Protein AF-A0A8S0WAU6-F1 (afdb_monomer)

Nearest PDB structures (foldseek):
  2qkk-assembly3_J  TM=6.344E-01  e=2.166E-03  Homo sapiens
  2qkk-assembly4_M  TM=5.600E-01  e=2.041E-03  Homo sapiens
  3k9k-assembly3_B  TM=4.137E-01  e=3.776E-02  Homo sapiens
  3f2k-assembly1_A  TM=3.452E-01  e=9.224E-02  Homo sapiens

Secondary structure (DSSP, 8-state):
-----TTGGGGGG-TTS-TTEEEEEHHHHHHHHTT-----PPPP-PPPPPPPPPPPPPPP-----TT-TTHHHHHHHHHHHHHH-GGG-BPPP-PPPPP-------------------PPPPPP--PPPPPPP-------------PPPPP--------PPPS---------EEETTEEE---SSPPPHHHHHHHHHHHHHHSPTT---------EEEEEEEEEEESB-TTSPBPPHHHHHHHHHTSTTHHHHTTBSSPPEEEES-TT-SEEEEEEEEEE-TT-HHHHHHTTSEEEETTEEEEEEEPP----S-B-TTT--BSS-GGG---SS---TTT--SS-GGGHHHH-TTTS-BTTSSSPBPPPPTTSPPSSPPB-TTT-SBS-TT-TTSHHHHTTT-HHHHHHHHHHHHHHHHHHHHHHHHH-TTEEEEEEEEE--SSTTB-EEEEEEEEETTEEEEEEEEEEES--HHHHHHHHHHHHHHHHTTSTT--EEEEEES-HHHHHHHT--SS-TTHHHHHHHHHHHHHHHHT-TT-EEEEEE--GGG-

Structure (mmCIF, N/CA/C/O backbone):
data_AF-A0A8S0WAU6-F1
#
_entry.id   AF-A0A8S0WAU6-F1
#
loop_
_atom_site.group_PDB
_atom_site.id
_atom_site.type_symbol
_atom_site.label_atom_id
_atom_site.label_alt_id
_atom_site.label_comp_id
_atom_site.label_asym_id
_atom_site.label_entity_id
_atom_site.label_seq_id
_atom_site.pdbx_PDB_ins_code
_atom_site.Cartn_x
_atom_site.Cartn_y
_atom_site.Cartn_z
_atom_site.occupancy
_atom_site.B_iso_or_equiv
_atom_site.auth_seq_id
_atom_site.auth_comp_id
_atom_site.auth_asym_id
_atom_site.auth_atom_id
_atom_site.pdbx_PDB_model_num
ATOM 1 N N . MET A 1 1 ? 17.474 -36.440 -16.134 1.00 30.08 1 MET A N 1
ATOM 2 C CA . MET A 1 1 ? 17.808 -35.141 -16.757 1.00 30.08 1 MET A CA 1
ATOM 3 C C . MET A 1 1 ? 16.520 -34.340 -16.728 1.00 30.08 1 MET A C 1
ATOM 5 O O . MET A 1 1 ? 15.555 -34.764 -17.342 1.00 30.08 1 MET A O 1
ATOM 9 N N . ASN A 1 2 ? 16.443 -33.372 -15.812 1.00 24.81 2 ASN A N 1
ATOM 10 C CA . ASN A 1 2 ? 15.184 -32.830 -15.294 1.00 24.81 2 ASN A CA 1
ATOM 11 C C . ASN A 1 2 ? 14.577 -31.763 -16.212 1.00 24.81 2 ASN A C 1
ATOM 13 O O . ASN A 1 2 ? 15.237 -30.783 -16.539 1.00 24.81 2 ASN A O 1
ATOM 17 N N . ASN A 1 3 ? 13.293 -31.949 -16.520 1.00 26.73 3 ASN A N 1
ATOM 18 C CA . ASN A 1 3 ? 12.385 -30.976 -17.121 1.00 26.73 3 ASN A CA 1
ATOM 19 C C . ASN A 1 3 ? 12.049 -29.865 -16.107 1.00 26.73 3 ASN A C 1
ATOM 21 O O . ASN A 1 3 ? 11.093 -29.996 -15.343 1.00 26.73 3 ASN A O 1
ATOM 25 N N . GLY A 1 4 ? 12.845 -28.795 -16.073 1.00 25.05 4 GLY A N 1
ATOM 26 C CA . GLY A 1 4 ? 12.525 -27.563 -15.344 1.00 25.05 4 GLY A CA 1
ATOM 27 C C . GLY A 1 4 ? 11.685 -26.630 -16.216 1.00 25.05 4 GLY A C 1
ATOM 28 O O . GLY A 1 4 ? 12.157 -26.151 -17.240 1.00 25.05 4 GLY A O 1
ATOM 29 N N . THR A 1 5 ? 10.427 -26.429 -15.835 1.00 27.48 5 THR A N 1
ATOM 30 C CA . THR A 1 5 ? 9.428 -25.599 -16.513 1.00 27.48 5 THR A CA 1
ATOM 31 C C . THR A 1 5 ? 9.647 -24.098 -16.288 1.00 27.48 5 THR A C 1
ATOM 33 O O . THR A 1 5 ? 10.181 -23.667 -15.270 1.00 27.48 5 THR A O 1
ATOM 36 N N . MET A 1 6 ? 9.147 -23.329 -17.256 1.00 26.22 6 MET A N 1
ATOM 37 C CA . MET A 1 6 ? 8.989 -21.874 -17.460 1.00 26.22 6 MET A CA 1
ATOM 38 C C . MET A 1 6 ? 8.619 -20.974 -16.245 1.00 26.22 6 MET A C 1
ATOM 40 O O . MET A 1 6 ? 8.398 -19.780 -16.415 1.00 26.22 6 MET A O 1
ATOM 44 N N . GLU A 1 7 ? 8.554 -21.497 -15.019 1.00 26.12 7 GLU A N 1
ATOM 45 C CA . GLU A 1 7 ? 8.136 -20.787 -13.795 1.00 26.12 7 GLU A CA 1
ATOM 46 C C . GLU A 1 7 ? 9.296 -20.168 -12.989 1.00 26.12 7 GLU A C 1
ATOM 48 O O . GLU A 1 7 ? 9.057 -19.412 -12.047 1.00 26.12 7 GLU A O 1
ATOM 53 N N . GLN A 1 8 ? 10.557 -20.427 -13.353 1.00 25.48 8 GLN A N 1
ATOM 54 C CA . GLN A 1 8 ? 11.720 -19.920 -12.601 1.00 25.48 8 GLN A CA 1
ATOM 55 C C . GLN A 1 8 ? 12.083 -18.449 -12.894 1.00 25.48 8 GLN A C 1
ATOM 57 O O . GLN A 1 8 ? 12.757 -17.811 -12.091 1.00 25.48 8 GLN A O 1
ATOM 62 N N . TRP A 1 9 ? 11.548 -17.862 -13.966 1.00 30.84 9 TRP A N 1
ATOM 63 C CA . TRP A 1 9 ? 11.881 -16.509 -14.438 1.00 30.84 9 TRP A CA 1
ATOM 64 C C . TRP A 1 9 ? 11.239 -15.364 -13.640 1.00 30.84 9 TRP A C 1
ATOM 66 O O . TRP A 1 9 ? 11.634 -14.210 -13.767 1.00 30.84 9 TRP A O 1
ATOM 76 N N . VAL A 1 10 ? 10.265 -15.672 -12.780 1.00 30.14 10 VAL A N 1
ATOM 77 C CA . VAL A 1 10 ? 9.597 -14.685 -11.911 1.00 30.14 10 VAL A CA 1
ATOM 78 C C . VAL A 1 10 ? 10.252 -14.613 -10.520 1.00 30.14 10 VAL A C 1
ATOM 80 O O . VAL A 1 10 ? 9.954 -13.701 -9.753 1.00 30.14 10 VAL A O 1
ATOM 83 N N . GLN A 1 11 ? 11.152 -15.543 -10.166 1.00 25.78 11 GLN A N 1
ATOM 84 C CA . GLN A 1 11 ? 11.629 -15.688 -8.782 1.00 25.78 11 GLN A CA 1
ATOM 85 C C . GLN A 1 11 ? 12.871 -14.861 -8.408 1.00 25.78 11 GLN A C 1
ATOM 87 O O . GLN A 1 11 ? 13.046 -14.588 -7.223 1.00 25.78 11 GLN A O 1
ATOM 92 N N . GLU A 1 12 ? 13.676 -14.372 -9.355 1.00 26.41 12 GLU A N 1
ATOM 93 C CA . GLU A 1 12 ? 14.779 -13.437 -9.037 1.00 26.41 12 GLU A CA 1
ATOM 94 C C . GLU A 1 12 ? 14.360 -11.956 -9.030 1.00 26.41 12 GLU A C 1
ATOM 96 O O . GLU A 1 12 ? 15.174 -11.073 -8.781 1.00 26.41 12 GLU A O 1
ATOM 101 N N . TRP A 1 13 ? 13.068 -11.672 -9.222 1.00 34.12 13 TRP A N 1
ATOM 102 C CA . TRP A 1 13 ? 12.517 -10.312 -9.237 1.00 34.12 13 TRP A CA 1
ATOM 103 C C . TRP A 1 13 ? 12.041 -9.825 -7.852 1.00 34.12 13 TRP A C 1
ATOM 105 O O . TRP A 1 13 ? 11.674 -8.662 -7.720 1.00 34.12 13 TRP A O 1
ATOM 115 N N . ASP A 1 14 ? 12.019 -10.682 -6.818 1.00 30.19 14 ASP A N 1
ATOM 116 C CA . ASP A 1 14 ? 11.255 -10.414 -5.577 1.00 30.19 14 ASP A CA 1
ATOM 117 C C . ASP A 1 14 ? 12.028 -10.661 -4.258 1.00 30.19 14 ASP A C 1
ATOM 119 O O . ASP A 1 14 ? 11.440 -10.828 -3.189 1.00 30.19 14 ASP A O 1
ATOM 123 N N . VAL A 1 15 ? 13.367 -10.657 -4.277 1.00 26.41 15 VAL A N 1
ATOM 124 C CA . VAL A 1 15 ? 14.167 -10.996 -3.074 1.00 26.41 15 VAL A CA 1
ATOM 125 C C . VAL A 1 15 ? 14.254 -9.851 -2.039 1.00 26.41 15 VAL A C 1
ATOM 127 O O . VAL A 1 15 ? 14.699 -10.071 -0.912 1.00 26.41 15 VAL A O 1
ATOM 130 N N . THR A 1 16 ? 13.765 -8.638 -2.329 1.00 28.02 16 THR A N 1
ATOM 131 C CA . THR A 1 16 ? 13.830 -7.497 -1.381 1.00 28.02 16 THR A CA 1
ATOM 132 C C . THR A 1 16 ? 12.478 -6.972 -0.888 1.00 28.02 16 THR A C 1
ATOM 134 O O . THR A 1 16 ? 12.449 -6.034 -0.088 1.00 28.02 16 THR A O 1
ATOM 137 N N . GLY A 1 17 ? 11.343 -7.536 -1.319 1.00 30.31 17 GLY A N 1
ATOM 138 C CA . GLY A 1 17 ? 10.028 -6.936 -1.041 1.00 30.31 17 GLY A CA 1
ATOM 139 C C . GLY A 1 17 ? 9.820 -5.576 -1.734 1.00 30.31 17 GLY A C 1
ATOM 140 O O . GLY A 1 17 ? 8.925 -4.810 -1.354 1.00 30.31 17 GLY A O 1
ATOM 141 N N . GLN A 1 18 ? 10.646 -5.280 -2.746 1.00 36.16 18 GLN A N 1
ATOM 142 C CA . GLN A 1 18 ? 10.553 -4.131 -3.644 1.00 36.16 18 GLN A CA 1
ATOM 143 C C . GLN A 1 18 ? 10.089 -4.612 -5.025 1.00 36.16 18 GLN A C 1
ATOM 145 O O . GLN A 1 18 ? 10.876 -4.658 -5.962 1.00 36.16 18 GLN A O 1
ATOM 150 N N . GLY A 1 19 ? 8.801 -4.918 -5.191 1.00 36.88 19 GLY A N 1
ATOM 151 C CA . GLY A 1 19 ? 8.191 -5.159 -6.514 1.00 36.88 19 GLY A CA 1
ATOM 152 C C . GLY A 1 19 ? 8.118 -3.906 -7.408 1.00 36.88 19 GLY A C 1
ATOM 153 O O . GLY A 1 19 ? 7.155 -3.734 -8.148 1.00 36.88 19 GLY A O 1
ATOM 154 N N . ASP A 1 20 ? 9.092 -3.005 -7.281 1.00 46.16 20 ASP A N 1
ATOM 155 C CA . ASP A 1 20 ? 9.083 -1.614 -7.735 1.00 46.16 20 ASP A CA 1
ATOM 156 C C . ASP A 1 20 ? 10.252 -1.271 -8.678 1.00 46.16 20 ASP A C 1
ATOM 158 O O . ASP A 1 20 ? 10.265 -0.172 -9.242 1.00 46.16 20 ASP A O 1
ATOM 162 N N . LEU A 1 21 ? 11.215 -2.190 -8.821 1.00 42.94 21 LEU A N 1
ATOM 163 C CA . LEU A 1 21 ? 12.338 -2.130 -9.751 1.00 42.94 21 LEU A CA 1
ATOM 164 C C . LEU A 1 21 ? 12.405 -3.446 -10.530 1.00 42.94 21 LEU A C 1
ATOM 166 O O . LEU A 1 21 ? 12.398 -4.514 -9.925 1.00 42.94 21 LEU A O 1
ATOM 170 N N . ALA A 1 22 ? 12.497 -3.369 -11.855 1.00 51.88 22 ALA A N 1
ATOM 171 C CA . ALA A 1 22 ? 12.794 -4.524 -12.703 1.00 51.88 22 ALA A CA 1
ATOM 172 C C . ALA A 1 22 ? 14.032 -4.216 -13.545 1.00 51.88 22 ALA A C 1
ATOM 174 O O . ALA A 1 22 ? 14.022 -3.217 -14.259 1.00 51.88 22 ALA A O 1
ATOM 175 N N . GLU A 1 23 ? 15.078 -5.040 -13.447 1.00 50.97 23 GLU A N 1
ATOM 176 C CA . GLU A 1 23 ? 16.349 -4.885 -14.166 1.00 50.97 23 GLU A CA 1
ATOM 177 C C . GLU A 1 23 ? 16.548 -6.034 -15.166 1.00 50.97 23 GLU A C 1
ATOM 179 O O . GLU A 1 23 ? 16.262 -7.184 -14.841 1.00 50.97 23 GLU A O 1
ATOM 184 N N . ILE A 1 24 ? 16.994 -5.722 -16.387 1.00 63.47 24 ILE A N 1
ATOM 185 C CA . ILE A 1 24 ? 17.160 -6.688 -17.489 1.00 63.47 24 ILE A CA 1
ATOM 186 C C . ILE A 1 24 ? 18.522 -6.465 -18.164 1.00 63.47 24 ILE A C 1
ATOM 188 O O . ILE A 1 24 ? 18.897 -5.314 -18.418 1.00 63.47 24 ILE A O 1
ATOM 192 N N . SER A 1 25 ? 19.233 -7.559 -18.468 1.00 61.03 25 SER A N 1
ATOM 193 C CA . SER A 1 25 ? 20.561 -7.594 -19.116 1.00 61.03 25 SER A CA 1
ATOM 194 C C . SER A 1 25 ? 20.625 -8.599 -20.281 1.00 61.03 25 SER A C 1
ATOM 196 O O . SER A 1 25 ? 19.733 -9.438 -20.437 1.00 61.03 25 SER A O 1
ATOM 198 N N . LEU A 1 26 ? 21.704 -8.566 -21.078 1.00 37.47 26 LEU A N 1
ATOM 199 C CA . LEU A 1 26 ? 21.913 -9.450 -22.239 1.00 37.47 26 LEU A CA 1
ATOM 200 C C . LEU A 1 26 ? 21.773 -10.949 -21.904 1.00 37.47 26 LEU A C 1
ATOM 202 O O . LEU A 1 26 ? 21.129 -11.692 -22.645 1.00 37.47 26 LEU A O 1
ATOM 206 N N . ALA A 1 27 ? 22.321 -11.384 -20.764 1.00 40.38 27 ALA A N 1
ATOM 207 C CA . ALA A 1 27 ? 22.264 -12.780 -20.322 1.00 40.38 27 ALA A CA 1
ATOM 208 C C . ALA A 1 27 ? 20.816 -13.280 -20.146 1.00 40.38 27 ALA A C 1
ATOM 210 O O . ALA A 1 27 ? 20.506 -14.414 -20.495 1.00 40.38 27 ALA A O 1
ATOM 211 N N . SER A 1 28 ? 19.911 -12.408 -19.689 1.00 45.59 28 SER A N 1
ATOM 212 C CA . SER A 1 28 ? 18.496 -12.743 -19.481 1.00 45.59 28 SER A CA 1
ATOM 213 C C . SER A 1 28 ? 17.669 -12.810 -20.774 1.00 45.59 28 SER A C 1
ATOM 215 O O . SER A 1 28 ? 16.636 -13.473 -20.802 1.00 45.59 28 SER A O 1
ATOM 217 N N . MET A 1 29 ? 18.111 -12.159 -21.858 1.00 41.91 29 MET A N 1
ATOM 218 C CA . MET A 1 29 ? 17.408 -12.186 -23.149 1.00 41.91 29 MET A CA 1
ATOM 219 C C . MET A 1 29 ? 17.767 -13.410 -24.002 1.00 41.91 29 MET A C 1
ATOM 221 O O . MET A 1 29 ? 16.884 -13.980 -24.643 1.00 41.91 29 MET A O 1
ATOM 225 N N . LEU A 1 30 ? 19.030 -13.847 -23.982 1.00 37.09 30 LEU A N 1
ATOM 226 C CA . LEU A 1 30 ? 19.507 -14.978 -24.794 1.00 37.09 30 LEU A CA 1
ATOM 227 C C . LEU A 1 30 ? 18.865 -16.320 -24.395 1.00 37.09 30 LEU A C 1
ATOM 229 O O . LEU A 1 30 ? 18.593 -17.165 -25.246 1.00 37.09 30 LEU A O 1
ATOM 233 N N . GLU A 1 31 ? 18.546 -16.507 -23.116 1.00 40.59 31 GLU A N 1
ATOM 234 C CA . GLU A 1 31 ? 17.859 -17.710 -22.632 1.00 40.59 31 GLU A CA 1
ATOM 235 C C . GLU A 1 31 ? 16.371 -17.765 -23.062 1.00 40.59 31 GLU A C 1
ATOM 237 O O . GLU A 1 31 ? 15.821 -18.855 -23.240 1.00 40.59 31 GLU A O 1
ATOM 242 N N . ALA A 1 32 ? 15.725 -16.617 -23.314 1.00 40.59 32 ALA A N 1
ATOM 243 C CA . ALA A 1 32 ? 14.338 -16.539 -23.794 1.00 40.59 32 ALA A CA 1
ATOM 244 C C . ALA A 1 32 ? 14.206 -16.854 -25.300 1.00 40.59 32 ALA A C 1
ATOM 246 O O . ALA A 1 32 ? 13.216 -17.448 -25.744 1.00 40.59 32 ALA A O 1
ATOM 247 N N . GLU A 1 33 ? 15.224 -16.504 -26.090 1.00 37.25 33 GLU A N 1
ATOM 248 C CA . GLU A 1 33 ? 15.271 -16.748 -27.539 1.00 37.25 33 GLU A CA 1
ATOM 249 C C . GLU A 1 33 ? 15.391 -18.251 -27.862 1.00 37.25 33 GLU A C 1
ATOM 251 O O . GLU A 1 33 ? 14.815 -18.748 -28.833 1.00 37.25 33 GLU A O 1
ATOM 256 N N . MET A 1 34 ? 16.047 -19.018 -26.985 1.00 32.62 34 MET A N 1
ATOM 257 C CA . MET A 1 34 ? 16.190 -20.472 -27.124 1.00 32.62 34 MET A CA 1
ATOM 258 C C . MET A 1 34 ? 14.888 -21.254 -26.856 1.00 32.62 34 MET A C 1
ATOM 260 O O . MET A 1 34 ? 14.801 -22.421 -27.238 1.00 32.62 34 MET A O 1
ATOM 264 N N . SER A 1 35 ? 13.865 -20.630 -26.254 1.00 33.97 35 SER A N 1
ATOM 265 C CA . SER A 1 35 ? 12.604 -21.290 -25.870 1.00 33.97 35 SER A CA 1
ATOM 266 C C . SER A 1 35 ? 11.439 -21.097 -26.859 1.00 33.97 35 SER A C 1
ATOM 268 O O . SER A 1 35 ? 10.387 -21.700 -26.651 1.00 33.97 35 SER A O 1
ATOM 270 N N . SER A 1 36 ? 11.573 -20.270 -27.906 1.00 35.69 36 SER A N 1
ATOM 271 C CA . SER A 1 36 ? 10.428 -19.816 -28.730 1.00 35.69 36 SER A CA 1
ATOM 272 C C . SER A 1 36 ? 10.515 -20.115 -30.237 1.00 35.69 36 SER A C 1
ATOM 274 O O . SER A 1 36 ? 9.759 -19.546 -31.023 1.00 35.69 36 SER A O 1
ATOM 276 N N . ARG A 1 37 ? 11.377 -21.045 -30.675 1.00 28.86 37 ARG A N 1
ATOM 277 C CA . ARG A 1 37 ? 11.443 -21.451 -32.093 1.00 28.86 37 ARG A CA 1
ATOM 278 C C . ARG A 1 37 ? 10.247 -22.315 -32.522 1.00 28.86 37 ARG A C 1
ATOM 280 O O . ARG A 1 37 ? 10.351 -23.535 -32.560 1.00 28.86 37 ARG A O 1
ATOM 287 N N . GLU A 1 38 ? 9.172 -21.667 -32.958 1.00 30.47 38 GLU A N 1
ATOM 288 C CA . GLU A 1 38 ? 8.331 -22.143 -34.065 1.00 30.47 38 GLU A CA 1
ATOM 289 C C . GLU A 1 38 ? 8.094 -20.971 -35.034 1.00 30.47 38 GLU A C 1
ATOM 291 O O . GLU A 1 38 ? 7.532 -19.942 -34.664 1.00 30.47 38 GLU A O 1
ATOM 296 N N . GLU A 1 39 ? 8.585 -21.097 -36.270 1.00 27.36 39 GLU A N 1
ATOM 297 C CA . GLU A 1 39 ? 8.442 -20.088 -37.330 1.00 27.36 39 GLU A CA 1
ATOM 298 C C . GLU A 1 39 ? 7.026 -20.101 -37.934 1.00 27.36 39 GLU A C 1
ATOM 300 O O . GLU A 1 39 ? 6.568 -21.159 -38.372 1.00 27.36 39 GLU A O 1
ATOM 305 N N . PRO A 1 40 ? 6.363 -18.939 -38.103 1.00 29.42 40 PRO A N 1
ATOM 306 C CA . PRO A 1 40 ? 5.258 -18.807 -39.038 1.00 29.42 40 PRO A CA 1
ATOM 307 C C . PRO A 1 40 ? 5.630 -17.969 -40.271 1.00 29.42 40 PRO A C 1
ATOM 309 O O . PRO A 1 40 ? 6.270 -16.918 -40.206 1.00 29.42 40 PRO A O 1
ATOM 312 N N . THR A 1 41 ? 5.152 -18.450 -41.414 1.00 26.70 41 THR A N 1
ATOM 313 C CA . THR A 1 41 ? 5.311 -17.916 -42.768 1.00 26.70 41 THR A CA 1
ATOM 314 C C . THR A 1 41 ? 4.815 -16.467 -42.901 1.00 26.70 41 THR A C 1
ATOM 316 O O . THR A 1 41 ? 3.669 -16.153 -42.583 1.00 26.70 41 THR A O 1
ATOM 319 N N . ILE A 1 42 ? 5.672 -15.581 -43.421 1.00 28.23 42 ILE A N 1
ATOM 320 C CA . ILE A 1 42 ? 5.414 -14.143 -43.606 1.00 28.23 42 ILE A CA 1
ATOM 321 C C . ILE A 1 42 ? 4.728 -13.882 -44.960 1.00 28.23 42 ILE A C 1
ATOM 323 O O . ILE A 1 42 ? 5.238 -14.283 -46.005 1.00 28.23 42 ILE A O 1
ATOM 327 N N . HIS A 1 43 ? 3.628 -13.119 -44.963 1.00 26.28 43 HIS A N 1
ATOM 328 C CA . HIS A 1 43 ? 3.112 -12.434 -46.158 1.00 26.28 43 HIS A CA 1
ATOM 329 C C . HIS A 1 43 ? 3.464 -10.931 -46.117 1.00 26.28 43 HIS A C 1
ATOM 331 O O . HIS A 1 43 ? 3.430 -10.331 -45.040 1.00 26.28 43 HIS A O 1
ATOM 337 N N . PRO A 1 44 ? 3.793 -10.290 -47.257 1.00 27.47 44 PRO A N 1
ATOM 338 C CA . PRO A 1 44 ? 4.284 -8.912 -47.272 1.00 27.47 44 PRO A CA 1
ATOM 339 C C . PRO A 1 44 ? 3.161 -7.876 -47.079 1.00 27.47 44 PRO A C 1
ATOM 341 O O . PRO A 1 44 ? 2.123 -7.931 -47.735 1.00 27.47 44 PRO A O 1
ATOM 344 N N . VAL A 1 45 ? 3.407 -6.888 -46.212 1.00 28.20 45 VAL A N 1
ATOM 345 C CA . VAL A 1 45 ? 2.552 -5.707 -45.965 1.00 28.20 45 VAL A CA 1
ATOM 346 C C . VAL A 1 45 ? 3.189 -4.466 -46.628 1.00 28.20 45 VAL A C 1
ATOM 348 O O . VAL A 1 45 ? 4.418 -4.394 -46.693 1.00 28.20 45 VAL A O 1
ATOM 351 N N . PRO A 1 46 ? 2.417 -3.481 -47.141 1.00 26.22 46 PRO A N 1
ATOM 352 C CA . PRO A 1 46 ? 2.954 -2.405 -47.976 1.00 26.22 46 PRO A CA 1
ATOM 353 C C . PRO A 1 46 ? 3.775 -1.374 -47.188 1.00 26.22 46 PRO A C 1
ATOM 355 O O . PRO A 1 46 ? 3.382 -0.922 -46.114 1.00 26.22 46 PRO A O 1
ATOM 358 N N . VAL A 1 47 ? 4.884 -0.941 -47.787 1.00 25.58 47 VAL A N 1
ATOM 359 C CA . VAL A 1 47 ? 5.791 0.098 -47.279 1.00 25.58 47 VAL A CA 1
ATOM 360 C C . VAL A 1 47 ? 5.178 1.491 -47.473 1.00 25.58 47 VAL A C 1
ATOM 362 O O . VAL A 1 47 ? 4.937 1.909 -48.604 1.00 25.58 47 VAL A O 1
ATOM 365 N N . PHE A 1 48 ? 4.988 2.250 -46.390 1.00 25.69 48 PHE A N 1
ATOM 366 C CA . PHE A 1 48 ? 4.697 3.690 -46.447 1.00 25.69 48 PHE A CA 1
ATOM 367 C C . PHE A 1 48 ? 5.980 4.502 -46.209 1.00 25.69 48 PHE A C 1
ATOM 369 O O . PHE A 1 48 ? 6.653 4.323 -45.196 1.00 25.69 48 PHE A O 1
ATOM 376 N N . ARG A 1 49 ? 6.320 5.411 -47.137 1.00 25.61 49 ARG A N 1
ATOM 377 C CA . ARG A 1 49 ? 7.430 6.370 -46.969 1.00 25.61 49 ARG A CA 1
ATOM 378 C C . ARG A 1 49 ? 7.013 7.555 -46.082 1.00 25.61 49 ARG A C 1
ATOM 380 O O . ARG A 1 49 ? 5.905 8.063 -46.265 1.00 25.61 49 ARG A O 1
ATOM 387 N N . PRO A 1 50 ? 7.892 8.052 -45.193 1.00 25.94 50 PRO A N 1
ATOM 388 C CA . PRO A 1 50 ? 7.658 9.286 -44.445 1.00 25.94 50 PRO A CA 1
ATOM 389 C C . PRO A 1 50 ? 7.902 10.543 -45.313 1.00 25.94 50 PRO A C 1
ATOM 391 O O . PRO A 1 50 ? 8.688 10.483 -46.264 1.00 25.94 50 PRO A O 1
ATOM 394 N N . PRO A 1 51 ? 7.253 11.686 -45.007 1.00 27.73 51 PRO A N 1
ATOM 395 C CA . PRO A 1 51 ? 7.543 12.976 -45.637 1.00 27.73 51 PRO A CA 1
ATOM 396 C C . PRO A 1 51 ? 8.820 13.625 -45.052 1.00 27.73 51 PRO A C 1
ATOM 398 O O . PRO A 1 51 ? 9.228 13.269 -43.945 1.00 27.73 51 PRO A O 1
ATOM 401 N N . PRO A 1 52 ? 9.461 14.567 -45.773 1.00 26.86 52 PRO A N 1
ATOM 402 C CA . PRO A 1 52 ? 10.742 15.157 -45.373 1.00 26.86 52 PRO A CA 1
ATOM 403 C C . PRO A 1 52 ? 10.623 16.133 -44.181 1.00 26.86 52 PRO A C 1
ATOM 405 O O . PRO A 1 52 ? 9.552 16.708 -43.967 1.00 26.86 52 PRO A O 1
ATOM 408 N N . PRO A 1 53 ? 11.714 16.343 -43.414 1.00 29.14 53 PRO A N 1
ATOM 409 C CA . PRO A 1 53 ? 11.716 17.183 -42.215 1.00 29.14 53 PRO A CA 1
ATOM 410 C C . PRO A 1 53 ? 11.650 18.683 -42.548 1.00 29.14 53 PRO A C 1
ATOM 412 O O . PRO A 1 53 ? 12.293 19.153 -43.485 1.00 29.14 53 PRO A O 1
ATOM 415 N N . ALA A 1 54 ? 10.890 19.438 -41.749 1.00 28.59 54 ALA A N 1
ATOM 416 C CA . ALA A 1 54 ? 10.879 20.901 -41.769 1.00 28.59 54 ALA A CA 1
ATOM 417 C C . ALA A 1 54 ? 11.966 21.464 -40.832 1.00 28.59 54 ALA A C 1
ATOM 419 O O . ALA A 1 54 ? 12.239 20.893 -39.779 1.00 28.59 54 ALA A O 1
ATOM 420 N N . ALA A 1 55 ? 12.585 22.572 -41.246 1.00 26.17 55 ALA A N 1
ATOM 421 C CA . ALA A 1 55 ? 13.772 23.181 -40.645 1.00 26.17 55 ALA A CA 1
ATOM 422 C C . ALA A 1 55 ? 13.592 23.652 -39.185 1.00 26.17 55 ALA A C 1
ATOM 424 O O . ALA A 1 55 ? 12.546 24.178 -38.808 1.00 26.17 55 ALA A O 1
ATOM 425 N N . HIS A 1 56 ? 14.659 23.501 -38.393 1.00 29.30 56 HIS A N 1
ATOM 426 C CA . HIS A 1 56 ? 14.785 23.971 -37.012 1.00 29.30 56 HIS A CA 1
ATOM 427 C C . HIS A 1 56 ? 15.169 25.461 -36.951 1.00 29.30 56 HIS A C 1
ATOM 429 O O . HIS A 1 56 ? 16.059 25.897 -37.677 1.00 29.30 56 HIS A O 1
ATOM 435 N N . GLY A 1 57 ? 14.537 26.220 -36.050 1.00 25.28 57 GLY A N 1
ATOM 436 C CA . GLY A 1 57 ? 15.030 27.516 -35.559 1.00 25.28 57 GLY A CA 1
ATOM 437 C C . GLY A 1 57 ? 15.655 27.365 -34.159 1.00 25.28 57 GLY A C 1
ATOM 438 O O . GLY A 1 57 ? 15.304 26.409 -33.463 1.00 25.28 57 GLY A O 1
ATOM 439 N N . PRO A 1 58 ? 16.585 28.249 -33.748 1.00 25.55 58 PRO A N 1
ATOM 440 C CA . PRO A 1 58 ? 17.371 28.085 -32.524 1.00 25.55 58 PRO A CA 1
ATOM 441 C C . PRO A 1 58 ? 16.540 28.355 -31.258 1.00 25.55 58 PRO A C 1
ATOM 443 O O . PRO A 1 58 ? 15.662 29.216 -31.260 1.00 25.55 58 PRO A O 1
ATOM 446 N N . LEU A 1 59 ? 16.820 27.602 -30.189 1.00 27.97 59 LEU A N 1
ATOM 447 C CA . LEU A 1 59 ? 16.222 27.761 -28.859 1.00 27.97 59 LEU A CA 1
ATOM 448 C C . LEU A 1 59 ? 17.172 28.549 -27.945 1.00 27.97 59 LEU A C 1
ATOM 450 O O . LEU A 1 59 ? 18.370 28.282 -27.932 1.00 27.97 59 LEU A O 1
ATOM 454 N N . ASP A 1 60 ? 16.598 29.496 -27.202 1.00 24.25 60 ASP A N 1
ATOM 455 C CA . ASP A 1 60 ? 17.241 30.385 -26.227 1.00 24.25 60 ASP A CA 1
ATOM 456 C C . ASP A 1 60 ? 17.784 29.622 -25.004 1.00 24.25 60 ASP A C 1
ATOM 458 O O . ASP A 1 60 ? 17.086 28.792 -24.411 1.00 24.25 60 ASP A O 1
ATOM 462 N N . GLU A 1 61 ? 19.015 29.940 -24.596 1.00 29.28 61 GLU A N 1
ATOM 463 C CA . GLU A 1 61 ? 19.660 29.429 -23.385 1.00 29.28 61 GLU A CA 1
ATOM 464 C C . GLU A 1 61 ? 19.302 30.306 -22.174 1.00 29.28 61 GLU A C 1
ATOM 466 O O . GLU A 1 61 ? 19.844 31.393 -21.981 1.00 29.28 61 GLU A O 1
ATOM 471 N N . GLY A 1 62 ? 18.388 29.825 -21.328 1.00 25.33 62 GLY A N 1
ATOM 472 C CA . GLY A 1 62 ? 18.110 30.396 -20.008 1.00 25.33 62 GLY A CA 1
ATOM 473 C C . GLY A 1 62 ? 18.708 29.532 -18.896 1.00 25.33 62 GLY A C 1
ATOM 474 O O . GLY A 1 62 ? 18.368 28.357 -18.772 1.00 25.33 62 GLY A O 1
ATOM 475 N N . VAL A 1 63 ? 19.590 30.116 -18.084 1.00 25.88 63 VAL A N 1
ATOM 476 C CA . VAL A 1 63 ? 20.206 29.503 -16.893 1.00 25.88 63 VAL A CA 1
ATOM 477 C C . VAL A 1 63 ? 19.133 29.232 -15.827 1.00 25.88 63 VAL A C 1
ATOM 479 O O . VAL A 1 63 ? 18.407 30.148 -15.446 1.00 25.88 63 VAL A O 1
ATOM 482 N N . ILE A 1 64 ? 19.031 27.989 -15.339 1.00 27.31 64 ILE A N 1
ATOM 483 C CA . ILE A 1 64 ? 18.075 27.576 -14.293 1.00 27.31 64 ILE A CA 1
ATOM 484 C C . ILE A 1 64 ? 18.809 27.345 -12.964 1.00 27.31 64 ILE A C 1
ATOM 486 O O . ILE A 1 64 ? 19.845 26.684 -12.915 1.00 27.31 64 ILE A O 1
ATOM 490 N N . ASP A 1 65 ? 18.227 27.909 -11.905 1.00 24.20 65 ASP A N 1
ATOM 491 C CA . ASP A 1 65 ? 18.669 27.920 -10.509 1.00 24.20 65 ASP A CA 1
ATOM 492 C C . ASP A 1 65 ? 18.749 26.513 -9.868 1.00 24.20 65 ASP A C 1
ATOM 494 O O . ASP A 1 65 ? 17.946 25.616 -10.136 1.00 24.20 65 ASP A O 1
ATOM 498 N N . VAL A 1 66 ? 19.742 26.323 -8.999 1.00 30.77 66 VAL A N 1
ATOM 499 C CA . VAL A 1 66 ? 20.350 25.036 -8.605 1.00 30.77 66 VAL A CA 1
ATOM 500 C C . VAL A 1 66 ? 19.622 24.363 -7.419 1.00 30.77 66 VAL A C 1
ATOM 502 O O . VAL A 1 66 ? 20.003 23.280 -6.979 1.00 30.77 66 VAL A O 1
ATOM 505 N N . GLY A 1 67 ? 18.540 24.967 -6.913 1.00 27.02 67 GLY A N 1
ATOM 506 C CA . GLY A 1 67 ? 17.771 24.481 -5.755 1.00 27.02 67 GLY A CA 1
ATOM 507 C C . GLY A 1 67 ? 16.466 23.720 -6.055 1.00 27.02 67 GLY A C 1
ATOM 508 O O . GLY A 1 67 ? 15.912 23.119 -5.140 1.00 27.02 67 GLY A O 1
ATOM 509 N N . ALA A 1 68 ? 15.975 23.706 -7.303 1.00 30.22 68 ALA A N 1
ATOM 510 C CA . ALA A 1 68 ? 14.640 23.189 -7.683 1.00 30.22 68 ALA A CA 1
ATOM 511 C C . ALA A 1 68 ? 14.660 21.833 -8.438 1.00 30.22 68 ALA A C 1
ATOM 513 O O . ALA A 1 68 ? 13.729 21.458 -9.149 1.00 30.22 68 ALA A O 1
ATOM 514 N N . LEU A 1 69 ? 15.761 21.086 -8.346 1.00 37.88 69 LEU A N 1
ATOM 515 C CA . LEU A 1 69 ? 16.100 20.001 -9.278 1.00 37.88 69 LEU A CA 1
ATOM 516 C C . LEU A 1 69 ? 15.269 18.689 -9.218 1.00 37.88 69 LEU A C 1
ATOM 518 O O . LEU A 1 69 ? 15.181 18.039 -10.272 1.00 37.88 69 LEU A O 1
ATOM 522 N N . PRO A 1 70 ? 14.687 18.249 -8.080 1.00 43.53 70 PRO A N 1
ATOM 523 C CA . PRO A 1 70 ? 13.748 17.114 -8.033 1.00 43.53 70 PRO A CA 1
ATOM 524 C C . PRO A 1 70 ? 12.389 17.465 -8.646 1.00 43.53 70 PRO A C 1
ATOM 526 O O . PRO A 1 70 ? 11.787 16.650 -9.350 1.00 43.53 70 PRO A O 1
ATOM 529 N N . ASP A 1 71 ? 11.964 18.719 -8.469 1.00 46.81 71 ASP A N 1
ATOM 530 C CA . ASP A 1 71 ? 10.707 19.216 -9.013 1.00 46.81 71 ASP A CA 1
ATOM 531 C C . ASP A 1 71 ? 10.728 19.199 -10.537 1.00 46.81 71 ASP A C 1
ATOM 533 O O . ASP A 1 71 ? 9.690 19.018 -11.124 1.00 46.81 71 ASP A O 1
ATOM 537 N N . ILE A 1 72 ? 11.874 19.242 -11.222 1.00 44.84 72 ILE A N 1
ATOM 538 C CA . ILE A 1 72 ? 11.897 19.223 -12.696 1.00 44.84 72 ILE A CA 1
ATOM 539 C C . ILE A 1 72 ? 11.444 17.881 -13.295 1.00 44.84 72 ILE A C 1
ATOM 541 O O . ILE A 1 72 ? 10.842 17.899 -14.362 1.00 44.84 72 ILE A O 1
ATOM 545 N N . LEU A 1 73 ? 11.722 16.720 -12.676 1.00 47.31 73 LEU A N 1
ATOM 546 C CA . LEU A 1 73 ? 11.236 15.434 -13.216 1.00 47.31 73 LEU A CA 1
ATOM 547 C C . LEU A 1 73 ? 9.781 15.181 -12.809 1.00 47.31 73 LEU A C 1
ATOM 549 O O . LEU A 1 73 ? 9.020 14.670 -13.621 1.00 47.31 73 LEU A O 1
ATOM 553 N N . MET A 1 74 ? 9.393 15.583 -11.596 1.00 51.62 74 MET A N 1
ATOM 554 C CA . MET A 1 74 ? 8.005 15.504 -11.129 1.00 51.62 74 MET A CA 1
ATOM 555 C C . MET A 1 74 ? 7.110 16.503 -11.874 1.00 51.62 74 MET A C 1
ATOM 557 O O . MET A 1 74 ? 6.112 16.098 -12.440 1.00 51.62 74 MET A O 1
ATOM 561 N N . GLN A 1 75 ? 7.557 17.745 -12.056 1.00 53.75 75 GLN A N 1
ATOM 562 C CA . GLN A 1 75 ? 6.967 18.743 -12.949 1.00 53.75 75 GLN A CA 1
ATOM 563 C C . GLN A 1 75 ? 7.022 18.286 -14.403 1.00 53.75 75 GLN A C 1
ATOM 565 O O . GLN A 1 75 ? 6.091 18.551 -15.140 1.00 53.75 75 GLN A O 1
ATOM 570 N N . ALA A 1 76 ? 8.065 17.579 -14.856 1.00 50.72 76 ALA A N 1
ATOM 571 C CA . ALA A 1 76 ? 8.051 16.984 -16.191 1.00 50.72 76 ALA A CA 1
ATOM 572 C C . ALA A 1 76 ? 7.017 15.859 -16.296 1.00 50.72 76 ALA A C 1
ATOM 574 O O . ALA A 1 76 ? 6.451 15.705 -17.368 1.00 50.72 76 ALA A O 1
ATOM 575 N N . LEU A 1 77 ? 6.750 15.103 -15.228 1.00 52.38 77 LEU A N 1
ATOM 576 C CA . LEU A 1 77 ? 5.686 14.096 -15.148 1.00 52.38 77 LEU A CA 1
ATOM 577 C C . LEU A 1 77 ? 4.287 14.740 -15.052 1.00 52.38 77 LEU A C 1
ATOM 579 O O . LEU A 1 77 ? 3.355 14.245 -15.683 1.00 52.38 77 LEU A O 1
ATOM 583 N N . ASP A 1 78 ? 4.152 15.876 -14.370 1.00 53.91 78 ASP A N 1
ATOM 584 C CA . ASP A 1 78 ? 2.929 16.691 -14.318 1.00 53.91 78 ASP A CA 1
ATOM 585 C C . ASP A 1 78 ? 2.655 17.375 -15.654 1.00 53.91 78 ASP A C 1
ATOM 587 O O . ASP A 1 78 ? 1.543 17.329 -16.187 1.00 53.91 78 ASP A O 1
ATOM 591 N N . ASP A 1 79 ? 3.698 17.950 -16.249 1.00 50.44 79 ASP A N 1
ATOM 592 C CA . ASP A 1 79 ? 3.703 18.465 -17.606 1.00 50.44 79 ASP A CA 1
ATOM 593 C C . ASP A 1 79 ? 3.366 17.327 -18.567 1.00 50.44 79 ASP A C 1
ATOM 595 O O . ASP A 1 79 ? 2.561 17.537 -19.464 1.00 50.44 79 ASP A O 1
ATOM 599 N N . LEU A 1 80 ? 3.916 16.118 -18.395 1.00 51.22 80 LEU A N 1
ATOM 600 C CA . LEU A 1 80 ? 3.575 14.935 -19.193 1.00 51.22 80 LEU A CA 1
ATOM 601 C C . LEU A 1 80 ? 2.094 14.579 -19.061 1.00 51.22 80 LEU A C 1
ATOM 603 O O . LEU A 1 80 ? 1.475 14.371 -20.097 1.00 51.22 80 LEU A O 1
ATOM 607 N N . GLY A 1 81 ? 1.495 14.622 -17.869 1.00 51.50 81 GLY A N 1
ATOM 608 C CA . GLY A 1 81 ? 0.046 14.440 -17.695 1.00 51.50 81 GLY A CA 1
ATOM 609 C C . GLY A 1 81 ? -0.778 15.539 -18.386 1.00 51.50 81 GLY A C 1
ATOM 610 O O . GLY A 1 81 ? -1.765 15.274 -19.087 1.00 51.50 81 GLY A O 1
ATOM 611 N N . CYS A 1 82 ? -0.328 16.792 -18.290 1.00 52.72 82 CYS A N 1
ATOM 612 C CA . CYS A 1 82 ? -0.929 17.934 -18.987 1.00 52.72 82 CYS A CA 1
ATOM 613 C C . CYS A 1 82 ? -0.747 17.854 -20.515 1.00 52.72 82 CYS A C 1
ATOM 615 O O . CYS A 1 82 ? -1.592 18.316 -21.281 1.00 52.72 82 CYS A O 1
ATOM 617 N N . LEU A 1 83 ? 0.334 17.239 -20.991 1.00 46.00 83 LEU A N 1
ATOM 618 C CA . LEU A 1 83 ? 0.642 17.051 -22.408 1.00 46.00 83 LEU A CA 1
ATOM 619 C C . LEU A 1 83 ? 0.012 15.792 -22.967 1.00 46.00 83 LEU A C 1
ATOM 621 O O . LEU A 1 83 ? -0.344 15.766 -24.133 1.00 46.00 83 LEU A O 1
ATOM 625 N N . ALA A 1 84 ? -0.163 14.741 -22.190 1.00 45.28 84 ALA A N 1
ATOM 626 C CA . ALA A 1 84 ? -0.939 13.598 -22.614 1.00 45.28 84 ALA A CA 1
ATOM 627 C C . ALA A 1 84 ? -2.426 13.987 -22.675 1.00 45.28 84 ALA A C 1
ATOM 629 O O . ALA A 1 84 ? -3.179 13.355 -23.406 1.00 45.28 84 ALA A O 1
ATOM 630 N N . SER A 1 85 ? -2.854 15.068 -22.009 1.00 50.78 85 SER A N 1
ATOM 631 C CA . SER A 1 85 ? -4.250 15.507 -21.997 1.00 50.78 85 SER A CA 1
ATOM 632 C C . SER A 1 85 ? -4.837 15.742 -23.413 1.00 50.78 85 SER A C 1
ATOM 634 O O . SER A 1 85 ? -4.275 16.484 -24.231 1.00 50.78 85 SER A O 1
ATOM 636 N N . PRO A 1 86 ? -5.997 15.128 -23.722 1.00 49.06 86 PRO A N 1
ATOM 637 C CA . PRO A 1 86 ? -6.578 15.081 -25.068 1.00 49.06 86 PRO A CA 1
ATOM 638 C C . PRO A 1 86 ? -7.361 16.336 -25.491 1.00 49.06 86 PRO A C 1
ATOM 640 O O . PRO A 1 86 ? -7.838 16.393 -26.625 1.00 49.06 86 PRO A O 1
ATOM 643 N N . SER A 1 87 ? -7.467 17.366 -24.642 1.00 49.16 87 SER A N 1
ATOM 644 C CA . SER A 1 87 ? -8.189 18.618 -24.942 1.00 49.16 87 SER A CA 1
ATOM 645 C C . SER A 1 87 ? -7.630 19.401 -26.142 1.00 49.16 87 SER A C 1
ATOM 647 O O . SER A 1 87 ? -8.305 20.297 -26.647 1.00 49.16 87 SER A O 1
ATOM 649 N N . CYS A 1 88 ? -6.446 19.038 -26.651 1.00 38.16 88 CYS A N 1
ATOM 650 C CA . CYS A 1 88 ? -5.748 19.774 -27.707 1.00 38.16 88 CYS A CA 1
ATOM 651 C C . CYS A 1 88 ? -5.689 19.074 -29.081 1.00 38.16 88 CYS A C 1
ATOM 653 O O . CYS A 1 88 ? -5.098 19.646 -29.996 1.00 38.16 88 CYS A O 1
ATOM 655 N N . ILE A 1 89 ? -6.247 17.864 -29.272 1.00 46.81 89 ILE A N 1
ATOM 656 C CA . ILE A 1 89 ? -6.055 17.105 -30.534 1.00 46.81 89 ILE A CA 1
ATOM 657 C C . ILE A 1 89 ? -7.390 16.626 -31.141 1.00 46.81 89 ILE A C 1
ATOM 659 O O . ILE A 1 89 ? -7.797 15.480 -30.936 1.00 46.81 89 ILE A O 1
ATOM 663 N N . PRO A 1 90 ? -8.098 17.481 -31.902 1.00 35.88 90 PRO A N 1
ATOM 664 C CA . PRO A 1 90 ? -9.298 17.081 -32.632 1.00 35.88 90 PRO A CA 1
ATOM 665 C C . PRO A 1 90 ? -8.978 16.148 -33.813 1.00 35.88 90 PRO A C 1
ATOM 667 O O . PRO A 1 90 ? -7.935 16.250 -34.458 1.00 35.88 90 PRO A O 1
ATOM 670 N N . THR A 1 91 ? -9.918 15.261 -34.146 1.00 42.28 91 THR A N 1
ATOM 671 C CA . THR A 1 91 ? -9.866 14.458 -35.378 1.00 42.28 91 THR A CA 1
ATOM 672 C C . THR A 1 91 ? -9.866 15.365 -36.617 1.00 42.28 91 THR A C 1
ATOM 674 O O . THR A 1 91 ? -10.626 16.331 -36.702 1.00 42.28 91 THR A O 1
ATOM 677 N N . SER A 1 92 ? -9.001 15.077 -37.596 1.00 40.62 92 SER A N 1
ATOM 678 C CA . SER A 1 92 ? -8.892 15.864 -38.831 1.00 40.62 92 SER A CA 1
ATOM 679 C C . SER A 1 92 ? -10.238 15.936 -39.569 1.00 40.62 92 SER A C 1
ATOM 681 O O . SER A 1 92 ? -10.785 14.906 -39.971 1.00 40.62 92 SER A O 1
ATOM 683 N N . LYS A 1 93 ? -10.762 17.150 -39.793 1.00 39.31 93 LYS A N 1
ATOM 684 C CA . LYS A 1 93 ? -11.929 17.395 -40.658 1.00 39.31 93 LYS A CA 1
ATOM 685 C C . LYS A 1 93 ? -11.622 16.976 -42.106 1.00 39.31 93 LYS A C 1
ATOM 687 O O . LYS A 1 93 ? -10.533 17.235 -42.613 1.00 39.31 93 LYS A O 1
ATOM 692 N N . LYS A 1 94 ? -12.612 16.361 -42.770 1.00 32.31 94 LYS A N 1
ATOM 693 C CA . LYS A 1 94 ? -12.618 16.005 -44.205 1.00 32.31 94 LYS A CA 1
ATOM 694 C C . LYS A 1 94 ? -12.037 17.140 -45.066 1.00 32.31 94 LYS A C 1
ATOM 696 O O . LYS A 1 94 ? -12.539 18.262 -45.018 1.00 32.31 94 LYS A O 1
ATOM 701 N N . ARG A 1 95 ? -11.033 16.827 -45.896 1.00 31.19 95 ARG A N 1
ATOM 702 C CA . ARG A 1 95 ? -10.559 17.701 -46.984 1.00 31.19 95 ARG A CA 1
ATOM 703 C C . ARG A 1 95 ? -11.736 18.030 -47.917 1.00 31.19 95 ARG A C 1
ATOM 705 O O . ARG A 1 95 ? -12.373 17.115 -48.433 1.00 31.19 95 ARG A O 1
ATOM 712 N N . LYS A 1 96 ? -12.017 19.321 -48.134 1.00 31.09 96 LYS A N 1
ATOM 713 C CA . LYS A 1 96 ? -12.883 19.794 -49.228 1.00 31.09 96 LYS A CA 1
ATOM 714 C C . LYS A 1 96 ? -12.150 19.545 -50.550 1.00 31.09 96 LYS A C 1
ATOM 716 O O . LYS A 1 96 ? -11.059 20.072 -50.745 1.00 31.09 96 LYS A O 1
ATOM 721 N N . GLY A 1 97 ? -12.728 18.703 -51.404 1.00 30.97 97 GLY A N 1
ATOM 722 C CA . GLY A 1 97 ? -12.292 18.515 -52.785 1.00 30.97 97 GLY A CA 1
ATOM 723 C C . GLY A 1 97 ? -12.693 19.712 -53.644 1.00 30.97 97 GLY A C 1
ATOM 724 O O . GLY A 1 97 ? -13.744 20.306 -53.424 1.00 30.97 97 GLY A O 1
ATOM 725 N N . VAL A 1 98 ? -11.810 20.061 -54.575 1.00 33.66 98 VAL A N 1
ATOM 726 C CA . VAL A 1 98 ? -11.947 21.125 -55.574 1.00 33.66 98 VAL A CA 1
ATOM 727 C C . VAL A 1 98 ? -12.991 20.727 -56.623 1.00 33.66 98 VAL A C 1
ATOM 729 O O . VAL A 1 98 ? -12.968 19.600 -57.118 1.00 33.66 98 VAL A O 1
ATOM 732 N N . ASP A 1 99 ? -13.884 21.660 -56.953 1.00 31.98 99 ASP A N 1
ATOM 733 C CA . ASP A 1 99 ? -14.951 21.519 -57.945 1.00 31.98 99 ASP A CA 1
ATOM 734 C C . ASP A 1 99 ? -14.418 21.271 -59.369 1.00 31.98 99 ASP A C 1
ATOM 736 O O . ASP A 1 99 ? -13.600 22.033 -59.890 1.00 31.98 99 ASP A O 1
ATOM 740 N N . ARG A 1 100 ? -14.968 20.256 -60.046 1.00 29.91 100 ARG A N 1
ATOM 741 C CA . ARG A 1 100 ? -15.134 20.241 -61.509 1.00 29.91 100 ARG A CA 1
ATOM 742 C C . ARG A 1 100 ? -16.509 19.660 -61.870 1.00 29.91 100 ARG A C 1
ATOM 744 O O . ARG A 1 100 ? -16.920 18.683 -61.244 1.00 29.91 100 ARG A O 1
ATOM 751 N N . PRO A 1 101 ? -17.221 20.233 -62.860 1.00 32.66 101 PRO A N 1
ATOM 752 C CA . PRO A 1 101 ? -18.607 19.882 -63.153 1.00 32.66 101 PRO A CA 1
ATOM 753 C C . PRO A 1 101 ? -18.722 18.687 -64.113 1.00 32.66 101 PRO A C 1
ATOM 755 O O . PRO A 1 101 ? -17.911 18.528 -65.024 1.00 32.66 101 PRO A O 1
ATOM 758 N N . VAL A 1 102 ? -19.777 17.886 -63.939 1.00 32.28 102 VAL A N 1
ATOM 759 C CA . VAL A 1 102 ? -20.208 16.807 -64.850 1.00 32.28 102 VAL A CA 1
ATOM 760 C C . VAL A 1 102 ? -21.697 17.035 -65.191 1.00 32.28 102 VAL A C 1
ATOM 762 O O . VAL A 1 102 ? -22.448 17.424 -64.293 1.00 32.28 102 VAL A O 1
ATOM 765 N N . PRO A 1 103 ? -22.138 16.856 -66.457 1.00 32.81 103 PRO A N 1
ATOM 766 C CA . PRO A 1 103 ? -23.489 17.209 -66.917 1.00 32.81 103 PRO A CA 1
ATOM 767 C C . PRO A 1 103 ? -24.561 16.167 -66.523 1.00 32.81 103 PRO A C 1
ATOM 769 O O . PRO A 1 103 ? -24.214 15.051 -66.128 1.00 32.81 103 PRO A O 1
ATOM 772 N N . PRO A 1 104 ? -25.867 16.505 -66.612 1.00 39.06 104 PRO A N 1
ATOM 773 C CA . PRO A 1 104 ? -26.926 15.730 -65.974 1.00 39.06 104 PRO A CA 1
ATOM 774 C C . PRO A 1 104 ? -27.510 14.643 -66.886 1.00 39.06 104 PRO A C 1
ATOM 776 O O . PRO A 1 104 ? -27.641 14.823 -68.095 1.00 39.06 104 PRO A O 1
ATOM 779 N N . LEU A 1 105 ? -27.957 13.545 -66.273 1.00 28.47 105 LEU A N 1
ATOM 780 C CA . LEU A 1 105 ? -28.799 12.509 -66.883 1.00 28.47 105 LEU A CA 1
ATOM 781 C C . LEU A 1 105 ? -29.910 12.073 -65.892 1.00 28.47 105 LEU A C 1
ATOM 783 O O . LEU A 1 105 ? -29.847 12.415 -64.711 1.00 28.47 105 LEU A O 1
ATOM 787 N N . PRO A 1 106 ? -30.991 11.426 -66.373 1.00 32.22 106 PRO A N 1
ATOM 788 C CA . PRO A 1 106 ? -32.351 11.927 -66.192 1.00 32.22 106 PRO A CA 1
ATOM 789 C C . PRO A 1 106 ? -33.165 11.208 -65.109 1.00 32.22 106 PRO A C 1
ATOM 791 O O . PRO A 1 106 ? -32.915 10.067 -64.731 1.00 32.22 106 PRO A O 1
ATOM 794 N N . GLN A 1 107 ? -34.228 11.889 -64.678 1.00 39.12 107 GLN A N 1
ATOM 795 C CA . GLN A 1 107 ? -35.278 11.369 -63.808 1.00 39.12 107 GLN A CA 1
ATOM 796 C C . GLN A 1 107 ? -36.029 10.188 -64.442 1.00 39.12 107 GLN A C 1
ATOM 798 O O . GLN A 1 107 ? -36.495 10.289 -65.578 1.00 39.12 107 GLN A O 1
ATOM 803 N N . LYS A 1 108 ? -36.316 9.145 -63.650 1.00 28.72 108 LYS A N 1
ATOM 804 C CA . LYS A 1 108 ? -37.566 8.381 -63.777 1.00 28.72 108 LYS A CA 1
ATOM 805 C C . LYS A 1 108 ? -38.010 7.765 -62.448 1.00 28.72 108 LYS A C 1
ATOM 807 O O . LYS A 1 108 ? -37.218 7.368 -61.605 1.00 28.72 108 LYS A O 1
ATOM 812 N N . LYS A 1 109 ? -39.332 7.795 -62.303 1.00 29.92 109 LYS A N 1
ATOM 813 C CA . LYS A 1 109 ? -40.188 7.510 -61.151 1.00 29.92 109 LYS A CA 1
ATOM 814 C C . LYS A 1 109 ? -40.340 6.006 -60.912 1.00 29.92 109 LYS A C 1
ATOM 816 O O . LYS A 1 109 ? -40.520 5.293 -61.889 1.00 29.92 109 LYS A O 1
ATOM 821 N N . SER A 1 110 ? -40.531 5.602 -59.653 1.00 29.33 110 SER A N 1
ATOM 822 C CA . SER A 1 110 ? -41.666 4.741 -59.263 1.00 29.33 110 SER A CA 1
ATOM 823 C C . SER A 1 110 ? -41.780 4.572 -57.743 1.00 29.33 110 SER A C 1
ATOM 825 O O . SER A 1 110 ? -40.817 4.253 -57.056 1.00 29.33 110 SER A O 1
ATOM 827 N N . LYS A 1 111 ? -43.007 4.801 -57.261 1.00 30.56 111 LYS A N 1
ATOM 828 C CA . LYS A 1 111 ? -43.540 4.541 -55.919 1.00 30.56 111 LYS A CA 1
ATOM 829 C C . LYS A 1 111 ? -43.629 3.035 -55.651 1.00 30.56 111 LYS A C 1
ATOM 831 O O . LYS A 1 111 ? -44.131 2.342 -56.526 1.00 30.56 111 LYS A O 1
ATOM 836 N N . VAL A 1 112 ? -43.353 2.598 -54.419 1.00 27.23 112 VAL A N 1
ATOM 837 C CA . VAL A 1 112 ? -44.141 1.567 -53.712 1.00 27.23 112 VAL A CA 1
ATOM 838 C C . VAL A 1 112 ? -44.142 1.919 -52.219 1.00 27.23 112 VAL A C 1
ATOM 840 O O . VAL A 1 112 ? -43.096 2.210 -51.645 1.00 27.23 112 VAL A O 1
ATOM 843 N N . ALA A 1 113 ? -45.334 1.956 -51.625 1.00 27.00 113 ALA A N 1
ATOM 844 C CA . ALA A 1 113 ? -45.585 2.134 -50.197 1.00 27.00 113 ALA A CA 1
ATOM 845 C C . ALA A 1 113 ? -45.970 0.792 -49.545 1.00 27.00 113 ALA A C 1
ATOM 847 O O . ALA A 1 113 ? -46.293 -0.141 -50.271 1.00 27.00 113 ALA A O 1
ATOM 848 N N . TYR A 1 114 ? -45.971 0.785 -48.204 1.00 25.28 114 TYR A N 1
ATOM 849 C CA . TYR A 1 114 ? -46.462 -0.180 -47.189 1.00 25.28 114 TYR A CA 1
ATOM 850 C C . TYR A 1 114 ? -45.304 -0.622 -46.277 1.00 25.28 114 TYR A C 1
ATOM 852 O O . TYR A 1 114 ? -44.233 -0.939 -46.770 1.00 25.28 114 TYR A O 1
ATOM 860 N N . SER A 1 115 ? -45.390 -0.735 -44.951 1.00 27.11 115 SER A N 1
ATOM 861 C CA . SER A 1 115 ? -46.207 -0.150 -43.878 1.00 27.11 115 SER A CA 1
ATOM 862 C C . SER A 1 115 ? -45.470 -0.505 -42.571 1.00 27.11 115 SER A C 1
ATOM 864 O O . SER A 1 115 ? -44.876 -1.578 -42.479 1.00 27.11 115 SER A O 1
ATOM 866 N N . ARG A 1 116 ? -45.470 0.381 -41.564 1.00 31.16 116 ARG A N 1
ATOM 867 C CA . ARG A 1 116 ? -44.920 0.095 -40.217 1.00 31.16 116 ARG A CA 1
ATOM 868 C C . ARG A 1 116 ? -45.737 -0.981 -39.484 1.00 31.16 116 ARG A C 1
ATOM 870 O O . ARG A 1 116 ? -46.959 -0.989 -39.598 1.00 31.16 116 ARG A O 1
ATOM 877 N N . PRO A 1 117 ? -45.078 -1.728 -38.588 1.00 30.25 117 PRO A N 1
ATOM 878 C CA . PRO A 1 117 ? -45.524 -1.849 -37.192 1.00 30.25 117 PRO A CA 1
ATOM 879 C C . PRO A 1 117 ? -44.364 -1.433 -36.263 1.00 30.25 117 PRO A C 1
ATOM 881 O O . PRO A 1 117 ? -43.237 -1.874 -36.432 1.00 30.25 117 PRO A O 1
ATOM 884 N N . GLY A 1 118 ? -44.496 -0.450 -35.373 1.00 29.58 118 GLY A N 1
ATOM 885 C CA . GLY A 1 118 ? -45.227 -0.573 -34.111 1.00 29.58 118 GLY A CA 1
ATOM 886 C C . GLY A 1 118 ? -44.207 -0.531 -32.961 1.00 29.58 118 GLY A C 1
ATOM 887 O O . GLY A 1 118 ? -43.710 -1.568 -32.542 1.00 29.58 118 GLY A O 1
ATOM 888 N N . LEU A 1 119 ? -43.842 0.676 -32.507 1.00 35.34 119 LEU A N 1
ATOM 889 C CA . LEU A 1 119 ? -43.060 0.877 -31.278 1.00 35.34 119 LEU A CA 1
ATOM 890 C C . LEU A 1 119 ? -43.935 0.569 -30.049 1.00 35.34 119 LEU A C 1
ATOM 892 O O . LEU A 1 119 ? -45.076 1.038 -30.020 1.00 35.34 119 LEU A O 1
ATOM 896 N N . PRO A 1 120 ? -43.412 -0.093 -29.003 1.00 36.31 120 PRO A N 1
ATOM 897 C CA . PRO A 1 120 ? -44.020 -0.043 -27.681 1.00 36.31 120 PRO A CA 1
ATOM 898 C C . PRO A 1 120 ? -43.660 1.270 -26.940 1.00 36.31 120 PRO A C 1
ATOM 900 O O . PRO A 1 120 ? -42.613 1.867 -27.208 1.00 36.31 120 PRO A O 1
ATOM 903 N N . PRO A 1 121 ? -44.538 1.747 -26.035 1.00 36.69 121 PRO A N 1
ATOM 904 C CA . PRO A 1 121 ? -44.494 3.090 -25.448 1.00 36.69 121 PRO A CA 1
ATOM 905 C C . PRO A 1 121 ? -43.504 3.235 -24.271 1.00 36.69 121 PRO A C 1
ATOM 907 O O . PRO A 1 121 ? -43.067 2.236 -23.697 1.00 36.69 121 PRO A O 1
ATOM 910 N N . PRO A 1 122 ? -43.174 4.480 -23.865 1.00 30.70 122 PRO A N 1
ATOM 911 C CA . PRO A 1 122 ? -42.272 4.753 -22.750 1.00 30.70 122 PRO A CA 1
ATOM 912 C C . PRO A 1 122 ? -43.000 4.629 -21.403 1.00 30.70 122 PRO A C 1
ATOM 914 O O . PRO A 1 122 ? -44.037 5.254 -21.184 1.00 30.70 122 PRO A O 1
ATOM 917 N N . ILE A 1 123 ? -42.434 3.862 -20.469 1.00 30.98 123 ILE A N 1
ATOM 918 C CA . ILE A 1 123 ? -42.907 3.807 -19.080 1.00 30.98 123 ILE A CA 1
ATOM 919 C C . ILE A 1 123 ? -42.270 4.959 -18.297 1.00 30.98 123 ILE A C 1
ATOM 921 O O . ILE A 1 123 ? -41.048 5.069 -18.203 1.00 30.98 123 ILE A O 1
ATOM 925 N N . ASN A 1 124 ? -43.115 5.812 -17.719 1.00 29.27 124 ASN A N 1
ATOM 926 C CA . ASN A 1 124 ? -42.732 6.902 -16.829 1.00 29.27 124 ASN A CA 1
ATOM 927 C C . ASN A 1 124 ? -42.844 6.483 -15.350 1.00 29.27 124 ASN A C 1
ATOM 929 O O . ASN A 1 124 ? -43.860 5.938 -14.937 1.00 29.27 124 ASN A O 1
ATOM 933 N N . ARG A 1 125 ? -41.818 6.873 -14.577 1.00 30.64 125 ARG A N 1
ATOM 934 C CA . ARG A 1 125 ? -41.750 7.133 -13.119 1.00 30.64 125 ARG A CA 1
ATOM 935 C C . ARG A 1 125 ? -42.204 6.052 -12.118 1.00 30.64 125 ARG A C 1
ATOM 937 O O . ARG A 1 125 ? -43.388 5.864 -11.878 1.00 30.64 125 ARG A O 1
ATOM 944 N N . ALA A 1 126 ? -41.238 5.582 -11.321 1.00 26.52 126 ALA A N 1
ATOM 945 C CA . ALA A 1 126 ? -41.448 5.283 -9.903 1.00 26.52 126 ALA A CA 1
ATOM 946 C C . ALA A 1 126 ? -40.260 5.785 -9.060 1.00 26.52 126 ALA A C 1
ATOM 948 O O . ALA A 1 126 ? -39.089 5.580 -9.376 1.00 26.52 126 ALA A O 1
ATOM 949 N N . THR A 1 127 ? -40.605 6.503 -8.001 1.00 30.89 127 THR A N 1
ATOM 950 C CA . THR A 1 127 ? -39.764 7.035 -6.928 1.00 30.89 127 THR A CA 1
ATOM 951 C C . THR A 1 127 ? -38.937 5.945 -6.237 1.00 30.89 127 THR A C 1
ATOM 953 O O . THR A 1 127 ? -39.453 4.875 -5.929 1.00 30.89 127 THR A O 1
ATOM 956 N N . LYS A 1 128 ? -37.660 6.235 -5.949 1.00 30.39 128 LYS A N 1
ATOM 957 C CA . LYS A 1 128 ? -36.751 5.344 -5.206 1.00 30.39 128 LYS A CA 1
ATOM 958 C C . LYS A 1 128 ? -37.312 5.023 -3.805 1.00 30.39 128 LYS A C 1
ATOM 960 O O . LYS A 1 128 ? -37.594 5.968 -3.065 1.00 30.39 128 LYS A O 1
ATOM 965 N N . PRO A 1 129 ? -37.423 3.746 -3.394 1.00 29.64 129 PRO A N 1
ATOM 966 C CA . PRO A 1 129 ? -37.721 3.399 -2.010 1.00 29.64 129 PRO A CA 1
ATOM 967 C C . PRO A 1 129 ? -36.477 3.571 -1.120 1.00 29.64 129 PRO A C 1
ATOM 969 O O . PRO A 1 129 ? -35.344 3.332 -1.541 1.00 29.64 129 PRO A O 1
ATOM 972 N N . LYS A 1 130 ? -36.705 4.008 0.125 1.00 30.47 130 LYS A N 1
ATOM 973 C CA . LYS A 1 130 ? -35.711 4.068 1.209 1.00 30.47 130 LYS A CA 1
ATOM 974 C C . LYS A 1 130 ? -35.236 2.647 1.570 1.00 30.47 130 LYS A C 1
ATOM 976 O O . LYS A 1 130 ? -36.079 1.753 1.620 1.00 30.47 130 LYS A O 1
ATOM 981 N N . PRO A 1 131 ? -33.950 2.418 1.888 1.00 29.08 131 PRO A N 1
ATOM 982 C CA . PRO A 1 131 ? -33.502 1.113 2.360 1.00 29.08 131 PRO A CA 1
ATOM 983 C C . PRO A 1 131 ? -33.872 0.915 3.839 1.00 29.08 131 PRO A C 1
ATOM 985 O O . PRO A 1 131 ? -33.409 1.653 4.709 1.00 29.08 131 PRO A O 1
ATOM 988 N N . HIS A 1 132 ? -34.699 -0.095 4.116 1.00 28.84 132 HIS A N 1
ATOM 989 C CA . HIS A 1 132 ? -34.810 -0.732 5.432 1.00 28.84 132 HIS A CA 1
ATOM 990 C C . HIS A 1 132 ? -33.807 -1.902 5.534 1.00 28.84 132 HIS A C 1
ATOM 992 O O . HIS A 1 132 ? -33.367 -2.417 4.506 1.00 28.84 132 HIS A O 1
ATOM 998 N N . PRO A 1 133 ? -33.395 -2.285 6.757 1.00 27.14 133 PRO A N 1
ATOM 999 C CA . PRO A 1 133 ? -32.184 -3.059 7.007 1.00 27.14 133 PRO A CA 1
ATOM 1000 C C . PRO A 1 133 ? -32.375 -4.550 6.716 1.00 27.14 133 PRO A C 1
ATOM 1002 O O . PRO A 1 133 ? -33.247 -5.198 7.291 1.00 27.14 133 PRO A O 1
ATOM 1005 N N . THR A 1 134 ? -31.519 -5.101 5.858 1.00 29.50 134 THR A N 1
ATOM 1006 C CA . THR A 1 134 ? -31.465 -6.537 5.573 1.00 29.50 134 THR A CA 1
ATOM 1007 C C . THR A 1 134 ? -30.703 -7.260 6.680 1.00 29.50 134 THR A C 1
ATOM 1009 O O . THR A 1 134 ? -29.504 -7.055 6.881 1.00 29.50 134 THR A O 1
ATOM 1012 N N . THR A 1 135 ? -31.420 -8.117 7.397 1.00 27.53 135 THR A N 1
ATOM 1013 C CA . THR A 1 135 ? -30.909 -9.187 8.252 1.00 27.53 135 THR A CA 1
ATOM 1014 C C . THR A 1 135 ? -30.062 -10.159 7.425 1.00 27.53 135 THR A C 1
ATOM 1016 O O . THR A 1 135 ? -30.531 -10.728 6.444 1.00 27.53 135 THR A O 1
ATOM 1019 N N . TRP A 1 136 ? -28.799 -10.346 7.812 1.00 24.91 136 TRP A N 1
ATOM 1020 C CA . TRP A 1 136 ? -27.904 -11.338 7.215 1.00 24.91 136 TRP A CA 1
ATOM 1021 C C . TRP A 1 136 ? -28.107 -12.693 7.895 1.00 24.91 136 TRP A C 1
ATOM 1023 O O . TRP A 1 136 ? -27.780 -12.850 9.070 1.00 24.91 136 TRP A O 1
ATOM 1033 N N . ALA A 1 137 ? -28.612 -13.669 7.142 1.00 27.41 137 ALA A N 1
ATOM 1034 C CA . ALA A 1 137 ? -28.580 -15.082 7.495 1.00 27.41 137 ALA A CA 1
ATOM 1035 C C . ALA A 1 137 ? -27.645 -15.824 6.524 1.00 27.41 137 ALA A C 1
ATOM 1037 O O . ALA A 1 137 ? -27.863 -15.811 5.318 1.00 27.41 137 ALA A O 1
ATOM 1038 N N . GLY A 1 138 ? -26.596 -16.419 7.097 1.00 26.28 138 GLY A N 1
ATOM 1039 C CA . GLY A 1 138 ? -25.983 -17.705 6.739 1.00 26.28 138 GLY A CA 1
ATOM 1040 C C . GLY A 1 138 ? -25.685 -18.046 5.276 1.00 26.28 138 GLY A C 1
ATOM 1041 O O . GLY A 1 138 ? -26.560 -18.457 4.525 1.00 26.28 138 GLY A O 1
ATOM 1042 N N . ILE A 1 139 ? -24.390 -18.047 4.953 1.00 25.55 139 ILE A N 1
ATOM 1043 C CA . ILE A 1 139 ? -23.780 -18.831 3.872 1.00 25.55 139 ILE A CA 1
ATOM 1044 C C . ILE A 1 139 ? -23.899 -20.327 4.216 1.00 25.55 139 ILE A C 1
ATOM 1046 O O . ILE A 1 139 ? -23.500 -20.730 5.308 1.00 25.55 139 ILE A O 1
ATOM 1050 N N . ALA A 1 140 ? -24.381 -21.147 3.279 1.00 26.91 140 ALA A N 1
ATOM 1051 C CA . ALA A 1 140 ? -24.249 -22.603 3.315 1.00 26.91 140 ALA A CA 1
ATOM 1052 C C . ALA A 1 140 ? -23.314 -23.057 2.183 1.00 26.91 140 ALA A C 1
ATOM 1054 O O . ALA A 1 140 ? -23.564 -22.782 1.009 1.00 26.91 140 ALA A O 1
ATOM 1055 N N . CYS A 1 141 ? -22.224 -23.731 2.558 1.00 27.42 141 CYS A N 1
ATOM 1056 C CA . CYS A 1 141 ? -21.317 -24.418 1.644 1.00 27.42 141 CYS A CA 1
ATOM 1057 C C . CYS A 1 141 ? -21.994 -25.637 1.002 1.00 27.42 141 CYS A C 1
ATOM 1059 O O . CYS A 1 141 ? -22.731 -26.374 1.654 1.00 27.42 141 CYS A O 1
ATOM 1061 N N . GLN A 1 142 ? -21.668 -25.857 -0.272 1.00 26.44 142 GLN A N 1
ATOM 1062 C CA . GLN A 1 142 ? -21.933 -27.078 -1.028 1.00 26.44 142 GLN A CA 1
ATOM 1063 C C . GLN A 1 142 ? -21.351 -28.308 -0.319 1.00 26.44 142 GLN A C 1
ATOM 1065 O O . GLN A 1 142 ? -20.152 -28.365 -0.054 1.00 26.44 142 GLN A O 1
ATOM 1070 N N . ALA A 1 143 ? -22.187 -29.323 -0.107 1.00 29.45 143 ALA A N 1
ATOM 1071 C CA . ALA A 1 143 ? -21.758 -30.703 0.075 1.00 29.45 143 ALA A CA 1
ATOM 1072 C C . ALA A 1 143 ? -22.426 -31.553 -1.014 1.00 29.45 143 ALA A C 1
ATOM 1074 O O . ALA A 1 143 ? -23.623 -31.425 -1.276 1.00 29.45 143 ALA A O 1
ATOM 1075 N N . ALA A 1 144 ? -21.608 -32.352 -1.691 1.00 27.86 144 ALA A N 1
ATOM 1076 C CA . ALA A 1 144 ? -21.975 -33.181 -2.825 1.00 27.86 144 ALA A CA 1
ATOM 1077 C C . ALA A 1 144 ? -23.034 -34.238 -2.466 1.00 27.86 144 ALA A C 1
ATOM 1079 O O . ALA A 1 144 ? -23.030 -34.820 -1.384 1.00 27.86 144 ALA A O 1
ATOM 1080 N N . LEU A 1 145 ? -23.924 -34.486 -3.426 1.00 28.88 145 LEU A N 1
ATOM 1081 C CA . LEU A 1 145 ? -24.955 -35.516 -3.405 1.00 28.88 145 LEU A CA 1
ATOM 1082 C C . LEU A 1 145 ? -24.316 -36.915 -3.449 1.00 28.88 145 LEU A C 1
ATOM 1084 O O . LEU A 1 145 ? -23.643 -37.250 -4.421 1.00 28.88 145 LEU A O 1
ATOM 1088 N N . MET A 1 146 ? -24.600 -37.758 -2.455 1.00 28.52 146 MET A N 1
ATOM 1089 C CA . MET A 1 146 ? -24.616 -39.217 -2.627 1.00 28.52 146 MET A CA 1
ATOM 1090 C C . MET A 1 146 ? -26.024 -39.739 -2.289 1.00 28.52 146 MET A C 1
ATOM 1092 O O . MET A 1 146 ? -26.634 -39.237 -1.342 1.00 28.52 146 MET A O 1
ATOM 1096 N N . PRO A 1 147 ? -26.576 -40.697 -3.057 1.00 35.22 147 PRO A N 1
ATOM 1097 C CA . PRO A 1 147 ? -27.934 -41.202 -2.848 1.00 35.22 147 PRO A CA 1
ATOM 1098 C C . PRO A 1 147 ? -28.018 -42.209 -1.679 1.00 35.22 147 PRO A C 1
ATOM 1100 O O . PRO A 1 147 ? -27.028 -42.880 -1.380 1.00 35.22 147 PRO A O 1
ATOM 1103 N N . PRO A 1 148 ? -29.188 -42.348 -1.021 1.00 35.69 148 PRO A N 1
ATOM 1104 C CA . PRO A 1 148 ? -29.382 -43.269 0.103 1.00 35.69 148 PRO A CA 1
ATOM 1105 C C . PRO A 1 148 ? -29.585 -44.732 -0.353 1.00 35.69 148 PRO A C 1
ATOM 1107 O O . PRO A 1 148 ? -30.052 -44.958 -1.473 1.00 35.69 148 PRO A O 1
ATOM 1110 N N . PRO A 1 149 ? -29.303 -45.738 0.502 1.00 34.97 149 PRO A N 1
ATOM 1111 C CA . PRO A 1 149 ? -29.658 -47.133 0.236 1.00 34.97 149 PRO A CA 1
ATOM 1112 C C . PRO A 1 149 ? -31.150 -47.421 0.544 1.00 34.97 149 PRO A C 1
ATOM 1114 O O . PRO A 1 149 ? -31.779 -46.665 1.291 1.00 34.97 149 PRO A O 1
ATOM 1117 N N . PRO A 1 150 ? -31.739 -48.497 -0.022 1.00 35.62 150 PRO A N 1
ATOM 1118 C CA . PRO A 1 150 ? -33.178 -48.776 0.045 1.00 35.62 150 PRO A CA 1
ATOM 1119 C C . PRO A 1 150 ? -33.621 -49.441 1.368 1.00 35.62 150 PRO A C 1
ATOM 1121 O O . PRO A 1 150 ? -32.785 -49.981 2.096 1.00 35.62 150 PRO A O 1
ATOM 1124 N N . PRO A 1 151 ? -34.935 -49.438 1.688 1.00 35.00 151 PRO A N 1
ATOM 1125 C CA . PRO A 1 151 ? -35.454 -49.912 2.967 1.00 35.00 151 PRO A CA 1
ATOM 1126 C C . PRO A 1 151 ? -35.707 -51.428 2.968 1.00 35.00 151 PRO A C 1
ATOM 1128 O O . PRO A 1 151 ? -36.288 -51.975 2.032 1.00 35.00 151 PRO A O 1
ATOM 1131 N N . GLY A 1 152 ? -35.327 -52.093 4.062 1.00 29.08 152 GLY A N 1
ATOM 1132 C CA . GLY A 1 152 ? -35.611 -53.503 4.334 1.00 29.08 152 GLY A CA 1
ATOM 1133 C C . GLY A 1 152 ? -36.154 -53.692 5.752 1.00 29.08 152 GLY A C 1
ATOM 1134 O O . GLY A 1 152 ? -35.559 -53.237 6.722 1.00 29.08 152 GLY A O 1
ATOM 1135 N N . LEU A 1 153 ? -37.320 -54.331 5.828 1.00 28.27 153 LEU A N 1
ATOM 1136 C CA . LEU A 1 153 ? -38.178 -54.594 6.988 1.00 28.27 153 LEU A CA 1
ATOM 1137 C C . LEU A 1 153 ? -37.525 -55.442 8.102 1.00 28.27 153 LEU A C 1
ATOM 1139 O O . LEU A 1 153 ? -36.816 -56.401 7.817 1.00 28.27 153 LEU A O 1
ATOM 1143 N N . GLY A 1 154 ? -37.886 -55.176 9.367 1.00 26.23 154 GLY A N 1
ATOM 1144 C CA . GLY A 1 154 ? -37.606 -56.061 10.509 1.00 26.23 154 GLY A CA 1
ATOM 1145 C C . GLY A 1 154 ? -38.214 -55.567 11.831 1.00 26.23 154 GLY A C 1
ATOM 1146 O O . GLY A 1 154 ? -37.977 -54.439 12.237 1.00 26.23 154 GLY A O 1
ATOM 1147 N N . LEU A 1 155 ? -39.034 -56.403 12.471 1.00 27.22 155 LEU A N 1
ATOM 1148 C CA . LEU A 1 155 ? -40.015 -56.109 13.526 1.00 27.22 155 LEU A CA 1
ATOM 1149 C C . LEU A 1 155 ? -39.501 -55.627 14.910 1.00 27.22 155 LEU A C 1
ATOM 1151 O O . LEU A 1 155 ? -38.514 -56.111 15.449 1.00 27.22 155 LEU A O 1
ATOM 1155 N N . GLN A 1 156 ? -40.342 -54.767 15.507 1.00 28.41 156 GLN A N 1
ATOM 1156 C CA . GLN A 1 156 ? -40.694 -54.520 16.923 1.00 28.41 156 GLN A CA 1
ATOM 1157 C C . GLN A 1 156 ? -40.026 -55.321 18.064 1.00 28.41 156 GLN A C 1
ATOM 1159 O O . GLN A 1 156 ? -40.121 -56.543 18.110 1.00 28.41 156 GLN A O 1
ATOM 1164 N N . ARG A 1 157 ? -39.698 -54.593 19.149 1.00 27.31 157 ARG A N 1
ATOM 1165 C CA . ARG A 1 157 ? -40.297 -54.789 20.494 1.00 27.31 157 ARG A CA 1
ATOM 1166 C C . ARG A 1 157 ? -40.380 -53.454 21.254 1.00 27.31 157 ARG A C 1
ATOM 1168 O O . ARG A 1 157 ? -39.418 -52.698 21.299 1.00 27.31 157 ARG A O 1
ATOM 1175 N N . ARG A 1 158 ? -41.563 -53.162 21.811 1.00 28.28 158 ARG A N 1
ATOM 1176 C CA . ARG A 1 158 ? -41.878 -51.967 22.617 1.00 28.28 158 ARG A CA 1
ATOM 1177 C C . ARG A 1 158 ? -41.315 -52.104 24.037 1.00 28.28 158 ARG A C 1
ATOM 1179 O O . ARG A 1 158 ? -41.518 -53.135 24.670 1.00 28.28 158 ARG A O 1
ATOM 1186 N N . GLY A 1 159 ? -40.718 -51.028 24.540 1.00 29.02 159 GLY A N 1
ATOM 1187 C CA . GLY A 1 159 ? -40.475 -50.735 25.957 1.00 29.02 159 GLY A CA 1
ATOM 1188 C C . GLY A 1 159 ? -40.759 -49.243 26.216 1.00 29.02 159 GLY A C 1
ATOM 1189 O O . GLY A 1 159 ? -40.778 -48.476 25.250 1.00 29.02 159 GLY A O 1
ATOM 1190 N N . PRO A 1 160 ? -41.066 -48.832 27.459 1.00 31.31 160 PRO A N 1
ATOM 1191 C CA . PRO A 1 160 ? -41.671 -47.534 27.762 1.00 31.31 160 PRO A CA 1
ATOM 1192 C C . PRO A 1 160 ? -40.723 -46.359 27.479 1.00 31.31 160 PRO A C 1
ATOM 1194 O O . PRO A 1 160 ? -39.519 -46.432 27.709 1.00 31.31 160 PRO A O 1
ATOM 1197 N N . SER A 1 161 ? -41.298 -45.274 26.964 1.00 27.14 161 SER A N 1
ATOM 1198 C CA . SER A 1 161 ? -40.625 -44.046 26.533 1.00 27.14 161 SER A CA 1
ATOM 1199 C C . SER A 1 161 ? -39.878 -43.324 27.668 1.00 27.14 161 SER A C 1
ATOM 1201 O O . SER A 1 161 ? -40.501 -43.054 28.699 1.00 27.14 161 SER A O 1
ATOM 1203 N N . PRO A 1 162 ? -38.608 -42.916 27.478 1.00 31.28 162 PRO A N 1
ATOM 1204 C CA . PRO A 1 162 ? -37.974 -41.900 28.315 1.00 31.28 162 PRO A CA 1
ATOM 1205 C C . PRO A 1 162 ? -38.529 -40.493 27.987 1.00 31.28 162 PRO A C 1
ATOM 1207 O O . PRO A 1 162 ? -39.089 -40.294 26.904 1.00 31.28 162 PRO A O 1
ATOM 1210 N N . PRO A 1 163 ? -38.402 -39.509 28.903 1.00 32.28 163 PRO A N 1
ATOM 1211 C CA . PRO A 1 163 ? -38.805 -38.120 28.655 1.00 32.28 163 PRO A CA 1
ATOM 1212 C C . PRO A 1 163 ? -38.014 -37.528 27.475 1.00 32.28 163 PRO A C 1
ATOM 1214 O O . PRO A 1 163 ? -36.946 -38.051 27.150 1.00 32.28 163 PRO A O 1
ATOM 1217 N N . PRO A 1 164 ? -38.510 -36.460 26.814 1.00 29.77 164 PRO A N 1
ATOM 1218 C CA . PRO A 1 164 ? -37.944 -35.983 25.560 1.00 29.77 164 PRO A CA 1
ATOM 1219 C C . PRO A 1 164 ? -36.500 -35.525 25.774 1.00 29.77 164 PRO A C 1
ATOM 1221 O O . PRO A 1 164 ? -36.224 -34.450 26.302 1.00 29.77 164 PRO A O 1
ATOM 1224 N N . SER A 1 165 ? -35.566 -36.368 25.348 1.00 30.50 165 SER A N 1
ATOM 1225 C CA . SER A 1 165 ? -34.178 -36.006 25.136 1.00 30.50 165 SER A CA 1
ATOM 1226 C C . SER A 1 165 ? -34.147 -34.985 24.004 1.00 30.50 165 SER A C 1
ATOM 1228 O O . SER A 1 165 ? -34.380 -35.335 22.845 1.00 30.50 165 SER A O 1
ATOM 1230 N N . PHE A 1 166 ? -33.894 -33.721 24.339 1.00 31.14 166 PHE A N 1
ATOM 1231 C CA . PHE A 1 166 ? -33.569 -32.698 23.352 1.00 31.14 166 PHE A CA 1
ATOM 1232 C C . PHE A 1 166 ? -32.357 -33.173 22.535 1.00 31.14 166 PHE A C 1
ATOM 1234 O O . PHE A 1 166 ? -31.306 -33.435 23.126 1.00 31.14 166 PHE A O 1
ATOM 1241 N N . PRO A 1 167 ? -32.451 -33.286 21.199 1.00 30.09 167 PRO A N 1
ATOM 1242 C CA . PRO A 1 167 ? -31.280 -33.525 20.377 1.00 30.09 167 PRO A CA 1
ATOM 1243 C C . PRO A 1 167 ? -30.507 -32.205 20.286 1.00 30.09 167 PRO A C 1
ATOM 1245 O O . PRO A 1 167 ? -30.748 -31.385 19.402 1.00 30.09 167 PRO A O 1
ATOM 1248 N N . MET A 1 168 ? -29.601 -31.962 21.236 1.00 35.81 168 MET A N 1
ATOM 1249 C CA . MET A 1 168 ? -28.605 -30.905 21.088 1.00 35.81 168 MET A CA 1
ATOM 1250 C C . MET A 1 168 ? -27.612 -31.331 20.003 1.00 35.81 168 MET A C 1
ATOM 1252 O O . MET A 1 168 ? -26.733 -32.162 20.222 1.00 35.81 168 MET A O 1
ATOM 1256 N N . GLY A 1 169 ? -27.774 -30.774 18.804 1.00 30.52 169 GLY A N 1
ATOM 1257 C CA . GLY A 1 169 ? -26.759 -30.827 17.757 1.00 30.52 169 GLY A CA 1
ATOM 1258 C C . GLY A 1 169 ? -25.554 -29.990 18.181 1.00 30.52 169 GLY A C 1
ATOM 1259 O O . GLY A 1 169 ? -25.505 -28.792 17.921 1.00 30.52 169 GLY A O 1
ATOM 1260 N N . HIS A 1 170 ? -24.604 -30.606 18.878 1.00 36.00 170 HIS A N 1
ATOM 1261 C CA . HIS A 1 170 ? -23.400 -29.945 19.371 1.00 36.00 170 HIS A CA 1
ATOM 1262 C C . HIS A 1 170 ? -22.384 -29.724 18.241 1.00 36.00 170 HIS A C 1
ATOM 1264 O O . HIS A 1 170 ? -21.542 -30.575 17.967 1.00 36.00 170 HIS A O 1
ATOM 1270 N N . LEU A 1 171 ? -22.438 -28.557 17.599 1.00 36.56 171 LEU A N 1
ATOM 1271 C CA . LEU A 1 171 ? -21.306 -27.991 16.863 1.00 36.56 171 LEU A CA 1
ATOM 1272 C C . LEU A 1 171 ? -20.588 -27.009 17.794 1.00 36.56 171 LEU A C 1
ATOM 1274 O O . LEU A 1 171 ? -21.035 -25.880 17.979 1.00 36.56 171 LEU A O 1
ATOM 1278 N N . HIS A 1 172 ? -19.492 -27.454 18.407 1.00 42.19 172 HIS A N 1
ATOM 1279 C CA . HIS A 1 172 ? -18.596 -26.581 19.163 1.00 42.19 172 HIS A CA 1
ATOM 1280 C C . HIS A 1 172 ? -17.544 -26.007 18.213 1.00 42.19 172 HIS A C 1
ATOM 1282 O O . HIS A 1 172 ? -16.784 -26.759 17.607 1.00 42.19 172 HIS A O 1
ATOM 1288 N N . HIS A 1 173 ? -17.490 -24.680 18.085 1.00 41.78 173 HIS A N 1
ATOM 1289 C CA . HIS A 1 173 ? -16.426 -23.986 17.358 1.00 41.78 173 HIS A CA 1
ATOM 1290 C C . HIS A 1 173 ? -15.629 -23.121 18.346 1.00 41.78 173 HIS A C 1
ATOM 1292 O O . HIS A 1 173 ? -16.251 -22.448 19.176 1.00 41.78 173 HIS A O 1
ATOM 1298 N N . PRO A 1 174 ? -14.285 -23.105 18.287 1.00 41.25 174 PRO A N 1
ATOM 1299 C CA . PRO A 1 174 ? -13.497 -22.150 19.058 1.00 41.25 174 PRO A CA 1
ATOM 1300 C C . PRO A 1 174 ? -13.841 -20.725 18.609 1.00 41.25 174 PRO A C 1
ATOM 1302 O O . PRO A 1 174 ? -13.796 -20.419 17.411 1.00 41.25 174 PRO A O 1
ATOM 1305 N N . ALA A 1 175 ? -14.217 -19.871 19.559 1.00 43.50 175 ALA A N 1
ATOM 1306 C CA . ALA A 1 175 ? -14.502 -18.457 19.331 1.00 43.50 175 ALA A CA 1
ATOM 1307 C C . ALA A 1 175 ? -14.217 -17.656 20.610 1.00 43.50 175 ALA A C 1
ATOM 1309 O O . ALA A 1 175 ? -14.626 -18.070 21.689 1.00 43.50 175 ALA A O 1
ATOM 1310 N N . TYR A 1 176 ? -13.550 -16.501 20.482 1.00 50.38 176 TYR A N 1
ATOM 1311 C CA . TYR A 1 176 ? -13.285 -15.564 21.589 1.00 50.38 176 TYR A CA 1
ATOM 1312 C C . TYR A 1 176 ? -12.626 -16.210 22.825 1.00 50.38 176 TYR A C 1
ATOM 1314 O O . TYR A 1 176 ? -13.091 -16.006 23.941 1.00 50.38 176 TYR A O 1
ATOM 1322 N N . ASP A 1 177 ? -11.585 -17.026 22.623 1.00 55.22 177 ASP A N 1
ATOM 1323 C CA . ASP A 1 177 ? -10.904 -17.793 23.684 1.00 55.22 177 ASP A CA 1
ATOM 1324 C C . ASP A 1 177 ? -11.829 -18.733 24.494 1.00 55.22 177 ASP A C 1
ATOM 1326 O O . ASP A 1 177 ? -11.477 -19.179 25.585 1.00 55.22 177 ASP A O 1
ATOM 1330 N N . GLY A 1 178 ? -13.004 -19.078 23.946 1.00 69.69 178 GLY A N 1
ATOM 1331 C CA . GLY A 1 178 ? -14.010 -19.929 24.582 1.00 69.69 178 GLY A CA 1
ATOM 1332 C C . GLY A 1 178 ? -14.735 -20.882 23.624 1.00 69.69 178 GLY A C 1
ATOM 1333 O O . GLY A 1 178 ? -14.354 -21.075 22.464 1.00 69.69 178 GLY A O 1
ATOM 1334 N N . LEU A 1 179 ? -15.796 -21.511 24.144 1.00 72.69 179 LEU A N 1
ATOM 1335 C CA . LEU A 1 179 ? -16.652 -22.447 23.414 1.00 72.69 179 LEU A CA 1
ATOM 1336 C C . LEU A 1 179 ? -17.934 -21.750 22.958 1.00 72.69 179 LEU A C 1
ATOM 1338 O O . LEU A 1 179 ? -18.710 -21.264 23.780 1.00 72.69 179 LEU A O 1
ATOM 1342 N N . LEU A 1 180 ? -18.195 -21.756 21.651 1.00 75.38 180 LEU A N 1
ATOM 1343 C CA . LEU A 1 180 ? -19.491 -21.354 21.113 1.00 75.38 180 LEU A CA 1
ATOM 1344 C C . LEU A 1 180 ? -20.465 -22.536 21.179 1.00 75.38 180 LEU A C 1
ATOM 1346 O O . LEU A 1 180 ? -20.181 -23.606 20.639 1.00 75.38 180 LEU A O 1
ATOM 1350 N N . LEU A 1 181 ? -21.619 -22.330 21.817 1.00 77.19 181 LEU A N 1
ATOM 1351 C CA . LEU A 1 181 ? -22.756 -23.248 21.767 1.00 77.19 181 LEU A CA 1
ATOM 1352 C C . LEU A 1 181 ? -23.832 -22.643 20.862 1.00 77.19 181 LEU A C 1
ATOM 1354 O O . LEU A 1 181 ? -24.331 -21.550 21.127 1.00 77.19 181 LEU A O 1
ATOM 1358 N N . VAL A 1 182 ? -24.175 -23.349 19.788 1.00 75.88 182 VAL A N 1
ATOM 1359 C CA . VAL A 1 182 ? -25.202 -22.910 18.839 1.00 75.88 182 VAL A CA 1
ATOM 1360 C C . VAL A 1 182 ? -26.538 -23.532 19.226 1.00 75.88 182 VAL A C 1
ATOM 1362 O O . VAL A 1 182 ? -26.672 -24.752 19.269 1.00 75.88 182 VAL A O 1
ATOM 1365 N N . THR A 1 183 ? -27.532 -22.689 19.491 1.00 76.88 183 THR A N 1
ATOM 1366 C CA . THR A 1 183 ? -28.907 -23.095 19.800 1.00 76.88 183 THR A CA 1
ATOM 1367 C C . THR A 1 183 ? -29.858 -22.625 18.691 1.00 76.88 183 THR A C 1
ATOM 1369 O O . THR A 1 183 ? -29.613 -21.586 18.075 1.00 76.88 183 THR A O 1
ATOM 1372 N N . PRO A 1 184 ? -30.955 -23.356 18.409 1.00 74.50 184 PRO A N 1
ATOM 1373 C CA . PRO A 1 184 ? -31.923 -22.969 17.374 1.00 74.50 184 PRO A CA 1
ATOM 1374 C C . PRO A 1 184 ? -32.707 -21.695 17.731 1.00 74.50 184 PRO A C 1
ATOM 1376 O O . PRO A 1 184 ? -33.243 -21.025 16.853 1.00 74.50 184 PRO A O 1
ATOM 1379 N N . THR A 1 185 ? -32.765 -21.348 19.017 1.00 79.00 185 THR A N 1
ATOM 1380 C CA . THR A 1 185 ? -33.403 -20.141 19.549 1.00 79.00 185 THR A CA 1
ATOM 1381 C C . THR A 1 185 ? -32.424 -19.364 20.422 1.00 79.00 185 THR A C 1
ATOM 1383 O O . THR A 1 185 ? -31.471 -19.932 20.955 1.00 79.00 185 THR A O 1
ATOM 1386 N N . VAL A 1 186 ? -32.653 -18.059 20.595 1.00 76.81 186 VAL A N 1
ATOM 1387 C CA . VAL A 1 186 ? -31.870 -17.238 21.534 1.00 76.81 186 VAL A CA 1
ATOM 1388 C C . VAL A 1 186 ? -32.123 -17.740 22.958 1.00 76.81 186 VAL A C 1
ATOM 1390 O O . VAL A 1 186 ? -33.276 -17.804 23.377 1.00 76.81 186 VAL A O 1
ATOM 1393 N N . ALA A 1 187 ? -31.058 -18.095 23.683 1.00 81.31 187 ALA A N 1
ATOM 1394 C CA . ALA A 1 187 ? -31.149 -18.576 25.060 1.00 81.31 187 ALA A CA 1
ATOM 1395 C C . ALA A 1 187 ? -31.720 -17.490 25.993 1.00 81.31 187 ALA A C 1
ATOM 1397 O O . ALA A 1 187 ? -31.271 -16.340 25.984 1.00 81.31 187 ALA A O 1
ATOM 1398 N N . SER A 1 188 ? -32.719 -17.854 26.791 1.00 83.25 188 SER A N 1
ATOM 1399 C CA . SER A 1 188 ? -33.282 -17.024 27.857 1.00 83.25 188 SER A CA 1
ATOM 1400 C C . SER A 1 188 ? -32.349 -16.980 29.081 1.00 83.25 188 SER A C 1
ATOM 1402 O O . SER A 1 188 ? -31.452 -17.817 29.195 1.00 83.25 188 SER A O 1
ATOM 1404 N N . PRO A 1 189 ? -32.545 -16.051 30.038 1.00 83.75 189 PRO A N 1
ATOM 1405 C CA . PRO A 1 189 ? -31.777 -16.047 31.287 1.00 83.75 189 PRO A CA 1
ATOM 1406 C C . PRO A 1 189 ? -31.820 -17.393 32.026 1.00 83.75 189 PRO A C 1
ATOM 1408 O O . PRO A 1 189 ? -30.792 -17.866 32.496 1.00 83.75 189 PRO A O 1
ATOM 1411 N N . SER A 1 190 ? -32.977 -18.061 32.036 1.00 86.38 190 SER A N 1
ATOM 1412 C CA . SER A 1 190 ? -33.129 -19.390 32.637 1.00 86.38 190 SER A CA 1
ATOM 1413 C C . SER A 1 190 ? -32.325 -20.470 31.905 1.00 86.38 190 SER A C 1
ATOM 1415 O O . SER A 1 190 ? -31.771 -21.357 32.549 1.00 86.38 190 SER A O 1
ATOM 1417 N N . ASP A 1 191 ? -32.203 -20.384 30.577 1.00 86.94 191 ASP A N 1
ATOM 1418 C CA . ASP A 1 191 ? -31.367 -21.308 29.798 1.00 86.94 191 ASP A CA 1
ATOM 1419 C C . ASP A 1 191 ? -29.879 -21.112 30.115 1.00 86.94 191 ASP A C 1
ATOM 1421 O O . ASP A 1 191 ? -29.135 -22.086 30.263 1.00 86.94 191 ASP A O 1
ATOM 1425 N N . LEU A 1 192 ? -29.444 -19.855 30.271 1.00 88.88 192 LEU A N 1
ATOM 1426 C CA . LEU A 1 192 ? -28.079 -19.535 30.693 1.00 88.88 192 LEU A CA 1
ATOM 1427 C C . LEU A 1 192 ? -27.796 -20.056 32.107 1.00 88.88 192 LEU A C 1
ATOM 1429 O O . LEU A 1 192 ? -26.720 -20.604 32.328 1.00 88.88 192 LEU A O 1
ATOM 1433 N N . ASP A 1 193 ? -28.753 -19.967 33.036 1.00 89.31 193 ASP A N 1
ATOM 1434 C CA . ASP A 1 193 ? -28.613 -20.516 34.393 1.00 89.31 193 ASP A CA 1
ATOM 1435 C C . ASP A 1 193 ? -28.486 -22.045 34.388 1.00 89.31 193 ASP A C 1
ATOM 1437 O O . ASP A 1 193 ? -27.666 -22.614 35.117 1.00 89.31 193 ASP A O 1
ATOM 1441 N N . ILE A 1 194 ? -29.265 -22.734 33.547 1.00 90.38 194 ILE A N 1
ATOM 1442 C CA . ILE A 1 194 ? -29.161 -24.189 33.365 1.00 90.38 194 ILE A CA 1
ATOM 1443 C C . ILE A 1 194 ? -27.766 -24.552 32.848 1.00 90.38 194 ILE A C 1
ATOM 1445 O O . ILE A 1 194 ? -27.102 -25.416 33.430 1.00 90.38 194 ILE A O 1
ATOM 1449 N N . LEU A 1 195 ? -27.295 -23.866 31.803 1.00 88.56 195 LEU A N 1
ATOM 1450 C CA . LEU A 1 195 ? -25.962 -24.072 31.233 1.00 88.56 195 LEU A CA 1
ATOM 1451 C C . LEU A 1 195 ? -24.858 -23.764 32.245 1.00 88.56 195 LEU A C 1
ATOM 1453 O O . LEU A 1 195 ? -23.924 -24.550 32.400 1.00 88.56 195 LEU A O 1
ATOM 1457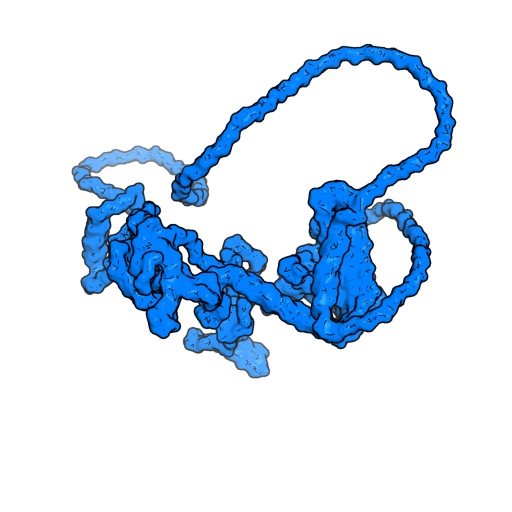 N N . HIS A 1 196 ? -24.987 -22.664 32.984 1.00 89.88 196 HIS A N 1
ATOM 1458 C CA . HIS A 1 196 ? -24.052 -22.292 34.033 1.00 89.88 196 HIS A CA 1
ATOM 1459 C C . HIS A 1 196 ? -23.971 -23.386 35.101 1.00 89.88 196 HIS A C 1
ATOM 1461 O O . HIS A 1 196 ? -22.875 -23.774 35.515 1.00 89.88 196 HIS A O 1
ATOM 1467 N N . ASN A 1 197 ? -25.109 -23.898 35.564 1.00 89.69 197 ASN A N 1
ATOM 1468 C CA . ASN A 1 197 ? -25.144 -24.945 36.580 1.00 89.69 197 ASN A CA 1
ATOM 1469 C C . ASN A 1 197 ? -24.598 -26.278 36.065 1.00 89.69 197 ASN A C 1
ATOM 1471 O O . ASN A 1 197 ? -23.949 -26.998 36.824 1.00 89.69 197 ASN A O 1
ATOM 1475 N N . PHE A 1 198 ? -24.826 -26.597 34.792 1.00 89.19 198 PHE A N 1
ATOM 1476 C CA . PHE A 1 198 ? -24.254 -27.773 34.146 1.00 89.19 198 PHE A CA 1
ATOM 1477 C C . PHE A 1 198 ? -22.724 -27.672 34.064 1.00 89.19 198 PHE A C 1
ATOM 1479 O O . PHE A 1 198 ? -22.026 -28.534 34.592 1.00 89.19 198 PHE A O 1
ATOM 1486 N N . ILE A 1 199 ? -22.199 -26.575 33.510 1.00 87.38 199 ILE A N 1
ATOM 1487 C CA . ILE A 1 199 ? -20.754 -26.353 33.348 1.00 87.38 199 ILE A CA 1
ATOM 1488 C C . ILE A 1 199 ? -20.048 -26.301 34.707 1.00 87.38 199 ILE A C 1
ATOM 1490 O O . ILE A 1 199 ? -18.986 -26.902 34.867 1.00 87.38 199 ILE A O 1
ATOM 1494 N N . ARG A 1 200 ? -20.664 -25.674 35.722 1.00 88.94 200 ARG A N 1
ATOM 1495 C CA . ARG A 1 200 ? -20.116 -25.623 37.090 1.00 88.94 200 ARG A CA 1
ATOM 1496 C C . ARG A 1 200 ? -19.859 -27.014 37.663 1.00 88.94 200 ARG A C 1
ATOM 1498 O O . ARG A 1 200 ? -18.890 -27.191 38.388 1.00 88.94 200 ARG A O 1
ATOM 1505 N N . LYS A 1 201 ? -20.732 -27.982 37.366 1.00 88.38 201 LYS A N 1
ATOM 1506 C CA . LYS A 1 201 ? -20.596 -29.369 37.836 1.00 88.38 201 LYS A CA 1
ATOM 1507 C C . LYS A 1 201 ? -19.520 -30.144 37.075 1.00 88.38 201 LYS A C 1
ATOM 1509 O O . LYS A 1 201 ? -18.999 -31.117 37.606 1.00 88.38 201 LYS A O 1
ATOM 1514 N N . SER A 1 202 ? -19.225 -29.744 35.841 1.00 85.75 202 SER A N 1
ATOM 1515 C CA . SER A 1 202 ? -18.268 -30.424 34.964 1.00 85.75 202 SER A CA 1
ATOM 1516 C C . SER A 1 202 ? -16.838 -29.894 35.081 1.00 85.75 202 SER A C 1
ATOM 1518 O O . SER A 1 202 ? -15.911 -30.586 34.667 1.00 85.75 202 SER A O 1
ATOM 1520 N N . LEU A 1 203 ? -16.642 -28.686 35.617 1.00 86.12 203 LEU A N 1
ATOM 1521 C CA . LEU A 1 203 ? -15.321 -28.081 35.794 1.00 86.12 203 LEU A CA 1
ATOM 1522 C C . LEU A 1 203 ? -14.764 -28.320 37.208 1.00 86.12 203 LEU A C 1
ATOM 1524 O O . LEU A 1 203 ? -15.538 -28.396 38.165 1.00 86.12 203 LEU A O 1
ATOM 1528 N N . PRO A 1 204 ? -13.427 -28.393 37.374 1.00 88.31 204 PRO A N 1
ATOM 1529 C CA . PRO A 1 204 ? -12.801 -28.462 38.690 1.00 88.31 204 PRO A CA 1
ATOM 1530 C C . PRO A 1 204 ? -13.255 -27.316 39.602 1.00 88.31 204 PRO A C 1
ATOM 1532 O O . PRO A 1 204 ? -13.377 -26.166 39.164 1.00 88.31 204 PRO A O 1
ATOM 1535 N N . THR A 1 205 ? -13.466 -27.622 40.882 1.00 84.62 205 THR A N 1
ATOM 1536 C CA . THR A 1 205 ? -13.866 -26.646 41.903 1.00 84.62 205 THR A CA 1
ATOM 1537 C C . THR A 1 205 ? -12.900 -25.459 41.925 1.00 84.62 205 THR A C 1
ATOM 1539 O O . THR A 1 205 ? -11.695 -25.639 42.070 1.00 84.62 205 THR A O 1
ATOM 1542 N N . GLY A 1 206 ? -13.433 -24.242 41.785 1.00 79.94 206 GLY A N 1
ATOM 1543 C CA . GLY A 1 206 ? -12.649 -23.000 41.747 1.00 79.94 206 GLY A CA 1
ATOM 1544 C C . GLY A 1 206 ? -12.324 -22.478 40.342 1.00 79.94 206 GLY A C 1
ATOM 1545 O O . GLY A 1 206 ? -11.808 -21.370 40.225 1.00 79.94 206 GLY A O 1
ATOM 1546 N N . THR A 1 207 ? -12.663 -23.213 39.277 1.00 83.44 207 THR A N 1
ATOM 1547 C CA . THR A 1 207 ? -12.523 -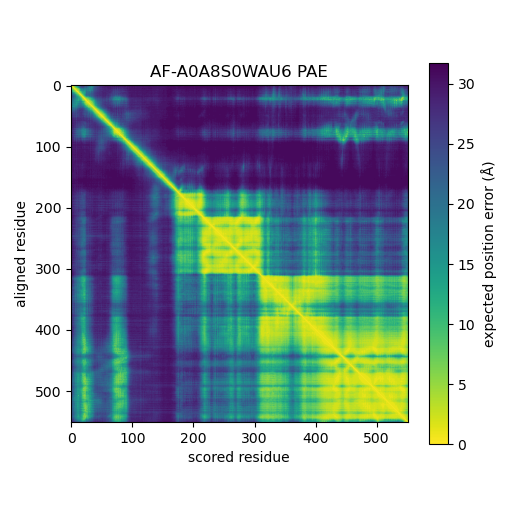22.712 37.899 1.00 83.44 207 THR A CA 1
ATOM 1548 C C . THR A 1 207 ? -13.500 -21.557 37.655 1.00 83.44 207 THR A C 1
ATOM 1550 O O . THR A 1 207 ? -14.711 -21.719 37.815 1.00 83.44 207 THR A O 1
ATOM 1553 N N . LEU A 1 208 ? -12.981 -20.392 37.256 1.00 82.25 208 LEU A N 1
ATOM 1554 C CA . LEU A 1 208 ? -13.788 -19.234 36.867 1.00 82.25 208 LEU A CA 1
ATOM 1555 C C . LEU A 1 208 ? -14.233 -19.384 35.409 1.00 82.25 208 LEU A C 1
ATOM 1557 O O . LEU A 1 208 ? -13.408 -19.633 34.533 1.00 82.25 208 LEU A O 1
ATOM 1561 N N . PHE A 1 209 ? -15.526 -19.221 35.148 1.00 83.88 209 PHE A N 1
ATOM 1562 C CA . PHE A 1 209 ? -16.091 -19.220 33.801 1.00 83.88 209 PHE A CA 1
ATOM 1563 C C . PHE A 1 209 ? -17.330 -18.320 33.750 1.00 83.88 209 PHE A C 1
ATOM 1565 O O . PHE A 1 209 ? -17.950 -18.048 34.778 1.00 83.88 209 PHE A O 1
ATOM 1572 N N . GLU A 1 210 ? -17.694 -17.883 32.548 1.00 83.50 210 GLU A N 1
ATOM 1573 C CA . GLU A 1 210 ? -18.896 -17.094 32.282 1.00 83.50 210 GLU A CA 1
ATOM 1574 C C . GLU A 1 210 ? -19.738 -17.802 31.216 1.00 83.50 210 GLU A C 1
ATOM 1576 O O . GLU A 1 210 ? -19.204 -18.369 30.261 1.00 83.50 210 GLU A O 1
ATOM 1581 N N . VAL A 1 211 ? -21.062 -17.777 31.381 1.00 85.81 211 VAL A N 1
ATOM 1582 C CA . VAL A 1 211 ? -22.017 -18.229 30.366 1.00 85.81 211 VAL A CA 1
ATOM 1583 C C . VAL A 1 211 ? -22.876 -17.036 29.991 1.00 85.81 211 VAL A C 1
ATOM 1585 O O . VAL A 1 211 ? -23.667 -16.551 30.796 1.00 85.81 211 VAL A O 1
ATOM 1588 N N . ALA A 1 212 ? -22.712 -16.560 28.764 1.00 80.06 212 ALA A N 1
ATOM 1589 C CA . ALA A 1 212 ? -23.419 -15.394 28.269 1.00 80.06 212 ALA A CA 1
ATOM 1590 C C . ALA A 1 212 ? -23.828 -15.589 26.808 1.00 80.06 212 ALA A C 1
ATOM 1592 O O . ALA A 1 212 ? -23.223 -16.357 26.059 1.00 80.06 212 ALA A O 1
ATOM 1593 N N . LEU A 1 213 ? -24.862 -14.857 26.392 1.00 78.81 213 LEU A N 1
ATOM 1594 C CA . LEU A 1 213 ? -25.184 -14.723 24.976 1.00 78.81 213 LEU A CA 1
ATOM 1595 C C . LEU A 1 213 ? -24.040 -14.010 24.236 1.00 78.81 213 LEU A C 1
ATOM 1597 O O . LEU A 1 213 ? -23.399 -13.134 24.825 1.00 78.81 213 LEU A O 1
ATOM 1601 N N . PRO A 1 214 ? -23.837 -14.287 22.931 1.00 67.50 214 PRO A N 1
ATOM 1602 C CA . PRO A 1 214 ? -22.913 -13.521 22.106 1.00 67.50 214 PRO A CA 1
ATOM 1603 C C . PRO A 1 214 ? -23.267 -12.033 22.177 1.00 67.50 214 PRO A C 1
ATOM 1605 O O . PRO A 1 214 ? -24.327 -11.607 21.700 1.00 67.50 214 PRO A O 1
ATOM 1608 N N . SER A 1 215 ? -22.398 -11.243 22.802 1.00 72.25 215 SER A N 1
ATOM 1609 C CA . SER A 1 215 ? -22.567 -9.798 22.890 1.00 72.25 215 SER A CA 1
ATOM 1610 C C . SER A 1 215 ? -22.078 -9.146 21.599 1.00 72.25 215 SER A C 1
ATOM 1612 O O . SER A 1 215 ? -21.106 -9.580 20.978 1.00 72.25 215 SER A O 1
ATOM 1614 N N . SER A 1 216 ? -22.791 -8.113 21.156 1.00 81.44 216 SER A N 1
ATOM 1615 C CA . SER A 1 216 ? -22.281 -7.243 20.101 1.00 81.44 216 SER A CA 1
ATOM 1616 C C . SER A 1 216 ? -21.403 -6.162 20.738 1.00 81.44 216 SER A C 1
ATOM 1618 O O . SER A 1 216 ? -21.425 -5.956 21.952 1.00 81.44 216 SER A O 1
ATOM 1620 N N . THR A 1 217 ? -20.611 -5.459 19.935 1.00 87.00 217 THR A N 1
ATOM 1621 C CA . THR A 1 217 ? -19.909 -4.258 20.398 1.00 87.00 217 THR A CA 1
ATOM 1622 C C . THR A 1 217 ? -20.572 -3.039 19.780 1.00 87.00 217 THR A C 1
ATOM 1624 O O . THR A 1 217 ? -20.581 -2.897 18.554 1.00 87.00 217 THR A O 1
ATOM 1627 N N . SER A 1 218 ? -21.083 -2.143 20.621 1.00 90.12 218 SER A N 1
ATOM 1628 C CA . SER A 1 218 ? -21.556 -0.831 20.181 1.00 90.12 218 SER A CA 1
ATOM 1629 C C . SER A 1 218 ? -20.423 0.185 20.254 1.00 90.12 218 SER A C 1
ATOM 1631 O O . SER A 1 218 ? -19.693 0.266 21.246 1.00 90.12 218 SER A O 1
ATOM 1633 N N . PHE A 1 219 ? -20.286 0.978 19.193 1.00 90.94 219 PHE A N 1
ATOM 1634 C CA . PHE A 1 219 ? -19.271 2.021 19.073 1.00 90.94 219 PHE A CA 1
ATOM 1635 C C . PHE A 1 219 ? -19.919 3.378 19.336 1.00 90.94 219 PHE A C 1
ATOM 1637 O O . PHE A 1 219 ? -20.849 3.787 18.636 1.00 90.94 219 PHE A O 1
ATOM 1644 N N . ILE A 1 220 ? -19.429 4.075 20.354 1.00 93.12 220 ILE A N 1
ATOM 1645 C CA . ILE A 1 220 ? -19.950 5.363 20.808 1.00 93.12 220 ILE A CA 1
ATOM 1646 C C . ILE A 1 220 ? -18.829 6.393 20.702 1.00 93.12 220 ILE A C 1
ATOM 1648 O O . ILE A 1 220 ? -17.674 6.096 21.003 1.00 93.12 220 ILE A O 1
ATOM 1652 N N . LYS A 1 221 ? -19.163 7.613 20.288 1.00 93.56 221 LYS A N 1
ATOM 1653 C CA . LYS A 1 221 ? -18.275 8.770 20.411 1.00 93.56 221 LYS A CA 1
ATOM 1654 C C . LYS A 1 221 ? -18.939 9.852 21.244 1.00 93.56 221 LYS A C 1
ATOM 1656 O O . LYS A 1 221 ? -20.140 10.085 21.116 1.00 93.56 221 LYS A O 1
ATOM 1661 N N . ILE A 1 222 ? -18.154 10.499 22.084 1.00 94.69 222 ILE A N 1
ATOM 1662 C CA . ILE A 1 222 ? -18.560 11.632 22.900 1.00 94.69 222 ILE A CA 1
ATOM 1663 C C . ILE A 1 222 ? -17.834 12.845 22.340 1.00 94.69 222 ILE A C 1
ATOM 1665 O O . ILE A 1 222 ? -16.606 12.848 22.262 1.00 94.69 222 ILE A O 1
ATOM 1669 N N . LEU A 1 223 ? -18.607 13.813 21.864 1.00 93.06 223 LEU A N 1
ATOM 1670 C CA . LEU A 1 223 ? -18.094 15.034 21.254 1.00 93.06 223 LEU A CA 1
ATOM 1671 C C . LEU A 1 223 ? -17.874 16.105 22.321 1.00 93.06 223 LEU A C 1
ATOM 1673 O O . LEU A 1 223 ? -18.551 16.089 23.350 1.00 93.06 223 LEU A O 1
ATOM 1677 N N . ASP A 1 224 ? -16.963 17.030 22.023 1.00 92.50 224 ASP A N 1
ATOM 1678 C CA . ASP A 1 224 ? -16.686 18.230 22.819 1.00 92.50 224 ASP A CA 1
ATOM 1679 C C . ASP A 1 224 ? -16.223 17.938 24.253 1.00 92.50 224 ASP A C 1
ATOM 1681 O O . ASP A 1 224 ? -16.500 18.692 25.180 1.00 92.50 224 ASP A O 1
ATOM 1685 N N . VAL A 1 225 ? -15.486 16.839 24.442 1.00 93.62 225 VAL A N 1
ATOM 1686 C CA . VAL A 1 225 ? -14.892 16.504 25.740 1.00 93.62 225 VAL A CA 1
ATOM 1687 C C . VAL A 1 225 ? -13.714 17.450 26.004 1.00 93.62 225 VAL A C 1
ATOM 1689 O O . VAL A 1 225 ? -12.856 17.575 25.123 1.00 93.62 225 VAL A O 1
ATOM 1692 N N . PRO A 1 226 ? -13.611 18.090 27.185 1.00 92.12 226 PRO A N 1
ATOM 1693 C CA . PRO A 1 226 ? -12.451 18.904 27.536 1.00 92.12 226 PRO A CA 1
ATOM 1694 C C . PRO A 1 226 ? -11.151 18.115 27.391 1.00 92.12 226 PRO A C 1
ATOM 1696 O O . PRO A 1 226 ? -11.028 17.005 27.911 1.00 92.12 226 PRO A O 1
ATOM 1699 N N . TYR A 1 227 ? -10.177 18.678 26.680 1.00 91.19 227 TYR A N 1
ATOM 1700 C CA . TYR A 1 227 ? -8.871 18.037 26.516 1.00 91.19 227 TYR A CA 1
ATOM 1701 C C . TYR A 1 227 ? -7.892 18.407 27.640 1.00 91.19 227 TYR A C 1
ATOM 1703 O O . TYR A 1 227 ? -7.020 17.612 28.001 1.00 91.19 227 TYR A O 1
ATOM 1711 N N . PHE A 1 228 ? -8.078 19.585 28.235 1.00 90.00 228 PHE A N 1
ATOM 1712 C CA . PHE A 1 228 ? -7.304 20.089 29.366 1.00 90.00 228 PHE A CA 1
ATOM 1713 C C . PHE A 1 228 ? -8.192 20.239 30.604 1.00 90.00 228 PHE A C 1
ATOM 1715 O O . PHE A 1 228 ? -9.381 20.540 30.498 1.00 90.00 228 PHE A O 1
ATOM 1722 N N . ASP A 1 229 ? -7.614 20.014 31.778 1.00 86.06 229 ASP A N 1
ATOM 1723 C CA . ASP A 1 229 ? -8.239 20.287 33.063 1.00 86.06 229 ASP A CA 1
ATOM 1724 C C . ASP A 1 229 ? -8.260 21.808 33.347 1.00 86.06 229 ASP A C 1
ATOM 1726 O O . ASP A 1 229 ? -7.631 22.592 32.628 1.00 86.06 229 ASP A O 1
ATOM 1730 N N . PRO A 1 230 ? -8.947 22.268 34.411 1.00 82.75 230 PRO A N 1
ATOM 1731 C CA . PRO A 1 230 ? -8.978 23.689 34.767 1.00 82.75 230 PRO A CA 1
ATOM 1732 C C . PRO A 1 230 ? -7.605 24.307 35.089 1.00 82.75 230 PRO A C 1
ATOM 1734 O O . PRO A 1 230 ? -7.503 25.525 35.200 1.00 82.75 230 PRO A O 1
ATOM 1737 N N . LYS A 1 231 ? -6.559 23.491 35.270 1.00 85.50 231 LYS A N 1
ATOM 1738 C CA . LYS A 1 231 ? -5.178 23.921 35.527 1.00 85.50 231 LYS A CA 1
ATOM 1739 C C . LYS A 1 231 ? -4.327 23.934 34.248 1.00 85.50 231 LYS A C 1
ATOM 1741 O O . LYS A 1 231 ? -3.140 24.240 34.325 1.00 85.50 231 LYS A O 1
ATOM 1746 N N . GLY A 1 232 ? -4.909 23.611 33.090 1.00 84.06 232 GLY A N 1
ATOM 1747 C CA . GLY A 1 232 ? -4.222 23.546 31.799 1.00 84.06 232 GLY A CA 1
ATOM 1748 C C . GLY A 1 232 ? -3.458 22.241 31.550 1.00 84.06 232 GLY A C 1
ATOM 1749 O O . GLY A 1 232 ? -2.739 22.137 30.558 1.00 84.06 232 GLY A O 1
ATOM 1750 N N . LEU A 1 233 ? -3.596 21.233 32.415 1.00 87.25 233 LEU A N 1
ATOM 1751 C CA . LEU A 1 233 ? -2.965 19.927 32.236 1.00 87.25 233 LEU A CA 1
ATOM 1752 C C . LEU A 1 233 ? -3.851 19.019 31.387 1.00 87.25 233 LEU A C 1
ATOM 1754 O O . LEU A 1 233 ? -5.069 19.005 31.530 1.00 87.25 233 LEU A O 1
ATOM 1758 N N . LYS A 1 234 ? -3.245 18.214 30.513 1.00 89.69 234 LYS A N 1
ATOM 1759 C CA . LYS A 1 234 ? -3.986 17.257 29.685 1.00 89.69 234 LYS A CA 1
ATOM 1760 C C . LYS A 1 234 ? -4.750 16.263 30.565 1.00 89.69 234 LYS A C 1
ATOM 1762 O O . LYS A 1 234 ? -4.155 15.608 31.424 1.00 89.69 234 LYS A O 1
ATOM 1767 N N . ILE A 1 235 ? -6.049 16.107 30.314 1.00 88.88 235 ILE A N 1
ATOM 1768 C CA . ILE A 1 235 ? -6.870 15.135 31.041 1.00 88.88 235 ILE A CA 1
ATOM 1769 C C . ILE A 1 235 ? -6.431 13.719 30.656 1.00 88.88 235 ILE A C 1
ATOM 1771 O O . ILE A 1 235 ? -6.287 13.383 29.478 1.00 88.88 235 ILE A O 1
ATOM 1775 N N . THR A 1 236 ? -6.207 12.874 31.663 1.00 88.06 236 THR A N 1
ATOM 1776 C CA . THR A 1 236 ? -5.794 11.486 31.449 1.00 88.06 236 THR A CA 1
ATOM 1777 C C . THR A 1 236 ? -6.969 10.604 31.037 1.00 88.06 236 THR A C 1
ATOM 1779 O O . THR A 1 236 ? -8.129 10.839 31.389 1.00 88.06 236 THR A O 1
ATOM 1782 N N . GLN A 1 237 ? -6.652 9.533 30.313 1.00 87.62 237 GLN A N 1
ATOM 1783 C CA . GLN A 1 237 ? -7.623 8.525 29.898 1.00 87.62 237 GLN A CA 1
ATOM 1784 C C . GLN A 1 237 ? -8.313 7.876 31.107 1.00 87.62 237 GLN A C 1
ATOM 1786 O O . GLN A 1 237 ? -9.522 7.653 31.091 1.00 87.62 237 GLN A O 1
ATOM 1791 N N . GLU A 1 238 ? -7.558 7.641 32.178 1.00 89.12 238 GLU A N 1
ATOM 1792 C CA . GLU A 1 238 ? -8.035 7.085 33.442 1.00 89.12 238 GLU A CA 1
ATOM 1793 C C . GLU A 1 238 ? -9.028 8.020 34.148 1.00 89.12 238 GLU A C 1
ATOM 1795 O O . GLU A 1 238 ? -10.036 7.558 34.687 1.00 89.12 238 GLU A O 1
ATOM 1800 N N . ALA A 1 239 ? -8.777 9.334 34.129 1.00 89.44 239 ALA A N 1
ATOM 1801 C CA . ALA A 1 239 ? -9.681 10.315 34.724 1.00 89.44 239 ALA A CA 1
ATOM 1802 C C . ALA A 1 239 ? -11.025 10.366 33.981 1.00 89.44 239 ALA A C 1
ATOM 1804 O O . ALA A 1 239 ? -12.079 10.379 34.621 1.00 89.44 239 ALA A O 1
ATOM 1805 N N . LEU A 1 240 ? -10.998 10.330 32.643 1.00 90.31 240 LEU A N 1
ATOM 1806 C CA . LEU A 1 240 ? -12.215 10.277 31.828 1.00 90.31 240 LEU A CA 1
ATOM 1807 C C . LEU A 1 240 ? -12.962 8.953 31.992 1.00 90.31 240 LEU A C 1
ATOM 1809 O O . LEU A 1 240 ? -14.184 8.964 32.121 1.00 90.31 240 LEU A O 1
ATOM 1813 N N . GLU A 1 241 ? -12.260 7.818 32.047 1.00 92.00 241 GLU A N 1
ATOM 1814 C CA . GLU A 1 241 ? -12.895 6.524 32.312 1.00 92.00 241 GLU A CA 1
ATOM 1815 C C . GLU A 1 241 ? -13.613 6.525 33.666 1.00 92.00 241 GLU A C 1
ATOM 1817 O O . GLU A 1 241 ? -14.770 6.103 33.761 1.00 92.00 241 GLU A O 1
ATOM 1822 N N . LYS A 1 242 ? -12.962 7.050 34.710 1.00 92.19 242 LYS A N 1
ATOM 1823 C CA . LYS A 1 242 ? -13.586 7.201 36.026 1.00 92.19 242 LYS A CA 1
ATOM 1824 C C . LYS A 1 242 ? -14.833 8.085 35.944 1.00 92.19 242 LYS A C 1
ATOM 1826 O O . LYS A 1 242 ? -15.874 7.687 36.458 1.00 92.19 242 LYS A O 1
ATOM 1831 N N . ALA A 1 243 ? -14.749 9.226 35.257 1.00 91.69 243 ALA A N 1
ATOM 1832 C CA . ALA A 1 243 ? -15.879 10.137 35.073 1.00 91.69 243 ALA A CA 1
ATOM 1833 C C . ALA A 1 243 ? -17.057 9.476 34.334 1.00 91.69 243 ALA A C 1
ATOM 1835 O O . ALA A 1 243 ? -18.206 9.667 34.731 1.00 91.69 243 ALA A O 1
ATOM 1836 N N . LEU A 1 244 ? -16.793 8.649 33.315 1.00 94.06 244 LEU A N 1
ATOM 1837 C CA . LEU A 1 244 ? -17.825 7.866 32.624 1.00 94.06 244 LEU A CA 1
ATOM 1838 C C . LEU A 1 244 ? -18.531 6.893 33.572 1.00 94.06 244 LEU A C 1
ATOM 1840 O O . LEU A 1 244 ? -19.762 6.822 33.579 1.00 94.06 244 LEU A O 1
ATOM 1844 N N . ARG A 1 245 ? -17.760 6.169 34.391 1.00 93.00 245 ARG A N 1
ATOM 1845 C CA . ARG A 1 245 ? -18.282 5.180 35.348 1.00 93.00 245 ARG A CA 1
ATOM 1846 C C . ARG A 1 245 ? -19.058 5.805 36.507 1.00 93.00 245 ARG A C 1
ATOM 1848 O O . ARG A 1 245 ? -19.856 5.112 37.123 1.00 93.00 245 ARG A O 1
ATOM 1855 N N . THR A 1 246 ? -18.858 7.091 36.789 1.00 92.50 246 THR A N 1
ATOM 1856 C CA . THR A 1 246 ? -19.621 7.848 37.798 1.00 92.50 246 THR A CA 1
ATOM 1857 C C . THR A 1 246 ? -20.679 8.772 37.190 1.00 92.50 246 THR A C 1
ATOM 1859 O O . THR A 1 246 ? -21.284 9.564 37.906 1.00 92.50 246 THR A O 1
ATOM 1862 N N . SER A 1 247 ? -20.876 8.728 35.870 1.00 92.62 247 SER A N 1
ATOM 1863 C CA . SER A 1 247 ? -21.826 9.598 35.173 1.00 92.62 247 SER A CA 1
ATOM 1864 C C . SER A 1 247 ? -23.275 9.132 35.338 1.00 92.62 247 SER A C 1
ATOM 1866 O O . SER A 1 247 ? -23.549 8.020 35.785 1.00 92.62 247 SER A O 1
ATOM 1868 N N . VAL A 1 248 ? -24.219 9.949 34.865 1.00 92.06 248 VAL A N 1
ATOM 1869 C CA . VAL A 1 248 ? -25.644 9.577 34.768 1.00 92.06 248 VAL A CA 1
ATOM 1870 C C . VAL A 1 248 ? -25.891 8.323 33.913 1.00 92.06 24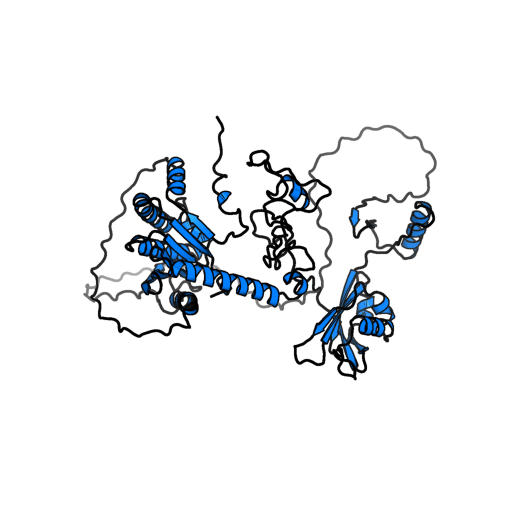8 VAL A C 1
ATOM 1872 O O . VAL A 1 248 ? -26.911 7.664 34.072 1.00 92.06 248 VAL A O 1
ATOM 1875 N N . HIS A 1 249 ? -24.938 7.957 33.048 1.00 93.38 249 HIS A N 1
ATOM 1876 C CA . HIS A 1 249 ? -24.976 6.763 32.197 1.00 93.38 249 HIS A CA 1
ATOM 1877 C C . HIS A 1 249 ? -24.033 5.660 32.704 1.00 93.38 249 HIS A C 1
ATOM 1879 O O . HIS A 1 249 ? -23.584 4.821 31.919 1.00 93.38 249 HIS A O 1
ATOM 1885 N N . ALA A 1 250 ? -23.703 5.649 34.002 1.00 91.81 250 ALA A N 1
ATOM 1886 C CA . ALA A 1 250 ? -22.814 4.661 34.617 1.00 91.81 250 ALA A CA 1
ATOM 1887 C C . ALA A 1 250 ? -23.216 3.212 34.293 1.00 91.81 250 ALA A C 1
ATOM 1889 O O . ALA A 1 250 ? -22.349 2.381 34.038 1.00 91.81 250 ALA A O 1
ATOM 1890 N N . GLU A 1 251 ? -24.518 2.914 34.212 1.00 89.38 251 GLU A N 1
ATOM 1891 C CA . GLU A 1 251 ? -25.020 1.583 33.841 1.00 89.38 251 GLU A CA 1
ATOM 1892 C C . GLU A 1 251 ? -24.629 1.147 32.419 1.00 89.38 251 GLU A C 1
ATOM 1894 O O . GLU A 1 251 ? -24.476 -0.045 32.160 1.00 89.38 251 GLU A O 1
ATOM 1899 N N . VAL A 1 252 ? -24.437 2.093 31.496 1.00 90.38 252 VAL A N 1
ATOM 1900 C CA . VAL A 1 252 ? -23.979 1.822 30.127 1.00 90.38 252 VAL A CA 1
ATOM 1901 C C . VAL A 1 252 ? -22.458 1.688 30.109 1.00 90.38 252 VAL A C 1
ATOM 1903 O O . VAL A 1 252 ? -21.921 0.731 29.551 1.00 90.38 252 VAL A O 1
ATOM 1906 N N . PHE A 1 253 ? -21.753 2.616 30.763 1.00 92.19 253 PHE A N 1
ATOM 1907 C CA . PHE A 1 253 ? -20.287 2.655 30.775 1.00 92.19 253 PHE A CA 1
ATOM 1908 C C . PHE A 1 253 ? -19.635 1.653 31.742 1.00 92.19 253 PHE A C 1
ATOM 1910 O O . PHE A 1 253 ? -18.428 1.423 31.664 1.00 92.19 253 PHE A O 1
ATOM 1917 N N . ALA A 1 254 ? -20.411 0.972 32.587 1.00 88.81 254 ALA A N 1
ATOM 1918 C CA . ALA A 1 254 ? -19.955 -0.212 33.311 1.00 88.81 254 ALA A CA 1
ATOM 1919 C C . ALA A 1 254 ? -19.446 -1.305 32.350 1.00 88.81 254 ALA A C 1
ATOM 1921 O O . ALA A 1 254 ? -18.477 -1.993 32.671 1.00 88.81 254 ALA A O 1
ATOM 1922 N N . TYR A 1 255 ? -20.032 -1.386 31.148 1.00 89.19 255 TYR A N 1
ATOM 1923 C CA . TYR A 1 255 ? -19.738 -2.378 30.109 1.00 89.19 255 TYR A CA 1
ATOM 1924 C C . TYR A 1 255 ? -18.697 -1.918 29.078 1.00 89.19 255 TYR A C 1
ATOM 1926 O O . TYR A 1 255 ? -18.692 -2.413 27.950 1.00 89.19 255 TYR A O 1
ATOM 1934 N N . LEU A 1 256 ? -17.822 -0.965 29.415 1.00 87.81 256 LEU A N 1
ATOM 1935 C CA . LEU A 1 256 ? -16.700 -0.598 28.543 1.00 87.81 256 LEU A CA 1
ATOM 1936 C C . LEU A 1 256 ? -15.868 -1.843 28.191 1.00 87.81 256 LEU A C 1
ATOM 1938 O O . LEU A 1 256 ? -15.340 -2.512 29.075 1.00 87.81 256 LEU A O 1
ATOM 1942 N N . SER A 1 257 ? -15.741 -2.143 26.896 1.00 81.56 257 SER A N 1
ATOM 1943 C CA . SER A 1 257 ? -14.986 -3.308 26.411 1.00 81.56 257 SER A CA 1
ATOM 1944 C C . SER A 1 257 ? -13.480 -3.043 26.356 1.00 81.56 257 SER A C 1
ATOM 1946 O O . SER A 1 257 ? -12.672 -3.963 26.352 1.00 81.56 257 SER A O 1
ATOM 1948 N N . THR A 1 258 ? -13.102 -1.770 26.252 1.00 78.81 258 THR A N 1
ATOM 1949 C CA . THR A 1 258 ? -11.723 -1.280 26.191 1.00 78.81 258 THR A CA 1
ATOM 1950 C C . THR A 1 258 ? -11.663 0.102 26.829 1.00 78.81 258 THR A C 1
ATOM 1952 O O . THR A 1 258 ? -12.671 0.814 26.820 1.00 78.81 258 THR A O 1
ATOM 1955 N N . LYS A 1 259 ? -10.478 0.532 27.279 1.00 82.31 259 LYS A N 1
ATOM 1956 C CA . LYS A 1 259 ? -10.280 1.909 27.753 1.00 82.31 259 LYS A CA 1
ATOM 1957 C C . LYS A 1 259 ? -10.726 2.946 26.691 1.00 82.31 259 LYS A C 1
ATOM 1959 O O . LYS A 1 259 ? -10.472 2.722 25.499 1.00 82.31 259 LYS A O 1
ATOM 1964 N N . PRO A 1 260 ? -11.352 4.077 27.080 1.00 87.75 260 PRO A N 1
ATOM 1965 C CA . PRO A 1 260 ? -11.834 5.101 26.143 1.00 87.75 260 PRO A CA 1
ATOM 1966 C C . PRO A 1 260 ? -10.697 5.735 25.340 1.00 87.75 260 PRO A C 1
ATOM 1968 O O . PRO A 1 260 ? -9.704 6.139 25.922 1.00 87.75 260 PRO A O 1
ATOM 1971 N N . ARG A 1 261 ? -10.795 5.853 24.018 1.00 87.06 261 ARG A N 1
ATOM 1972 C CA . ARG A 1 261 ? -9.748 6.489 23.194 1.00 87.06 261 ARG A CA 1
ATOM 1973 C C . ARG A 1 261 ? -10.024 7.981 23.055 1.00 87.06 261 ARG A C 1
ATOM 1975 O O . ARG A 1 261 ? -11.165 8.348 22.811 1.00 87.06 261 ARG A O 1
ATOM 1982 N N . ILE A 1 262 ? -8.996 8.814 23.156 1.00 88.50 262 ILE A N 1
ATOM 1983 C CA . ILE A 1 262 ? -9.108 10.271 23.021 1.00 88.50 262 ILE A CA 1
ATOM 1984 C C . ILE A 1 262 ? -8.513 10.680 21.676 1.00 88.50 262 ILE A C 1
ATOM 1986 O O . ILE A 1 262 ? -7.376 10.315 21.381 1.00 88.50 262 ILE A O 1
ATOM 1990 N N . ASP A 1 263 ? -9.279 11.424 20.889 1.00 83.56 263 ASP A N 1
ATOM 1991 C CA . ASP A 1 263 ? -8.887 11.962 19.589 1.00 83.56 263 ASP A CA 1
ATOM 1992 C C . ASP A 1 263 ? -8.951 13.492 19.643 1.00 83.56 263 ASP A C 1
ATOM 1994 O O . ASP A 1 263 ? -10.014 14.074 19.869 1.00 83.56 263 ASP A O 1
ATOM 1998 N N . HIS A 1 264 ? -7.797 14.149 19.548 1.00 86.00 264 HIS A N 1
ATOM 1999 C CA . HIS A 1 264 ? -7.690 15.602 19.682 1.00 86.00 264 HIS A CA 1
ATOM 2000 C C . HIS A 1 264 ? -8.151 16.252 18.377 1.00 86.00 264 HIS A C 1
ATOM 2002 O O . HIS A 1 264 ? -7.589 15.972 17.324 1.00 86.00 264 HIS A O 1
ATOM 2008 N N . ASN A 1 265 ? -9.186 17.096 18.433 1.00 78.12 265 ASN A N 1
ATOM 2009 C CA . ASN A 1 265 ? -9.871 17.564 17.221 1.00 78.12 265 ASN A CA 1
ATOM 2010 C C . ASN A 1 265 ? -8.953 18.380 16.286 1.00 78.12 265 ASN A C 1
ATOM 2012 O O . ASN A 1 265 ? -9.142 18.368 15.072 1.00 78.12 265 ASN A O 1
ATOM 2016 N N . SER A 1 266 ? -7.984 19.106 16.846 1.00 79.69 266 SER A N 1
ATOM 2017 C CA . SER A 1 266 ? -6.891 19.774 16.131 1.00 79.69 266 SER A CA 1
ATOM 2018 C C . SER A 1 266 ? -5.813 20.192 17.129 1.00 79.69 266 SER A C 1
ATOM 2020 O O . SER A 1 266 ? -6.107 20.313 18.314 1.00 79.69 266 SER A O 1
ATOM 2022 N N . GLU A 1 267 ? -4.597 20.491 16.665 1.00 78.00 267 GLU A N 1
ATOM 2023 C CA . GLU A 1 267 ? -3.470 20.902 17.523 1.00 78.00 267 GLU A CA 1
ATOM 2024 C C . GLU A 1 267 ? -3.801 22.090 18.448 1.00 78.00 267 GLU A C 1
ATOM 2026 O O . GLU A 1 267 ? -3.354 22.137 19.593 1.00 78.00 267 GLU A O 1
ATOM 2031 N N . HIS A 1 268 ? -4.648 23.013 17.987 1.00 82.50 268 HIS A N 1
ATOM 2032 C CA . HIS A 1 268 ? -5.067 24.198 18.741 1.00 82.50 268 HIS A CA 1
ATOM 2033 C C . HIS A 1 268 ? -6.421 24.043 19.450 1.00 82.50 268 HIS A C 1
ATOM 2035 O O . HIS A 1 268 ? -6.896 24.989 20.078 1.00 82.50 268 HIS A O 1
ATOM 2041 N N . SER A 1 269 ? -7.079 22.886 19.342 1.00 86.38 269 SER A N 1
ATOM 2042 C CA . SER A 1 269 ? -8.383 22.681 19.972 1.00 86.38 269 SER A CA 1
ATOM 2043 C C . SER A 1 269 ? -8.247 22.495 21.483 1.00 86.38 269 SER A C 1
ATOM 2045 O O . SER A 1 269 ? -7.359 21.797 21.966 1.00 86.38 269 SER A O 1
ATOM 2047 N N . THR A 1 270 ? -9.168 23.067 22.252 1.00 89.12 270 THR A N 1
ATOM 2048 C CA . THR A 1 270 ? -9.313 22.776 23.687 1.00 89.12 270 THR A CA 1
ATOM 2049 C C . THR A 1 270 ? -10.253 21.596 23.952 1.00 89.12 270 THR A C 1
ATOM 2051 O O . THR A 1 270 ? -10.389 21.167 25.100 1.00 89.12 270 THR A O 1
ATOM 2054 N N . SER A 1 271 ? -10.874 21.045 22.902 1.00 90.94 271 SER A N 1
ATOM 2055 C CA . SER A 1 271 ? -11.784 19.906 22.971 1.00 90.94 271 SER A CA 1
ATOM 2056 C C . SER A 1 271 ? -11.267 18.698 22.188 1.00 90.94 271 SER A C 1
ATOM 2058 O O . SER A 1 271 ? -10.396 18.780 21.318 1.00 90.94 271 SER A O 1
ATOM 2060 N N . CYS A 1 272 ? -11.807 17.534 22.518 1.00 90.31 272 CYS A N 1
ATOM 2061 C CA . CYS A 1 272 ? -11.482 16.272 21.880 1.00 90.31 272 CYS A CA 1
ATOM 2062 C C . CYS A 1 272 ? -12.741 15.427 21.673 1.00 90.31 272 CYS A C 1
ATOM 2064 O O . CYS A 1 272 ? -13.779 15.628 22.313 1.00 90.31 272 CYS A O 1
ATOM 2066 N N . THR A 1 273 ? -12.642 14.466 20.763 1.00 92.00 273 THR A N 1
ATOM 2067 C CA . THR A 1 273 ? -13.637 13.414 20.593 1.00 92.00 273 THR A CA 1
ATOM 2068 C C . THR A 1 273 ? -13.172 12.173 21.344 1.00 92.00 273 THR A C 1
ATOM 2070 O O . THR A 1 273 ? -12.097 11.636 21.082 1.00 92.00 273 THR A O 1
ATOM 2073 N N . MET A 1 274 ? -13.989 11.675 22.268 1.00 92.12 274 MET A N 1
ATOM 2074 C CA . MET A 1 274 ? -13.689 10.445 22.998 1.00 92.12 274 MET A CA 1
ATOM 2075 C C . MET A 1 274 ? -14.472 9.265 22.421 1.00 92.12 274 MET A C 1
ATOM 2077 O O . MET A 1 274 ? -15.700 9.267 22.416 1.00 92.12 274 MET A O 1
ATOM 2081 N N . TYR A 1 275 ? -13.782 8.219 21.977 1.00 90.88 275 TYR A N 1
ATOM 2082 C CA . TYR A 1 275 ? -14.380 6.991 21.460 1.00 90.88 275 TYR A CA 1
ATOM 2083 C C . TYR A 1 275 ? -14.433 5.901 22.529 1.00 90.88 275 TYR A C 1
ATOM 2085 O O . TYR A 1 275 ? -13.410 5.496 23.081 1.00 90.88 275 TYR A O 1
ATOM 2093 N N . CYS A 1 276 ? -15.624 5.365 22.759 1.00 89.75 276 CYS A N 1
ATOM 2094 C CA . CYS A 1 276 ? -15.889 4.295 23.708 1.00 89.75 276 CYS A CA 1
ATOM 2095 C C . CYS A 1 276 ? -16.450 3.082 22.966 1.00 89.75 276 CYS A C 1
ATOM 2097 O O . CYS A 1 276 ? -17.357 3.206 22.141 1.00 89.75 276 CYS A O 1
ATOM 2099 N N . ASN A 1 277 ? -15.936 1.903 23.290 1.00 90.12 277 ASN A N 1
ATOM 2100 C CA . ASN A 1 277 ? -16.519 0.644 22.852 1.00 90.12 277 ASN A CA 1
ATOM 2101 C C . ASN A 1 277 ? -17.213 0.029 24.068 1.00 90.12 277 ASN A C 1
ATOM 2103 O O . ASN A 1 277 ? -16.591 -0.066 25.128 1.00 90.12 277 ASN A O 1
ATOM 2107 N N . ILE A 1 278 ? -18.476 -0.369 23.931 1.00 90.25 278 ILE A N 1
ATOM 2108 C CA . ILE A 1 278 ? -19.207 -1.057 25.000 1.00 90.25 278 ILE A CA 1
ATOM 2109 C C . ILE A 1 278 ? -19.671 -2.431 24.533 1.00 90.25 278 ILE A C 1
ATOM 2111 O O . ILE A 1 278 ? -20.088 -2.599 23.383 1.00 90.25 278 ILE A O 1
ATOM 2115 N N . TRP A 1 279 ? -19.625 -3.402 25.439 1.00 87.06 279 TRP A N 1
ATOM 2116 C CA . TRP A 1 279 ? -20.316 -4.670 25.257 1.00 87.06 279 TRP A CA 1
ATOM 2117 C C . TRP A 1 279 ? -21.821 -4.425 25.305 1.00 87.06 279 TRP A C 1
ATOM 2119 O O . TRP A 1 279 ? -22.355 -3.903 26.285 1.00 87.06 279 TRP A O 1
ATOM 2129 N N . ASP A 1 280 ? -22.525 -4.812 24.251 1.00 87.06 280 ASP A N 1
ATOM 2130 C CA . ASP A 1 280 ? -23.939 -4.521 24.050 1.00 87.06 280 ASP A CA 1
ATOM 2131 C C . ASP A 1 280 ? -24.723 -5.783 23.664 1.00 87.06 280 ASP A C 1
ATOM 2133 O O . ASP A 1 280 ? -24.166 -6.838 23.353 1.00 87.06 280 ASP A O 1
ATOM 2137 N N . SER A 1 281 ? -26.048 -5.694 23.696 1.00 82.56 281 SER A N 1
ATOM 2138 C CA . SER A 1 281 ? -26.911 -6.718 23.118 1.00 82.56 281 SER A CA 1
ATOM 2139 C C . SER A 1 281 ? -26.803 -6.714 21.592 1.00 82.56 281 SER A C 1
ATOM 2141 O O . SER A 1 281 ? -26.371 -5.736 20.981 1.00 82.56 281 SER A O 1
ATOM 2143 N N . GLN A 1 282 ? -27.267 -7.780 20.940 1.00 77.25 282 GLN A N 1
ATOM 2144 C CA . GLN A 1 282 ? -27.351 -7.854 19.473 1.00 77.25 282 GLN A CA 1
ATOM 2145 C C . GLN A 1 282 ? -28.150 -6.696 18.843 1.00 77.25 282 GLN A C 1
ATOM 2147 O O . GLN A 1 282 ? -27.930 -6.342 17.690 1.00 77.25 282 GLN A O 1
ATOM 2152 N N . GLN A 1 283 ? -29.059 -6.068 19.598 1.00 80.81 283 GLN A N 1
ATOM 2153 C CA . GLN A 1 283 ? -29.882 -4.950 19.124 1.00 80.81 283 GLN A CA 1
ATOM 2154 C C . GLN A 1 283 ? -29.355 -3.565 19.539 1.00 80.81 283 GLN A C 1
ATOM 2156 O O . GLN A 1 283 ? -30.029 -2.555 19.289 1.00 80.81 283 GLN A O 1
ATOM 2161 N N . GLY A 1 284 ? -28.191 -3.497 20.191 1.00 85.56 284 GLY A N 1
ATOM 2162 C CA . GLY A 1 284 ? -27.592 -2.243 20.646 1.00 85.56 284 GLY A CA 1
ATOM 2163 C C . GLY A 1 284 ? -28.385 -1.552 21.764 1.00 85.56 284 GLY A C 1
ATOM 2164 O O . GLY A 1 284 ? -28.473 -0.323 21.797 1.00 85.56 284 GLY A O 1
ATOM 2165 N N . THR A 1 285 ? -29.089 -2.320 22.604 1.00 87.88 285 THR A N 1
ATOM 2166 C CA . THR A 1 285 ? -30.034 -1.764 23.589 1.00 87.88 285 THR A CA 1
ATOM 2167 C C . THR A 1 285 ? -29.353 -0.909 24.649 1.00 87.88 285 THR A C 1
ATOM 2169 O O . THR A 1 285 ? -29.931 0.099 25.048 1.00 87.88 285 THR A O 1
ATOM 2172 N N . ARG A 1 286 ? -28.136 -1.257 25.086 1.00 89.75 286 ARG A N 1
ATOM 2173 C CA . ARG A 1 286 ? -27.392 -0.475 26.085 1.00 89.75 286 ARG A CA 1
ATOM 2174 C C . ARG A 1 286 ? -26.938 0.852 25.496 1.00 89.75 286 ARG A C 1
ATOM 2176 O O . ARG A 1 286 ? -27.181 1.887 26.107 1.00 89.75 286 ARG A O 1
ATOM 2183 N N . ALA A 1 287 ? -26.365 0.848 24.290 1.00 91.25 287 ALA A N 1
ATOM 2184 C CA . ALA A 1 287 ? -25.967 2.085 23.625 1.00 91.25 287 ALA A CA 1
ATOM 2185 C C . ALA A 1 287 ? -27.162 3.019 23.424 1.00 91.25 287 ALA A C 1
ATOM 2187 O O . ALA A 1 287 ? -27.078 4.199 23.758 1.00 91.25 287 ALA A O 1
ATOM 2188 N N . LYS A 1 288 ? -28.299 2.492 22.947 1.00 93.38 288 LYS A N 1
ATOM 2189 C CA . LYS A 1 288 ? -29.523 3.275 22.704 1.00 93.38 288 LYS A CA 1
ATOM 2190 C C . LYS A 1 288 ? -30.012 4.061 23.924 1.00 93.38 288 LYS A C 1
ATOM 2192 O O . LYS A 1 288 ? -30.606 5.113 23.723 1.00 93.38 288 LYS A O 1
ATOM 2197 N N . LYS A 1 289 ? -29.747 3.599 25.151 1.00 92.56 289 LYS A N 1
ATOM 2198 C CA . LYS A 1 289 ? -30.098 4.338 26.376 1.00 92.56 289 LYS A CA 1
ATOM 2199 C C . LYS A 1 289 ? -29.314 5.644 26.538 1.00 92.56 289 LYS A C 1
ATOM 2201 O O . LYS A 1 289 ? -29.863 6.621 27.032 1.00 92.56 289 LYS A O 1
ATOM 2206 N N . ALA A 1 290 ? -28.047 5.658 26.124 1.00 93.00 290 ALA A N 1
ATOM 2207 C CA . ALA A 1 290 ? -27.165 6.816 26.268 1.00 93.00 290 ALA A CA 1
ATOM 2208 C C . ALA A 1 290 ? -27.109 7.692 25.003 1.00 93.00 290 ALA A C 1
ATOM 2210 O O . ALA A 1 290 ? -26.826 8.886 25.080 1.00 93.00 290 ALA A O 1
ATOM 2211 N N . LEU A 1 291 ? -27.360 7.122 23.820 1.00 94.25 291 LEU A N 1
ATOM 2212 C CA . LEU A 1 291 ? -27.284 7.847 22.551 1.00 94.25 291 LEU A CA 1
ATOM 2213 C C . LEU A 1 291 ? -28.256 9.036 22.505 1.00 94.25 291 LEU A C 1
ATOM 2215 O O . LEU A 1 291 ? -29.446 8.900 22.774 1.00 94.25 291 LEU A O 1
ATOM 2219 N N . GLY A 1 292 ? -27.745 10.204 22.106 1.00 89.38 292 GLY A N 1
ATOM 2220 C CA . GLY A 1 292 ? -28.531 11.436 22.009 1.00 89.38 292 GLY A CA 1
ATOM 2221 C C . GLY A 1 292 ? -28.809 12.124 23.348 1.00 89.38 292 GLY A C 1
ATOM 2222 O O . GLY A 1 292 ? -29.321 13.240 23.338 1.00 89.38 292 GLY A O 1
ATOM 2223 N N . GLN A 1 293 ? -28.440 11.509 24.475 1.00 92.81 293 GLN A N 1
ATOM 2224 C CA . GLN A 1 293 ? -28.513 12.134 25.792 1.00 92.81 293 GLN A CA 1
ATOM 2225 C C . GLN A 1 293 ? -27.216 12.908 26.090 1.00 92.81 293 GLN A C 1
ATOM 2227 O O . GLN A 1 293 ? -26.132 12.482 25.670 1.00 92.81 293 GLN A O 1
ATOM 2232 N N . PRO A 1 294 ? -27.293 14.044 26.805 1.00 92.44 294 PRO A N 1
ATOM 2233 C CA . PRO A 1 294 ? -26.104 14.749 27.262 1.00 92.44 294 PRO A CA 1
ATOM 2234 C C . PRO A 1 294 ? -25.387 13.950 28.359 1.00 92.44 294 PRO A C 1
ATOM 2236 O O . PRO A 1 294 ? -25.996 13.161 29.090 1.00 92.44 294 PRO A O 1
ATOM 2239 N N . ILE A 1 295 ? -24.084 14.178 28.490 1.00 94.38 295 ILE A N 1
ATOM 2240 C CA . ILE A 1 295 ? -23.266 13.680 29.598 1.00 94.38 295 ILE A CA 1
ATOM 2241 C C . ILE A 1 295 ? -22.353 14.790 30.093 1.00 94.38 295 ILE A C 1
ATOM 2243 O O . ILE A 1 295 ? -21.758 15.506 29.299 1.00 94.38 295 ILE A O 1
ATOM 2247 N N . PHE A 1 296 ? -22.232 14.933 31.408 1.00 92.94 296 PHE A N 1
ATOM 2248 C CA . PHE A 1 296 ? -21.362 15.940 31.997 1.00 92.94 296 PHE A CA 1
ATOM 2249 C C . PHE A 1 296 ? -19.992 15.333 32.300 1.00 92.94 296 PHE A C 1
ATOM 2251 O O . PHE A 1 296 ? -19.889 14.425 33.127 1.00 92.94 296 PHE A O 1
ATOM 2258 N N . LEU A 1 297 ? -18.949 15.808 31.621 1.00 90.44 297 LEU A N 1
ATOM 2259 C CA . LEU A 1 297 ? -17.572 15.343 31.790 1.00 90.44 297 LEU A CA 1
ATOM 2260 C C . LEU A 1 297 ? -16.659 16.543 32.023 1.00 90.44 297 LEU A C 1
ATOM 2262 O O . LEU A 1 297 ? -16.716 17.521 31.285 1.00 90.44 297 LEU A O 1
ATOM 2266 N N . ALA A 1 298 ? -15.828 16.465 33.067 1.00 84.88 298 ALA A N 1
ATOM 2267 C CA . ALA A 1 298 ? -14.839 17.492 33.410 1.00 84.88 298 ALA A CA 1
ATOM 2268 C C . ALA A 1 298 ? -15.396 18.937 33.424 1.00 84.88 298 ALA A C 1
ATOM 2270 O O . ALA A 1 298 ? -14.724 19.875 33.012 1.00 84.88 298 ALA A O 1
ATOM 2271 N N . GLY A 1 299 ? -16.632 19.123 33.902 1.00 84.50 299 GLY A N 1
ATOM 2272 C CA . GLY A 1 299 ? -17.254 20.449 33.990 1.00 84.50 299 GLY A CA 1
ATOM 2273 C C . GLY A 1 299 ? -17.975 20.923 32.723 1.00 84.50 299 GLY A C 1
ATOM 2274 O O . GLY A 1 299 ? -18.495 22.036 32.729 1.00 84.50 299 GLY A O 1
ATOM 2275 N N . GLN A 1 300 ? -18.039 20.115 31.658 1.00 88.50 300 GLN A N 1
ATOM 2276 C CA . GLN A 1 300 ? -18.727 20.464 30.412 1.00 88.50 300 GLN A CA 1
ATOM 2277 C C . GLN A 1 300 ? -19.786 19.438 30.003 1.00 88.50 300 GLN A C 1
ATOM 2279 O O . GLN A 1 300 ? -19.641 18.230 30.202 1.00 88.50 300 GLN A O 1
ATOM 2284 N N . SER A 1 301 ? -20.866 19.940 29.399 1.00 93.25 301 SER A N 1
ATOM 2285 C CA . SER A 1 301 ? -21.898 19.111 28.776 1.00 93.25 301 SER A CA 1
ATOM 2286 C C . SER A 1 301 ? -21.413 18.631 27.411 1.00 93.25 301 SER A C 1
ATOM 2288 O O . SER A 1 301 ? -21.143 19.439 26.527 1.00 93.25 301 SER A O 1
ATOM 2290 N N . CYS A 1 302 ? -21.311 17.318 27.254 1.00 94.38 302 CYS A N 1
ATOM 2291 C CA . CYS A 1 302 ? -20.801 16.639 26.072 1.00 94.38 302 CYS A CA 1
ATOM 2292 C C . CYS A 1 302 ? -21.924 15.836 25.397 1.00 94.38 302 CYS A C 1
ATOM 2294 O O . CYS A 1 302 ? -22.846 15.344 26.059 1.00 94.38 302 CYS A O 1
ATOM 2296 N N . ALA A 1 303 ? -21.842 15.654 24.078 1.00 94.88 303 ALA A N 1
ATOM 2297 C CA . ALA A 1 303 ? -22.874 14.952 23.313 1.00 94.88 303 ALA A CA 1
ATOM 2298 C C . ALA A 1 303 ? -22.478 13.502 23.005 1.00 94.88 303 ALA A C 1
ATOM 2300 O O . ALA A 1 303 ? -21.465 13.256 22.347 1.00 94.88 303 ALA A O 1
ATOM 2301 N N . ILE A 1 304 ? -23.322 12.541 23.394 1.00 96.12 304 ILE A N 1
ATOM 2302 C CA . ILE A 1 304 ? -23.132 11.123 23.065 1.00 96.12 304 ILE A CA 1
ATOM 2303 C C . ILE A 1 304 ? -23.735 10.818 21.688 1.00 96.12 304 ILE A C 1
ATOM 2305 O O . ILE A 1 304 ? -24.929 11.019 21.444 1.00 96.12 304 ILE A O 1
ATOM 2309 N N . ARG A 1 305 ? -22.919 10.290 20.773 1.00 95.06 305 ARG A N 1
ATOM 2310 C CA . ARG A 1 305 ? -23.295 9.974 19.388 1.00 95.06 305 ARG A CA 1
ATOM 2311 C C . ARG A 1 305 ? -22.869 8.557 18.997 1.00 95.06 305 ARG A C 1
ATOM 2313 O O . ARG A 1 305 ? -21.897 8.032 19.543 1.00 95.06 305 ARG A O 1
ATOM 2320 N N . PRO A 1 306 ? -23.549 7.934 18.018 1.00 92.62 306 PRO A N 1
ATOM 2321 C CA . PRO A 1 306 ? -23.059 6.692 17.443 1.00 92.62 306 PRO A CA 1
ATOM 2322 C C . PRO A 1 306 ? -21.734 6.958 16.723 1.00 92.62 306 PRO A C 1
ATOM 2324 O O . PRO A 1 306 ? -21.570 7.971 16.032 1.00 92.62 306 PRO A O 1
ATOM 2327 N N . ALA A 1 307 ? -20.786 6.045 16.885 1.00 87.88 307 ALA A N 1
ATOM 2328 C CA . ALA A 1 307 ? -19.566 6.015 16.100 1.00 87.88 307 ALA A CA 1
ATOM 2329 C C . ALA A 1 307 ? -19.668 4.907 15.051 1.00 87.88 307 ALA A C 1
ATOM 2331 O O . ALA A 1 307 ? -20.265 3.855 15.284 1.00 87.88 307 ALA A O 1
ATOM 2332 N N . ALA A 1 308 ? -19.060 5.127 13.888 1.00 80.50 308 ALA A N 1
ATOM 2333 C CA . ALA A 1 308 ? -18.800 4.023 12.982 1.00 80.50 308 ALA A CA 1
ATOM 2334 C C . ALA A 1 308 ? -17.834 3.044 13.663 1.00 80.50 308 ALA A C 1
ATOM 2336 O O . ALA A 1 308 ? -16.981 3.451 14.460 1.00 80.50 308 ALA A O 1
ATOM 2337 N N . ARG A 1 309 ? -17.934 1.757 13.320 1.00 74.94 309 ARG A N 1
ATOM 2338 C CA . ARG A 1 309 ? -16.914 0.775 13.683 1.00 74.94 309 ARG A CA 1
ATOM 2339 C C . ARG A 1 309 ? -15.591 1.214 13.056 1.00 74.94 309 ARG A C 1
ATOM 2341 O O . ARG A 1 309 ? -15.338 0.958 11.884 1.00 74.94 309 ARG A O 1
ATOM 2348 N N . HIS A 1 310 ? -14.750 1.881 13.835 1.00 64.00 310 HIS A N 1
ATOM 2349 C CA . HIS A 1 310 ? -13.410 2.252 13.409 1.00 64.00 310 HIS A CA 1
ATOM 2350 C C . HIS A 1 310 ? -12.513 1.033 13.634 1.00 64.00 310 HIS A C 1
ATOM 2352 O O . HIS A 1 310 ? -11.872 0.903 14.673 1.00 64.00 310 HIS A O 1
ATOM 2358 N N . THR A 1 311 ? -12.492 0.095 12.679 1.00 62.97 311 THR A N 1
ATOM 2359 C CA . THR A 1 311 ? -11.612 -1.094 12.730 1.00 62.97 311 THR A CA 1
ATOM 2360 C C . THR A 1 311 ? -10.121 -0.746 12.683 1.00 62.97 311 THR A C 1
ATOM 2362 O O . THR A 1 311 ? -9.287 -1.644 12.703 1.00 62.97 311 THR A O 1
ATOM 2365 N N . GLY A 1 312 ? -9.787 0.546 12.610 1.00 75.25 312 GLY A N 1
ATOM 2366 C CA . GLY A 1 312 ? -8.474 1.008 12.212 1.00 75.25 312 GLY A CA 1
ATOM 2367 C C . GLY A 1 312 ? -8.217 0.713 10.742 1.00 75.25 312 GLY A C 1
ATOM 2368 O O . GLY A 1 312 ? -8.996 0.059 10.039 1.00 75.25 312 GLY A O 1
ATOM 2369 N N . VAL A 1 313 ? -7.097 1.236 10.282 1.00 84.00 313 VAL A N 1
ATOM 2370 C CA . VAL A 1 313 ? -6.463 0.821 9.048 1.00 84.00 313 VAL A CA 1
ATOM 2371 C C . VAL A 1 313 ? -5.994 -0.610 9.251 1.00 84.00 313 VAL A C 1
ATOM 2373 O O . VAL A 1 313 ? -5.347 -0.921 10.243 1.00 84.00 313 VAL A O 1
ATOM 2376 N N . LEU A 1 314 ? -6.345 -1.501 8.333 1.00 87.00 314 LEU A N 1
ATOM 2377 C CA . LEU A 1 314 ? -6.001 -2.908 8.480 1.00 87.00 314 LEU A CA 1
ATOM 2378 C C . LEU A 1 314 ? -4.521 -3.129 8.158 1.00 87.00 314 LEU A C 1
ATOM 2380 O O . LEU A 1 314 ? -4.014 -2.614 7.158 1.00 87.00 314 LEU A O 1
ATOM 2384 N N . LEU A 1 315 ? -3.855 -3.910 9.009 1.00 92.00 315 LEU A N 1
ATOM 2385 C CA . LEU A 1 315 ? -2.559 -4.514 8.726 1.00 92.00 315 LEU A CA 1
ATOM 2386 C C . LEU A 1 315 ? -2.801 -5.82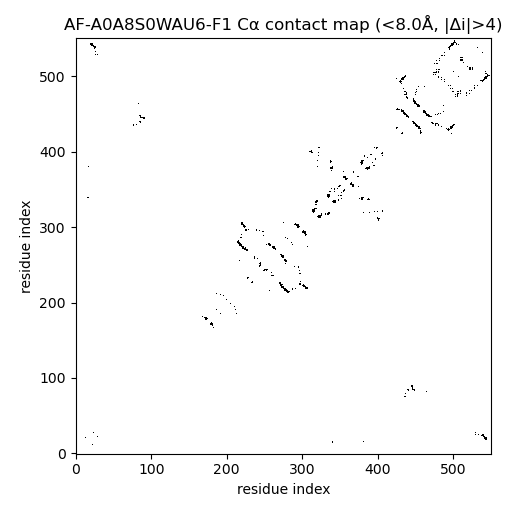6 7.979 1.00 92.00 315 LEU A C 1
ATOM 2388 O O . LEU A 1 315 ? -3.345 -6.780 8.547 1.00 92.00 315 LEU A O 1
ATOM 2392 N N . CYS A 1 316 ? -2.417 -5.873 6.708 1.00 92.25 316 CYS A N 1
ATOM 2393 C CA . CYS A 1 316 ? -2.543 -7.072 5.892 1.00 92.25 316 CYS A CA 1
ATOM 2394 C C . CYS A 1 316 ? -1.704 -8.209 6.488 1.00 92.25 316 CYS A C 1
ATOM 2396 O O . CYS A 1 316 ? -0.520 -8.025 6.732 1.00 92.25 316 CYS A O 1
ATOM 2398 N N . GLN A 1 317 ? -2.282 -9.394 6.69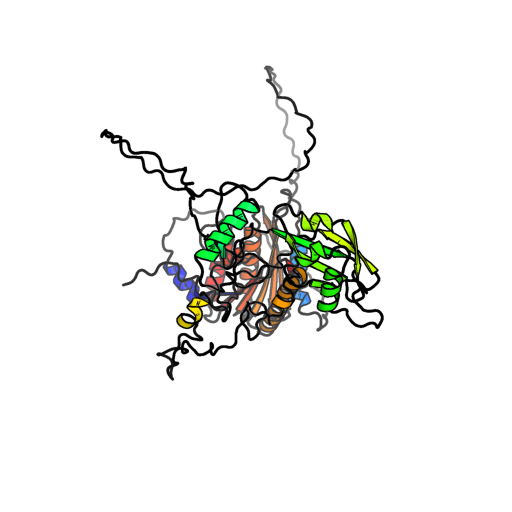2 1.00 92.00 317 GLN A N 1
ATOM 2399 C CA . GLN A 1 317 ? -1.540 -10.542 7.241 1.00 92.00 317 GLN A CA 1
ATOM 2400 C C . GLN A 1 317 ? -0.764 -11.319 6.166 1.00 92.00 317 GLN A C 1
ATOM 2402 O O . GLN A 1 317 ? -0.003 -12.222 6.489 1.00 92.00 317 GLN A O 1
ATOM 2407 N N . HIS A 1 318 ? -0.965 -10.980 4.888 1.00 89.94 318 HIS A N 1
ATOM 2408 C CA . HIS A 1 318 ? -0.250 -11.598 3.774 1.00 89.94 318 HIS A CA 1
ATOM 2409 C C . HIS A 1 318 ? 1.062 -10.867 3.477 1.00 89.94 318 HIS A C 1
ATOM 2411 O O . HIS A 1 318 ? 2.113 -11.489 3.498 1.00 89.94 318 HIS A O 1
ATOM 2417 N N . CYS A 1 319 ? 1.032 -9.543 3.286 1.00 93.06 319 CYS A N 1
ATOM 2418 C CA . CYS A 1 319 ? 2.234 -8.751 2.983 1.00 93.06 319 CYS A CA 1
ATOM 2419 C C . CYS A 1 319 ? 2.735 -7.879 4.147 1.00 93.06 319 CYS A C 1
ATOM 2421 O O . CYS A 1 319 ? 3.729 -7.173 3.998 1.00 93.06 319 CYS A O 1
ATOM 2423 N N . TRP A 1 320 ? 2.030 -7.860 5.284 1.00 94.19 320 TRP A N 1
ATOM 2424 C CA . TRP A 1 320 ? 2.362 -7.050 6.468 1.00 94.19 3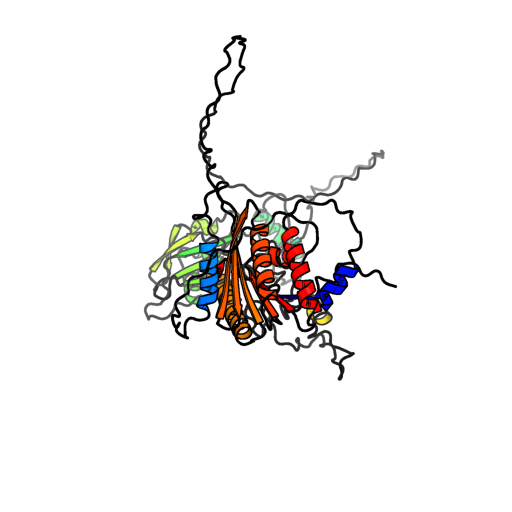20 TRP A CA 1
ATOM 2425 C C . TRP A 1 320 ? 2.448 -5.537 6.243 1.00 94.19 320 TRP A C 1
ATOM 2427 O O . TRP A 1 320 ? 3.003 -4.814 7.075 1.00 94.19 320 TRP A O 1
ATOM 2437 N N . LYS A 1 321 ? 1.840 -5.038 5.161 1.00 93.69 321 LYS A N 1
ATOM 2438 C CA . LYS A 1 321 ? 1.646 -3.604 4.924 1.00 93.69 321 LYS A CA 1
ATOM 2439 C C . LYS A 1 321 ? 0.315 -3.120 5.496 1.00 93.69 321 LYS A C 1
ATOM 2441 O O . LYS A 1 321 ? -0.697 -3.824 5.444 1.00 93.69 321 LYS A O 1
ATOM 2446 N N . TRP A 1 322 ? 0.307 -1.903 6.030 1.00 94.06 322 TRP A N 1
ATOM 2447 C CA . TRP A 1 322 ? -0.921 -1.228 6.444 1.00 94.06 322 TRP A CA 1
ATOM 2448 C C . TRP A 1 322 ? -1.684 -0.710 5.222 1.00 94.06 322 TRP A C 1
ATOM 2450 O O . TRP A 1 322 ? -1.096 -0.370 4.198 1.00 94.06 322 TRP A O 1
ATOM 2460 N N . GLY A 1 323 ? -3.009 -0.616 5.327 1.00 90.38 323 GLY A N 1
ATOM 2461 C CA . GLY A 1 323 ? -3.838 0.098 4.350 1.00 90.38 323 GLY A CA 1
ATOM 2462 C C . GLY A 1 323 ? -4.877 -0.748 3.630 1.00 90.38 323 GLY A C 1
ATOM 2463 O O . GLY A 1 323 ? -5.794 -0.183 3.034 1.00 90.38 323 GLY A O 1
ATOM 2464 N N . HIS A 1 324 ? -4.764 -2.074 3.694 1.00 87.38 324 HIS A N 1
ATOM 2465 C CA . HIS A 1 324 ? -5.668 -2.990 3.005 1.00 87.38 324 HIS A CA 1
ATOM 2466 C C . HIS A 1 324 ? -5.871 -4.293 3.796 1.00 87.38 324 HIS A C 1
ATOM 2468 O O . HIS A 1 324 ? -4.967 -4.734 4.508 1.00 87.38 324 HIS A O 1
ATOM 2474 N N . PRO A 1 325 ? -7.053 -4.926 3.693 1.00 86.56 325 PRO A N 1
ATOM 2475 C CA . PRO A 1 325 ? -7.270 -6.257 4.242 1.00 86.56 325 PRO A CA 1
ATOM 2476 C C . PRO A 1 325 ? -6.524 -7.320 3.430 1.00 86.56 325 PRO A C 1
ATOM 2478 O O . PRO A 1 325 ? -6.288 -7.144 2.235 1.00 86.56 325 PRO A O 1
ATOM 2481 N N . THR A 1 326 ? -6.274 -8.477 4.046 1.00 85.25 326 THR A N 1
ATOM 2482 C CA . THR A 1 326 ? -5.686 -9.651 3.379 1.00 85.25 326 THR A CA 1
ATOM 2483 C C . THR A 1 326 ? -6.427 -10.039 2.096 1.00 85.25 326 THR A C 1
ATOM 2485 O O . THR A 1 326 ? -5.790 -10.319 1.090 1.00 85.25 326 THR A O 1
ATOM 2488 N N . VAL A 1 327 ? -7.764 -9.965 2.086 1.00 81.44 327 VAL A N 1
ATOM 2489 C CA . VAL A 1 327 ? -8.588 -10.303 0.907 1.00 81.44 327 VAL A CA 1
ATOM 2490 C C . VAL A 1 327 ? -8.408 -9.353 -0.282 1.00 81.44 327 VAL A C 1
ATOM 2492 O O . VAL A 1 327 ? -8.759 -9.706 -1.399 1.00 81.44 327 VAL A O 1
ATOM 2495 N N . ALA A 1 328 ? -7.882 -8.147 -0.053 1.00 85.75 328 ALA A N 1
ATOM 2496 C CA . ALA A 1 328 ? -7.590 -7.169 -1.100 1.00 85.75 328 ALA A CA 1
ATOM 2497 C C . ALA A 1 328 ? -6.083 -7.072 -1.393 1.00 85.75 328 ALA A C 1
ATOM 2499 O O . ALA A 1 328 ? -5.644 -6.142 -2.075 1.00 85.75 328 ALA A O 1
ATOM 2500 N N . CYS A 1 329 ? -5.276 -7.982 -0.838 1.00 87.62 329 CYS A N 1
ATOM 2501 C CA . CYS A 1 329 ? -3.841 -7.986 -1.058 1.00 87.62 329 CYS A CA 1
ATOM 2502 C C . CYS A 1 329 ? -3.524 -8.412 -2.494 1.00 87.62 329 CYS A C 1
ATOM 2504 O O . CYS A 1 329 ? -4.065 -9.392 -2.994 1.00 87.62 329 CYS A O 1
ATOM 2506 N N . LYS A 1 330 ? -2.630 -7.663 -3.145 1.00 87.06 330 LYS A N 1
ATOM 2507 C CA . LYS A 1 330 ? -2.123 -7.959 -4.493 1.00 87.06 330 LYS A CA 1
ATOM 2508 C C . LYS A 1 330 ? -0.698 -8.515 -4.488 1.00 87.06 330 LYS A C 1
ATOM 2510 O O . LYS A 1 330 ? -0.122 -8.692 -5.557 1.00 87.06 330 LYS A O 1
ATOM 2515 N N . ALA A 1 331 ? -0.100 -8.718 -3.311 1.00 85.44 331 ALA A N 1
ATOM 2516 C CA . ALA A 1 331 ? 1.217 -9.335 -3.243 1.00 85.44 331 ALA A CA 1
ATOM 2517 C C . ALA A 1 331 ? 1.113 -10.774 -3.761 1.00 85.44 331 ALA A C 1
ATOM 2519 O O . ALA A 1 331 ? 0.146 -11.472 -3.465 1.00 85.44 331 ALA A O 1
ATOM 2520 N N . LYS A 1 332 ? 2.086 -11.184 -4.578 1.00 86.75 332 LYS A N 1
ATOM 2521 C CA . LYS A 1 332 ? 2.122 -12.529 -5.169 1.00 86.75 332 LYS A CA 1
ATOM 2522 C C . LYS A 1 332 ? 2.528 -13.588 -4.148 1.00 86.75 332 LYS A C 1
ATOM 2524 O O . LYS A 1 332 ? 2.173 -14.752 -4.294 1.00 86.75 332 LYS A O 1
ATOM 2529 N N . GLN A 1 333 ? 3.293 -13.178 -3.141 1.00 87.25 333 GLN A N 1
ATOM 2530 C CA . GLN A 1 333 ? 3.840 -14.041 -2.110 1.00 87.25 333 GLN A CA 1
ATOM 2531 C C . GLN A 1 333 ? 3.521 -13.476 -0.730 1.00 87.25 333 GLN A C 1
ATOM 2533 O O . GLN A 1 333 ? 3.495 -12.259 -0.518 1.00 87.25 333 GLN A O 1
ATOM 2538 N N . LEU A 1 334 ? 3.305 -14.390 0.214 1.00 90.56 334 LEU A N 1
ATOM 2539 C CA . LEU A 1 334 ? 3.224 -14.042 1.623 1.00 90.56 334 LEU A CA 1
ATOM 2540 C C . LEU A 1 334 ? 4.594 -13.562 2.108 1.00 90.56 334 LEU A C 1
ATOM 2542 O O . LEU A 1 334 ? 5.626 -13.969 1.583 1.00 90.56 334 LEU A O 1
ATOM 2546 N N . SER A 1 335 ? 4.609 -12.715 3.128 1.00 91.31 335 SER A N 1
ATOM 2547 C CA . SER A 1 335 ? 5.838 -12.177 3.705 1.00 91.31 335 SER A CA 1
ATOM 2548 C C . SER A 1 335 ? 5.930 -12.508 5.190 1.00 91.31 335 SER A C 1
ATOM 2550 O O . SER A 1 335 ? 4.929 -12.599 5.898 1.00 91.31 335 SER A O 1
ATOM 2552 N N . CYS A 1 336 ? 7.150 -12.638 5.694 1.00 91.81 336 CYS A N 1
ATOM 2553 C CA . CYS A 1 336 ? 7.421 -12.833 7.107 1.00 91.81 336 CYS A CA 1
ATOM 2554 C C . CYS A 1 336 ? 7.411 -11.474 7.827 1.00 91.81 336 CYS A C 1
ATOM 2556 O O . CYS A 1 336 ? 8.172 -10.591 7.432 1.00 91.81 336 CYS A O 1
ATOM 2558 N N . PRO A 1 337 ? 6.678 -11.286 8.940 1.00 91.75 337 PRO A N 1
ATOM 2559 C CA . PRO A 1 337 ? 6.668 -10.003 9.647 1.00 91.75 337 PRO A CA 1
ATOM 2560 C C . PRO A 1 337 ? 8.022 -9.653 10.277 1.00 91.75 337 PRO A C 1
ATOM 2562 O O . PRO A 1 337 ? 8.265 -8.490 10.579 1.00 91.75 337 PRO A O 1
ATOM 2565 N N . ILE A 1 338 ? 8.898 -10.638 10.505 1.00 90.25 338 ILE A N 1
ATOM 2566 C CA . ILE A 1 338 ? 10.185 -10.451 11.191 1.00 90.25 338 ILE A CA 1
ATOM 2567 C C . ILE A 1 338 ? 11.272 -9.998 10.213 1.00 90.25 338 ILE A C 1
ATOM 2569 O O . ILE A 1 338 ? 12.019 -9.068 10.508 1.00 90.25 338 ILE A O 1
ATOM 2573 N N . CYS A 1 339 ? 11.383 -10.655 9.055 1.00 89.56 339 CYS A N 1
ATOM 2574 C CA . CYS A 1 339 ? 12.472 -10.415 8.102 1.00 89.56 339 CYS A CA 1
ATOM 2575 C C . CYS A 1 339 ? 12.019 -9.991 6.704 1.00 89.56 339 CYS A C 1
ATOM 2577 O O . CYS A 1 339 ? 12.886 -9.797 5.857 1.00 89.56 339 CYS A O 1
ATOM 2579 N N . SER A 1 340 ? 10.711 -9.872 6.464 1.00 88.75 340 SER A N 1
ATOM 2580 C CA . SER A 1 340 ? 10.100 -9.560 5.163 1.00 88.75 340 SER A CA 1
ATOM 2581 C C . SER A 1 340 ? 10.366 -10.587 4.047 1.00 88.75 340 SER A C 1
ATOM 2583 O O . SER A 1 340 ? 10.092 -10.309 2.890 1.00 88.75 340 SER A O 1
ATOM 2585 N N . GLY A 1 341 ? 10.871 -11.783 4.385 1.00 89.00 341 GLY A N 1
ATOM 2586 C CA . GLY A 1 341 ? 11.129 -12.869 3.423 1.00 89.00 341 GLY A CA 1
ATOM 2587 C C . GLY A 1 341 ? 9.875 -13.681 3.057 1.00 89.00 341 GLY A C 1
ATOM 2588 O O . GLY A 1 341 ? 8.883 -13.582 3.781 1.00 89.00 341 GLY A O 1
ATOM 2589 N N . PRO A 1 342 ? 9.908 -14.489 1.981 1.00 91.31 342 PRO A N 1
ATOM 2590 C CA . PRO A 1 342 ? 8.738 -15.167 1.413 1.00 91.31 342 PRO A CA 1
ATOM 2591 C C . PRO A 1 342 ? 8.349 -16.457 2.165 1.00 91.31 342 PRO A C 1
ATOM 2593 O O . PRO A 1 342 ? 8.377 -17.555 1.613 1.00 91.31 342 PRO A O 1
ATOM 2596 N N . HIS A 1 343 ? 8.027 -16.345 3.454 1.00 90.75 343 HIS A N 1
ATOM 2597 C CA . HIS A 1 343 ? 7.655 -17.468 4.330 1.00 90.75 343 HIS A CA 1
ATOM 2598 C C . HIS A 1 343 ? 6.829 -16.993 5.530 1.00 90.75 343 HIS A C 1
ATOM 2600 O O . HIS A 1 343 ? 6.868 -15.815 5.904 1.00 90.75 343 HIS A O 1
ATOM 2606 N N . GLU A 1 344 ? 6.066 -17.892 6.154 1.00 90.06 344 GLU A N 1
ATOM 2607 C CA . GLU A 1 344 ? 5.223 -17.509 7.288 1.00 90.06 344 GLU A CA 1
ATOM 2608 C C . GLU A 1 344 ? 6.054 -17.240 8.551 1.00 90.06 344 GLU A C 1
ATOM 2610 O O . GLU A 1 344 ? 7.182 -17.709 8.711 1.00 90.06 344 GLU A O 1
ATOM 2615 N N . GLN A 1 345 ? 5.489 -16.522 9.527 1.00 89.94 345 GLN A N 1
ATOM 2616 C CA . GLN A 1 345 ? 6.185 -16.285 10.797 1.00 89.94 345 GLN A CA 1
ATOM 2617 C C . GLN A 1 345 ? 6.575 -17.595 11.507 1.00 89.94 345 GLN A C 1
ATOM 2619 O O . GLN A 1 345 ? 7.674 -17.685 12.053 1.00 89.94 345 GLN A O 1
ATOM 2624 N N . LYS A 1 346 ? 5.708 -18.616 11.466 1.00 89.88 346 LYS A N 1
ATOM 2625 C CA . LYS A 1 346 ? 5.954 -19.934 12.082 1.00 89.88 346 LYS A CA 1
ATOM 2626 C C . LYS A 1 346 ? 7.134 -20.681 11.439 1.00 89.88 346 LYS A C 1
ATOM 2628 O O . LYS A 1 346 ? 7.853 -21.416 12.106 1.00 89.88 346 LYS A O 1
ATOM 2633 N N . GLU A 1 347 ? 7.360 -20.432 10.155 1.00 90.56 347 GLU A N 1
ATOM 2634 C CA . GLU A 1 347 ? 8.394 -21.038 9.311 1.00 90.56 347 GLU A CA 1
ATOM 2635 C C . GLU A 1 347 ? 9.721 -20.272 9.360 1.00 90.56 347 GLU A C 1
ATOM 2637 O O . GLU A 1 347 ? 10.733 -20.729 8.826 1.00 90.56 347 GLU A O 1
ATOM 2642 N N . HIS A 1 348 ? 9.748 -19.118 10.036 1.00 90.50 348 HIS A N 1
ATOM 2643 C CA . HIS A 1 348 ? 10.886 -18.206 10.033 1.00 90.50 348 HIS A CA 1
ATOM 2644 C C . HIS A 1 348 ? 12.209 -18.890 10.379 1.00 90.50 348 HIS A C 1
ATOM 2646 O O . HIS A 1 348 ? 13.196 -18.699 9.675 1.00 90.50 348 HIS A O 1
ATOM 2652 N N . ARG A 1 349 ? 12.239 -19.731 11.416 1.00 89.50 349 ARG A N 1
ATOM 2653 C CA . ARG A 1 349 ? 13.478 -20.408 11.827 1.00 89.50 349 ARG A CA 1
ATOM 2654 C C . ARG A 1 349 ? 14.027 -21.357 10.756 1.00 89.50 349 ARG A C 1
ATOM 2656 O O . ARG A 1 349 ? 15.239 -21.468 10.616 1.00 89.50 349 ARG A O 1
ATOM 2663 N N . GLN A 1 350 ? 13.145 -22.023 10.014 1.00 88.00 350 GLN A N 1
ATOM 2664 C CA . GLN A 1 350 ? 13.507 -23.060 9.043 1.00 88.00 350 GLN A CA 1
ATOM 2665 C C . GLN A 1 350 ? 13.891 -22.471 7.680 1.00 88.00 350 GLN A C 1
ATOM 2667 O O . GLN A 1 350 ? 14.758 -23.013 6.992 1.00 88.00 350 GLN A O 1
ATOM 2672 N N . HIS A 1 351 ? 13.259 -21.360 7.292 1.00 88.31 351 HIS A N 1
ATOM 2673 C CA . HIS A 1 351 ? 13.376 -20.803 5.943 1.00 88.31 351 HIS A CA 1
ATOM 2674 C C . HIS A 1 351 ? 14.170 -19.499 5.876 1.00 88.31 351 HIS A C 1
ATOM 2676 O O . HIS A 1 351 ? 14.832 -19.249 4.869 1.00 88.31 351 HIS A O 1
ATOM 2682 N N . ALA A 1 352 ? 14.160 -18.675 6.927 1.00 88.38 352 ALA A N 1
ATOM 2683 C CA . ALA A 1 352 ? 14.842 -17.391 6.877 1.00 88.38 352 ALA A CA 1
ATOM 2684 C C . ALA A 1 352 ? 16.361 -17.584 6.857 1.00 88.38 352 ALA A C 1
ATOM 2686 O O . ALA A 1 352 ? 16.922 -18.241 7.736 1.00 88.38 352 ALA A O 1
ATOM 2687 N N . GLY A 1 353 ? 17.046 -16.930 5.915 1.00 85.56 353 GLY A N 1
ATOM 2688 C CA . GLY A 1 353 ? 18.511 -16.959 5.836 1.00 85.56 353 GLY A CA 1
ATOM 2689 C C . GLY A 1 353 ? 19.203 -16.482 7.119 1.00 85.56 353 GLY A C 1
ATOM 2690 O O . G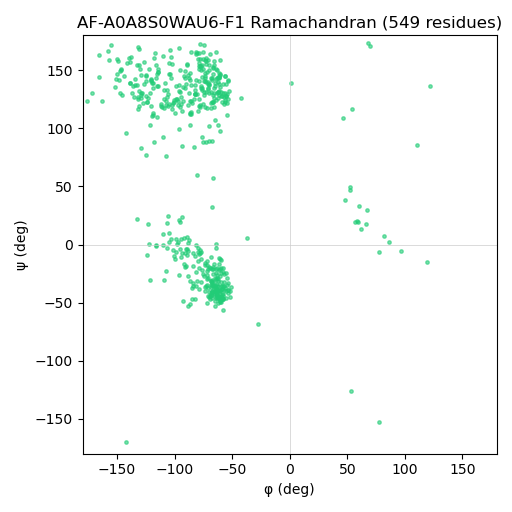LY A 1 353 ? 20.304 -16.926 7.423 1.00 85.56 353 GLY A O 1
ATOM 2691 N N . CYS A 1 354 ? 18.534 -15.648 7.922 1.00 86.25 354 CYS A N 1
ATOM 2692 C CA . CYS A 1 354 ? 19.036 -15.225 9.227 1.00 86.25 354 CYS A CA 1
ATOM 2693 C C . CYS A 1 354 ? 18.976 -16.301 10.322 1.00 86.25 354 CYS A C 1
ATOM 2695 O O . CYS A 1 354 ? 19.654 -16.137 11.327 1.00 86.25 354 CYS A O 1
ATOM 2697 N N . CYS A 1 355 ? 18.188 -17.370 10.164 1.00 88.25 355 CYS A N 1
ATOM 2698 C CA . CYS A 1 355 ? 18.017 -18.404 11.194 1.00 88.25 355 CYS A CA 1
ATOM 2699 C C . CYS A 1 355 ? 18.391 -19.816 10.747 1.00 88.25 355 CYS A C 1
ATOM 2701 O O . CYS A 1 355 ? 18.845 -20.606 11.570 1.00 88.25 355 CYS A O 1
ATOM 2703 N N . LYS A 1 356 ? 18.223 -20.136 9.462 1.00 88.38 356 LYS A N 1
ATOM 2704 C CA . LYS A 1 356 ? 18.442 -21.478 8.903 1.00 88.38 356 LYS A CA 1
ATOM 2705 C C . LYS A 1 356 ? 19.883 -21.983 9.068 1.00 88.38 356 LYS A C 1
ATOM 2707 O O . LYS A 1 356 ? 20.122 -23.186 9.011 1.00 88.38 356 LYS A O 1
ATOM 2712 N N . GLY A 1 357 ? 20.839 -21.075 9.272 1.00 83.50 357 GLY A N 1
ATOM 2713 C CA . GLY A 1 357 ? 22.262 -21.385 9.215 1.00 83.50 357 GLY A CA 1
ATOM 2714 C C . GLY A 1 357 ? 22.718 -21.690 7.785 1.00 83.50 357 GLY A C 1
ATOM 2715 O O . GLY A 1 357 ? 21.923 -21.817 6.852 1.00 83.50 357 GLY A O 1
ATOM 2716 N N . ASN A 1 358 ? 24.028 -21.795 7.601 1.00 85.38 358 ASN A N 1
ATOM 2717 C CA . ASN A 1 358 ? 24.642 -22.168 6.338 1.00 85.38 358 ASN A CA 1
ATOM 2718 C C . ASN A 1 358 ? 25.857 -23.064 6.599 1.00 85.38 358 ASN A C 1
ATOM 2720 O O . ASN A 1 358 ? 26.968 -22.583 6.823 1.00 85.38 358 ASN A O 1
ATOM 2724 N N . ALA A 1 359 ? 25.648 -24.379 6.515 1.00 85.19 359 ALA A N 1
ATOM 2725 C CA . ALA A 1 359 ? 26.710 -25.371 6.678 1.00 85.19 359 ALA A CA 1
ATOM 2726 C C . ALA A 1 359 ? 27.801 -25.280 5.592 1.00 85.19 359 ALA A C 1
ATOM 2728 O O . ALA A 1 359 ? 28.912 -25.758 5.803 1.00 85.19 359 ALA A O 1
ATOM 2729 N N . LYS A 1 360 ? 27.497 -24.667 4.438 1.00 86.81 360 LYS A N 1
ATOM 2730 C CA . LYS A 1 360 ? 28.451 -24.460 3.337 1.00 86.81 360 LYS A CA 1
ATOM 2731 C C . LYS A 1 360 ? 29.233 -23.146 3.455 1.00 86.81 360 LYS A C 1
ATOM 2733 O O . LYS A 1 360 ? 30.157 -22.935 2.673 1.00 86.81 360 LYS A O 1
ATOM 2738 N N . ALA A 1 361 ? 28.868 -22.257 4.383 1.00 85.50 361 ALA A N 1
ATOM 2739 C CA . ALA A 1 361 ? 29.622 -21.030 4.622 1.00 85.50 361 ALA A CA 1
ATOM 2740 C C . ALA A 1 361 ? 31.019 -21.351 5.177 1.00 85.50 361 ALA A C 1
ATOM 2742 O O . ALA A 1 361 ? 31.238 -22.399 5.786 1.00 85.50 361 ALA A O 1
ATOM 2743 N N . LYS A 1 362 ? 31.975 -20.444 4.964 1.00 84.62 362 LYS A N 1
ATOM 2744 C CA . LYS A 1 362 ? 33.327 -20.529 5.526 1.00 84.62 362 LYS A CA 1
ATOM 2745 C C . LYS A 1 362 ? 33.578 -19.278 6.378 1.00 84.62 362 LYS A C 1
ATOM 2747 O O . LYS A 1 362 ? 33.822 -18.226 5.792 1.00 84.62 362 LYS A O 1
ATOM 2752 N N . PRO A 1 363 ? 33.515 -19.369 7.720 1.00 85.50 363 PRO A N 1
ATOM 2753 C CA . PRO A 1 363 ? 33.219 -20.560 8.533 1.00 85.50 363 PRO A CA 1
ATOM 2754 C C . PRO A 1 363 ? 31.735 -20.994 8.475 1.00 85.50 363 PRO A C 1
ATOM 2756 O O . PRO A 1 363 ? 30.879 -20.163 8.159 1.00 85.50 363 PRO A O 1
ATOM 2759 N N . PRO A 1 364 ? 31.410 -22.271 8.778 1.00 84.81 364 PRO A N 1
ATOM 2760 C CA . PRO A 1 364 ? 30.028 -22.747 8.817 1.00 84.81 364 PRO A CA 1
ATOM 2761 C C . PRO A 1 364 ? 29.189 -21.952 9.815 1.00 84.81 364 PRO A C 1
ATOM 2763 O O . PRO A 1 364 ? 29.574 -21.782 10.972 1.00 84.81 364 PRO A O 1
ATOM 2766 N N . VAL A 1 365 ? 28.022 -21.488 9.373 1.00 84.31 365 VAL A N 1
ATOM 2767 C CA . VAL A 1 365 ? 27.076 -20.769 10.230 1.00 84.31 365 VAL A CA 1
ATOM 2768 C C . VAL A 1 365 ? 26.063 -21.774 10.760 1.00 84.31 365 VAL A C 1
ATOM 2770 O O . VAL A 1 365 ? 25.336 -22.391 9.980 1.00 84.31 365 VAL A O 1
ATOM 2773 N N . LEU A 1 366 ? 26.010 -21.954 12.077 1.00 85.00 366 LEU A N 1
ATOM 2774 C CA . LEU A 1 366 ? 25.042 -22.850 12.707 1.00 85.00 366 LEU A CA 1
ATOM 2775 C C . LEU A 1 366 ? 23.618 -22.264 12.644 1.00 85.00 366 LEU A C 1
ATOM 2777 O O . LEU A 1 366 ? 23.458 -21.041 12.675 1.00 85.00 366 LEU A O 1
ATOM 2781 N N . PRO A 1 367 ? 22.577 -23.112 12.553 1.00 87.69 367 PRO A N 1
ATOM 2782 C CA . PRO A 1 367 ? 21.196 -22.664 12.691 1.00 87.69 367 PRO A CA 1
ATOM 2783 C C . PRO A 1 367 ? 20.946 -22.065 14.080 1.00 87.69 367 PRO A C 1
ATOM 2785 O O . PRO A 1 367 ? 21.530 -22.506 15.070 1.00 87.69 367 PRO A O 1
ATOM 2788 N N . THR A 1 368 ? 20.052 -21.079 14.164 1.00 87.81 368 THR A N 1
ATOM 2789 C CA . THR A 1 368 ? 19.682 -20.449 15.440 1.00 87.81 368 THR A CA 1
ATOM 2790 C C . THR A 1 368 ? 18.901 -21.434 16.324 1.00 87.81 368 THR A C 1
ATOM 2792 O O . THR A 1 368 ? 17.823 -21.877 15.909 1.00 87.81 368 THR A O 1
ATOM 2795 N N . PRO A 1 369 ? 19.372 -21.739 17.550 1.00 85.88 369 PRO A N 1
ATOM 2796 C CA . PRO A 1 369 ? 18.677 -22.624 18.491 1.00 85.88 369 PRO A CA 1
ATOM 2797 C C . PRO A 1 369 ? 17.247 -22.165 18.810 1.00 85.88 369 PRO A C 1
ATOM 2799 O O . PRO A 1 369 ? 16.986 -20.963 18.869 1.00 85.88 369 PRO A O 1
ATOM 2802 N N . CYS A 1 370 ? 16.312 -23.106 19.013 1.00 80.00 370 CYS A N 1
ATOM 2803 C CA . CYS A 1 370 ? 14.867 -22.847 19.183 1.00 80.00 370 CYS A CA 1
ATOM 2804 C C . CYS A 1 370 ? 14.503 -21.902 20.344 1.00 80.00 370 CYS A C 1
ATOM 2806 O O . CYS A 1 370 ? 13.446 -21.271 20.312 1.00 80.00 370 CYS A O 1
ATOM 2808 N N . ASP A 1 371 ? 15.367 -21.795 21.339 1.00 83.19 371 ASP A N 1
ATOM 2809 C CA . ASP A 1 371 ? 15.267 -20.966 22.540 1.00 83.19 371 ASP A CA 1
ATOM 2810 C C . ASP A 1 371 ? 15.911 -19.578 22.377 1.00 83.19 371 ASP A C 1
ATOM 2812 O O . ASP A 1 371 ? 15.599 -18.657 23.130 1.00 83.19 371 ASP A O 1
ATOM 2816 N N . GLN A 1 372 ? 16.754 -19.387 21.360 1.00 84.06 372 GLN A N 1
ATOM 2817 C CA . GLN A 1 372 ? 17.421 -18.111 21.107 1.00 84.06 372 GLN A CA 1
ATOM 2818 C C . GLN A 1 372 ? 16.618 -17.216 20.151 1.00 84.06 372 GLN A C 1
ATOM 2820 O O . GLN A 1 372 ? 15.962 -17.726 19.229 1.00 84.06 372 GLN A O 1
ATOM 2825 N N . PRO A 1 373 ? 16.645 -15.882 20.341 1.00 84.94 373 PRO A N 1
ATOM 2826 C CA . PRO A 1 373 ? 16.016 -14.942 19.421 1.00 84.94 373 PRO A CA 1
ATOM 2827 C C . PRO A 1 373 ? 16.705 -14.965 18.051 1.00 84.94 373 PRO A C 1
ATOM 2829 O O . PRO A 1 373 ? 17.867 -15.345 17.924 1.00 84.94 373 PRO A O 1
ATOM 2832 N N . CYS A 1 374 ? 15.984 -14.530 17.014 1.00 85.81 374 CYS A N 1
ATOM 2833 C CA . CYS A 1 374 ? 16.569 -14.345 15.688 1.00 85.81 374 CYS A CA 1
ATOM 2834 C C . CYS A 1 374 ? 17.779 -13.394 15.779 1.00 85.81 374 CYS A C 1
ATOM 2836 O O . CYS A 1 374 ? 17.643 -12.313 16.356 1.00 85.81 374 CYS A O 1
ATOM 2838 N N . PRO A 1 375 ? 18.943 -13.750 15.204 1.00 84.06 375 PRO A N 1
ATOM 2839 C CA . PRO A 1 375 ? 20.140 -12.916 15.282 1.00 84.06 375 PRO A CA 1
ATOM 2840 C C . PRO A 1 375 ? 20.033 -11.648 14.421 1.00 84.06 375 PRO A C 1
ATOM 2842 O O . PRO A 1 375 ? 20.785 -10.697 14.625 1.00 84.06 375 PRO A O 1
ATOM 2845 N N . ARG A 1 376 ? 19.100 -11.603 13.457 1.00 80.62 376 ARG A N 1
ATOM 2846 C CA . ARG A 1 376 ? 18.832 -10.395 12.672 1.00 80.62 376 ARG A CA 1
ATOM 2847 C C . ARG A 1 376 ? 17.913 -9.469 13.458 1.00 80.62 376 ARG A C 1
ATOM 2849 O O . ARG A 1 376 ? 16.849 -9.882 13.916 1.00 80.62 376 ARG A O 1
ATOM 2856 N N . LYS A 1 377 ? 18.274 -8.187 13.514 1.00 78.31 377 LYS A N 1
ATOM 2857 C CA . LYS A 1 377 ? 17.334 -7.137 13.914 1.00 78.31 377 LYS A CA 1
ATOM 2858 C C . LYS A 1 377 ? 16.120 -7.157 12.976 1.00 78.31 377 LYS A C 1
ATOM 2860 O O . LYS A 1 377 ? 16.268 -7.391 11.775 1.00 78.31 377 LYS A O 1
ATOM 2865 N N . GLY A 1 378 ? 14.917 -6.994 13.528 1.00 75.38 378 GLY A N 1
ATOM 2866 C CA . GLY A 1 378 ? 13.685 -7.068 12.737 1.00 75.38 378 GLY A CA 1
ATOM 2867 C C . GLY A 1 378 ? 13.713 -6.076 11.572 1.00 75.38 378 GLY A C 1
ATOM 2868 O O . GLY A 1 378 ? 14.273 -5.002 11.702 1.00 75.38 378 GLY A O 1
ATOM 2869 N N . CYS A 1 379 ? 13.142 -6.420 10.424 1.00 85.06 379 CYS A N 1
ATOM 2870 C CA . CYS A 1 379 ? 13.104 -5.524 9.270 1.00 85.06 379 CYS A CA 1
ATOM 2871 C C . CYS A 1 379 ? 11.649 -5.212 8.942 1.00 85.06 379 CYS A C 1
ATOM 2873 O O . CYS A 1 379 ? 11.004 -5.928 8.171 1.00 85.06 379 CYS A O 1
ATOM 2875 N N . CYS A 1 380 ? 11.118 -4.168 9.580 1.00 91.00 380 CYS A N 1
ATOM 2876 C CA . CYS A 1 380 ? 9.728 -3.775 9.407 1.00 91.00 380 CYS A CA 1
ATOM 2877 C C . CYS A 1 380 ? 9.488 -3.288 7.973 1.00 91.00 380 CYS A C 1
ATOM 2879 O O . CYS A 1 380 ? 10.018 -2.254 7.579 1.00 91.00 380 CYS A O 1
ATOM 2881 N N . VAL A 1 381 ? 8.617 -3.967 7.222 1.00 90.38 381 VAL A N 1
ATOM 2882 C CA . VAL A 1 381 ? 8.273 -3.596 5.833 1.00 90.38 381 VAL A CA 1
ATOM 2883 C C . VAL A 1 381 ? 7.636 -2.203 5.700 1.00 90.38 381 VAL A C 1
ATOM 2885 O O . VAL A 1 381 ? 7.552 -1.654 4.608 1.00 90.38 381 VAL A O 1
ATOM 2888 N N . ASN A 1 382 ? 7.154 -1.633 6.808 1.00 93.00 382 ASN A N 1
ATOM 2889 C CA . ASN A 1 382 ? 6.446 -0.357 6.807 1.00 93.00 382 ASN A CA 1
ATOM 2890 C C . ASN A 1 382 ? 7.373 0.824 7.060 1.00 93.00 382 ASN A C 1
ATOM 2892 O O . ASN A 1 382 ? 7.297 1.831 6.371 1.00 93.00 382 ASN A O 1
ATOM 2896 N N . CYS A 1 383 ? 8.217 0.729 8.087 1.00 91.12 383 CYS A N 1
ATOM 2897 C CA . CYS A 1 383 ? 9.070 1.838 8.499 1.00 91.12 383 CYS A CA 1
ATOM 2898 C C . CYS A 1 383 ? 10.563 1.562 8.361 1.00 91.12 383 CYS A C 1
ATOM 2900 O O . CYS A 1 383 ? 11.337 2.444 8.712 1.00 91.12 383 CYS A O 1
ATOM 2902 N N . HIS A 1 384 ? 10.941 0.363 7.918 1.00 88.19 384 HIS A N 1
ATOM 2903 C CA . HIS A 1 384 ? 12.318 -0.082 7.692 1.00 88.19 384 HIS A CA 1
ATOM 2904 C C . HIS A 1 384 ? 13.233 -0.043 8.930 1.00 88.19 384 HIS A C 1
ATOM 2906 O O . HIS A 1 384 ? 14.448 -0.093 8.797 1.00 88.19 384 HIS A O 1
ATOM 2912 N N . ASN A 1 385 ? 12.650 -0.013 10.135 1.00 89.62 385 ASN A N 1
ATOM 2913 C CA . ASN A 1 385 ? 13.387 -0.026 11.403 1.00 89.62 385 ASN A CA 1
ATOM 2914 C C . ASN A 1 385 ? 13.491 -1.439 11.999 1.00 89.62 385 ASN A C 1
ATOM 2916 O O . ASN A 1 385 ? 12.755 -2.349 11.603 1.00 89.62 385 ASN A O 1
ATOM 2920 N N . ASP A 1 386 ? 14.342 -1.538 13.026 1.00 89.94 386 ASP A N 1
ATOM 2921 C CA . ASP A 1 386 ? 14.749 -2.733 13.776 1.00 89.94 386 ASP A CA 1
ATOM 2922 C C . ASP A 1 386 ? 13.624 -3.386 14.623 1.00 89.94 386 ASP A C 1
ATOM 2924 O O . ASP A 1 386 ? 13.734 -3.516 15.842 1.00 89.94 386 ASP A O 1
ATOM 2928 N N . HIS A 1 387 ? 12.502 -3.775 14.011 1.00 90.94 387 HIS A N 1
ATOM 2929 C CA . HIS A 1 387 ? 11.403 -4.510 14.659 1.00 90.94 387 HIS A CA 1
ATOM 2930 C C . HIS A 1 387 ? 10.536 -5.280 13.650 1.00 90.94 387 HIS A C 1
ATOM 2932 O O . HIS A 1 387 ? 10.610 -5.053 12.446 1.00 90.94 387 HIS A O 1
ATOM 2938 N N . ALA A 1 388 ? 9.693 -6.196 14.135 1.00 91.25 388 ALA A N 1
ATOM 2939 C CA . ALA A 1 388 ? 8.739 -6.917 13.291 1.00 91.25 388 ALA A CA 1
ATOM 2940 C C . ALA A 1 388 ? 7.565 -6.019 12.855 1.00 91.25 388 ALA A C 1
ATOM 2942 O O . ALA A 1 388 ? 7.120 -5.161 13.612 1.00 91.25 388 ALA A O 1
ATOM 2943 N N . ALA A 1 389 ? 7.009 -6.238 11.664 1.00 92.00 389 ALA A N 1
ATOM 2944 C CA . ALA A 1 389 ? 5.947 -5.407 11.087 1.00 92.00 389 ALA A CA 1
ATOM 2945 C C . ALA A 1 389 ? 4.638 -5.368 11.905 1.00 92.00 389 ALA A C 1
ATOM 2947 O O . ALA A 1 389 ? 3.870 -4.413 11.793 1.00 92.00 389 ALA A O 1
ATOM 2948 N N . ASN A 1 390 ? 4.402 -6.376 12.746 1.00 90.00 390 ASN A N 1
ATOM 2949 C CA . ASN A 1 390 ? 3.286 -6.455 13.691 1.00 90.00 390 ASN A CA 1
ATOM 2950 C C . ASN A 1 390 ? 3.615 -5.904 15.090 1.00 90.00 390 ASN A C 1
ATOM 2952 O O . ASN A 1 390 ? 2.797 -6.018 16.000 1.00 90.00 390 ASN A O 1
ATOM 2956 N N . SER A 1 391 ? 4.797 -5.316 15.279 1.00 91.00 391 SER A N 1
ATOM 2957 C CA . SER A 1 391 ? 5.207 -4.751 16.561 1.00 91.00 391 SER A CA 1
ATOM 2958 C C . SER A 1 391 ? 4.417 -3.489 16.907 1.00 91.00 391 SER A C 1
ATOM 2960 O O . SER A 1 391 ? 4.287 -2.571 16.093 1.00 91.00 391 SER A O 1
ATOM 2962 N N . ALA A 1 392 ? 3.998 -3.389 18.171 1.00 89.62 392 ALA A N 1
ATOM 2963 C CA . ALA A 1 392 ? 3.387 -2.182 18.718 1.00 89.62 392 ALA A CA 1
ATOM 2964 C C . ALA A 1 392 ? 4.353 -0.980 18.780 1.00 89.62 392 ALA A C 1
ATOM 2966 O O . ALA A 1 392 ? 3.907 0.160 18.889 1.00 89.62 392 ALA A O 1
ATOM 2967 N N . SER A 1 393 ? 5.666 -1.222 18.678 1.00 89.94 393 SER A N 1
ATOM 2968 C CA . SER A 1 393 ? 6.691 -0.171 18.604 1.00 89.94 393 SER A CA 1
ATOM 2969 C C . SER A 1 393 ? 6.792 0.502 17.229 1.00 89.94 393 SER A C 1
ATOM 2971 O O . SER A 1 393 ? 7.540 1.466 17.069 1.00 89.94 393 SER A O 1
ATOM 2973 N N . CYS A 1 394 ? 6.065 0.016 16.217 1.00 92.69 394 CYS A N 1
ATOM 2974 C CA . CYS A 1 394 ? 6.113 0.591 14.879 1.00 92.69 394 CYS A CA 1
ATOM 2975 C C . CYS A 1 394 ? 5.427 1.964 14.816 1.00 92.69 394 CYS A C 1
ATOM 2977 O O . CYS A 1 394 ? 4.303 2.127 15.293 1.00 92.69 394 CYS A O 1
ATOM 2979 N N . LYS A 1 395 ? 6.032 2.929 14.104 1.00 93.06 395 LYS A N 1
ATOM 2980 C CA . LYS A 1 395 ? 5.403 4.237 13.827 1.00 93.06 395 LYS A CA 1
ATOM 2981 C C . LYS A 1 395 ? 4.016 4.082 13.182 1.00 93.06 395 LYS A C 1
ATOM 2983 O O . LYS A 1 395 ? 3.073 4.757 13.567 1.00 93.06 395 LYS A O 1
ATOM 2988 N N . PHE A 1 396 ? 3.851 3.120 12.271 1.00 93.69 396 PHE A N 1
ATOM 2989 C CA . PHE A 1 396 ? 2.555 2.847 11.643 1.00 93.69 396 PHE A CA 1
ATOM 2990 C C . PHE A 1 396 ? 1.531 2.262 12.624 1.00 93.69 396 PHE A C 1
ATOM 2992 O O . PHE A 1 396 ? 0.345 2.549 12.501 1.00 93.69 396 PHE A O 1
ATOM 2999 N N . TRP A 1 397 ? 1.970 1.495 13.628 1.00 91.19 397 TRP A N 1
ATOM 3000 C CA . TRP A 1 397 ? 1.077 0.994 14.674 1.00 91.19 397 TRP A CA 1
ATOM 3001 C C . TRP A 1 397 ? 0.522 2.128 15.544 1.00 91.19 397 TRP A C 1
ATOM 3003 O O . TRP A 1 397 ? -0.662 2.116 15.902 1.00 91.19 397 TRP A O 1
ATOM 3013 N N . ALA A 1 398 ? 1.352 3.127 15.863 1.00 87.81 398 ALA A N 1
ATOM 3014 C CA . ALA A 1 398 ? 0.910 4.321 16.584 1.00 87.81 398 ALA A CA 1
ATOM 3015 C C . ALA A 1 398 ? -0.202 5.059 15.814 1.00 87.81 398 ALA A C 1
ATOM 3017 O O . ALA A 1 398 ? -1.200 5.455 16.411 1.00 87.81 398 ALA A O 1
ATOM 3018 N N . HIS A 1 399 ? -0.090 5.112 14.484 1.00 88.44 399 HIS A N 1
ATOM 3019 C CA . HIS A 1 399 ? -1.061 5.732 13.577 1.00 88.44 399 HIS A CA 1
ATOM 3020 C C . HIS A 1 399 ? -2.081 4.754 12.973 1.00 88.44 399 HIS A C 1
ATOM 3022 O O . HIS A 1 399 ? -2.740 5.074 11.989 1.00 88.44 399 HIS A O 1
ATOM 3028 N N . ARG A 1 400 ? -2.288 3.568 13.561 1.00 89.12 400 ARG A N 1
ATOM 3029 C CA . ARG A 1 400 ? -3.199 2.542 13.006 1.00 89.12 400 ARG A CA 1
ATOM 3030 C C . ARG A 1 400 ? -4.657 2.978 12.851 1.00 89.12 400 ARG A C 1
ATOM 3032 O O . ARG A 1 400 ? -5.430 2.281 12.207 1.00 89.12 400 ARG A O 1
ATOM 3039 N N . TYR A 1 401 ? -5.062 4.092 13.452 1.00 82.06 401 TYR A N 1
ATOM 3040 C CA . TYR A 1 401 ? -6.402 4.663 13.292 1.00 82.06 401 TYR A CA 1
ATOM 3041 C C . TYR A 1 401 ? -6.449 5.854 12.329 1.00 82.06 401 TYR A C 1
ATOM 3043 O O . TYR A 1 401 ? -7.542 6.315 12.015 1.00 82.06 401 TYR A O 1
ATOM 3051 N N . ASP A 1 402 ? -5.299 6.296 11.825 1.00 82.69 402 ASP A N 1
ATOM 3052 C CA . ASP A 1 402 ? -5.153 7.438 10.936 1.00 82.69 402 ASP A CA 1
ATOM 3053 C C . ASP A 1 402 ? -4.768 6.961 9.528 1.00 82.69 402 ASP A C 1
ATOM 3055 O O . ASP A 1 402 ? -3.605 6.730 9.181 1.00 82.69 402 ASP A O 1
ATOM 3059 N N . ARG A 1 403 ? -5.799 6.755 8.703 1.00 84.62 403 ARG A N 1
ATOM 3060 C CA . ARG A 1 403 ? -5.629 6.308 7.316 1.00 84.62 403 ARG A CA 1
ATOM 3061 C C . ARG A 1 403 ? -4.886 7.327 6.477 1.00 84.62 403 ARG A C 1
ATOM 3063 O O . ARG A 1 403 ? -4.096 6.929 5.623 1.00 84.62 403 ARG A O 1
ATOM 3070 N N . GLU A 1 404 ? -5.166 8.602 6.687 1.00 84.69 404 GLU A N 1
ATOM 3071 C CA . GLU A 1 404 ? -4.564 9.661 5.899 1.00 84.69 404 GLU A CA 1
ATOM 3072 C C . GLU A 1 404 ? -3.071 9.751 6.194 1.00 84.69 404 GLU A C 1
ATOM 3074 O O . GLU A 1 404 ? -2.271 9.701 5.259 1.00 84.69 404 GLU A O 1
ATOM 3079 N N . TRP A 1 405 ? -2.689 9.726 7.472 1.00 90.94 405 TRP A N 1
ATOM 3080 C CA . TRP A 1 405 ? -1.289 9.686 7.874 1.00 90.94 405 TRP A CA 1
ATOM 3081 C C . TRP A 1 405 ? -0.560 8.476 7.295 1.00 90.94 405 TRP A C 1
ATOM 3083 O O . TRP A 1 405 ? 0.505 8.642 6.706 1.00 90.94 405 TRP A O 1
ATOM 3093 N N . ILE A 1 406 ? -1.135 7.268 7.382 1.00 91.25 406 ILE A N 1
ATOM 3094 C CA . ILE A 1 406 ? -0.497 6.050 6.848 1.00 91.25 406 ILE A CA 1
ATOM 3095 C C . ILE A 1 406 ? -0.250 6.174 5.338 1.00 91.25 406 ILE A C 1
ATOM 3097 O O . ILE A 1 406 ? 0.844 5.870 4.859 1.00 91.25 406 ILE A O 1
ATOM 3101 N N . MET A 1 407 ? -1.241 6.652 4.583 1.00 87.81 407 MET A N 1
ATOM 3102 C CA . MET A 1 407 ? -1.122 6.799 3.129 1.00 87.81 407 MET A CA 1
ATOM 3103 C C . MET A 1 407 ? -0.160 7.926 2.740 1.00 87.81 407 MET A C 1
ATOM 3105 O O . MET A 1 407 ? 0.643 7.752 1.822 1.00 87.81 407 MET A O 1
ATOM 3109 N N . ASN A 1 408 ? -0.207 9.057 3.446 1.00 88.12 408 ASN A N 1
ATOM 3110 C CA . ASN A 1 408 ? 0.717 10.172 3.251 1.00 88.12 408 ASN A CA 1
ATOM 3111 C C . ASN A 1 408 ? 2.149 9.747 3.582 1.00 88.12 408 ASN A C 1
ATOM 3113 O O . ASN A 1 408 ? 3.075 10.111 2.859 1.00 88.12 408 ASN A O 1
ATOM 3117 N N . LYS A 1 409 ? 2.336 8.918 4.615 1.00 91.19 409 LYS A N 1
ATOM 3118 C CA . LYS A 1 409 ? 3.660 8.447 5.006 1.00 91.19 409 LYS A CA 1
ATOM 3119 C C . LYS A 1 409 ? 4.274 7.519 3.964 1.00 91.19 409 LYS A C 1
ATOM 3121 O O . LYS A 1 409 ? 5.433 7.714 3.614 1.00 91.19 409 LYS A O 1
ATOM 3126 N N . TYR A 1 410 ? 3.503 6.576 3.412 1.00 89.88 410 TYR A N 1
ATOM 3127 C CA . TYR A 1 410 ? 3.979 5.768 2.282 1.00 89.88 410 TYR A CA 1
ATOM 3128 C C . TYR A 1 410 ? 4.318 6.624 1.060 1.00 89.88 410 TYR A C 1
ATOM 3130 O O . TYR A 1 410 ? 5.328 6.373 0.409 1.00 89.88 410 TYR A O 1
ATOM 3138 N N . ARG A 1 411 ? 3.506 7.645 0.757 1.00 85.88 411 ARG A N 1
ATOM 3139 C CA . ARG A 1 411 ? 3.786 8.578 -0.343 1.00 85.88 411 ARG A CA 1
ATOM 3140 C C . ARG A 1 411 ? 5.086 9.355 -0.118 1.00 85.88 411 ARG A C 1
ATOM 3142 O O . ARG A 1 411 ? 5.917 9.410 -1.018 1.00 85.88 411 ARG A O 1
ATOM 3149 N N . GLN A 1 412 ? 5.293 9.888 1.082 1.00 87.44 412 GLN A N 1
ATOM 3150 C CA . GLN A 1 412 ? 6.513 10.609 1.443 1.00 87.44 412 GLN A CA 1
ATOM 3151 C C . GLN A 1 412 ? 7.754 9.710 1.366 1.00 87.44 412 GLN A C 1
ATOM 3153 O O . GLN A 1 412 ? 8.733 10.082 0.725 1.00 87.44 412 GLN A O 1
ATOM 3158 N N . ASP A 1 413 ? 7.704 8.526 1.987 1.00 86.25 413 ASP A N 1
ATOM 3159 C CA . ASP A 1 413 ? 8.832 7.587 1.997 1.00 86.25 413 ASP A CA 1
ATOM 3160 C C . ASP A 1 413 ? 9.150 7.125 0.550 1.00 86.25 413 ASP A C 1
ATOM 3162 O O . ASP A 1 413 ? 10.318 7.000 0.183 1.00 86.25 413 ASP A O 1
ATOM 3166 N N . ARG A 1 414 ? 8.134 6.981 -0.322 1.00 84.31 414 ARG A N 1
ATOM 3167 C CA . ARG A 1 414 ? 8.331 6.695 -1.755 1.00 84.31 414 ARG A CA 1
ATOM 3168 C C . ARG A 1 414 ? 8.951 7.861 -2.524 1.00 84.31 414 ARG A C 1
ATOM 3170 O O . ARG A 1 414 ? 9.812 7.612 -3.361 1.00 84.31 414 ARG A O 1
ATOM 3177 N N . ARG A 1 415 ? 8.530 9.102 -2.265 1.00 84.62 415 ARG A N 1
ATOM 3178 C CA . ARG A 1 415 ? 9.101 10.291 -2.916 1.00 84.62 415 ARG A CA 1
ATOM 3179 C C . ARG A 1 415 ? 10.591 10.419 -2.603 1.00 84.62 415 ARG A C 1
ATOM 3181 O O . ARG A 1 415 ? 11.383 10.481 -3.529 1.00 84.62 415 ARG A O 1
ATOM 3188 N N . LEU A 1 416 ? 10.967 10.312 -1.326 1.00 86.44 416 LEU A N 1
ATOM 3189 C CA . LEU A 1 416 ? 12.372 10.360 -0.902 1.00 86.44 416 LEU A CA 1
ATOM 3190 C C . LEU A 1 416 ? 13.226 9.280 -1.579 1.00 86.44 416 LEU A C 1
ATOM 3192 O O . LEU A 1 416 ? 14.335 9.553 -2.026 1.00 86.44 416 LEU A O 1
ATOM 3196 N N . TYR A 1 417 ? 12.693 8.061 -1.687 1.00 85.44 417 TYR A N 1
ATOM 3197 C CA . TYR A 1 417 ? 13.363 6.976 -2.399 1.00 85.44 417 TYR A CA 1
ATOM 3198 C C . TYR A 1 417 ? 13.573 7.289 -3.889 1.00 85.44 417 TYR A C 1
ATOM 3200 O O . TYR A 1 417 ? 14.660 7.059 -4.420 1.00 85.44 417 TYR A O 1
ATOM 3208 N N . LEU A 1 418 ? 12.547 7.811 -4.569 1.00 85.25 418 LEU A N 1
ATOM 3209 C CA . LEU A 1 418 ? 12.648 8.191 -5.979 1.00 85.25 418 LEU A CA 1
ATOM 3210 C C . LEU A 1 418 ? 13.638 9.345 -6.176 1.00 85.25 418 LEU A C 1
ATOM 3212 O O . LEU A 1 418 ? 14.440 9.284 -7.103 1.00 85.25 418 LEU A O 1
ATOM 3216 N N . ASP A 1 419 ? 13.636 10.339 -5.287 1.00 86.19 419 ASP A N 1
ATOM 3217 C CA . ASP A 1 419 ? 14.572 11.466 -5.323 1.00 86.19 419 ASP A CA 1
ATOM 3218 C C . ASP A 1 419 ? 16.027 10.982 -5.217 1.00 86.19 419 ASP A C 1
ATOM 3220 O O . ASP A 1 419 ? 16.878 11.378 -6.017 1.00 86.19 419 ASP A O 1
ATOM 3224 N N . GLU A 1 420 ? 16.313 10.066 -4.284 1.00 87.75 420 GLU A N 1
ATOM 3225 C CA . GLU A 1 420 ? 17.642 9.464 -4.133 1.00 87.75 420 GLU A CA 1
ATOM 3226 C C . GLU A 1 420 ? 18.045 8.655 -5.377 1.00 87.75 420 GLU A C 1
ATOM 3228 O O . GLU A 1 420 ? 19.186 8.740 -5.844 1.00 87.75 420 GLU A O 1
ATOM 3233 N N . LEU A 1 421 ? 17.110 7.885 -5.938 1.00 87.44 421 LEU A N 1
ATOM 3234 C CA . LEU A 1 421 ? 17.345 7.080 -7.134 1.00 87.44 421 LEU A CA 1
ATOM 3235 C C . LEU A 1 421 ? 17.657 7.959 -8.355 1.00 87.44 421 LEU A C 1
ATOM 3237 O O . LEU A 1 421 ? 18.621 7.693 -9.074 1.00 87.44 421 LEU A O 1
ATOM 3241 N N . ILE A 1 422 ? 16.883 9.027 -8.562 1.00 87.19 422 ILE A N 1
ATOM 3242 C CA . ILE A 1 422 ? 17.096 9.998 -9.641 1.00 87.19 422 ILE A CA 1
ATOM 3243 C C . ILE A 1 422 ? 18.432 10.717 -9.449 1.00 87.19 422 ILE A C 1
ATOM 3245 O O . ILE A 1 422 ? 19.167 10.886 -10.419 1.00 87.19 422 ILE A O 1
ATOM 3249 N N . ALA A 1 423 ? 18.779 11.119 -8.224 1.00 88.19 423 ALA A N 1
ATOM 3250 C CA . ALA A 1 423 ? 20.053 11.779 -7.946 1.00 88.19 423 ALA A CA 1
ATOM 3251 C C . ALA A 1 423 ? 21.250 10.886 -8.313 1.00 88.19 423 ALA A C 1
ATOM 3253 O O . ALA A 1 423 ? 22.160 11.340 -9.008 1.00 88.19 423 ALA A O 1
ATOM 3254 N N . LYS A 1 424 ? 21.219 9.603 -7.925 1.00 89.38 424 LYS A N 1
ATOM 3255 C CA . LYS A 1 424 ? 22.256 8.623 -8.297 1.00 89.38 424 LYS A CA 1
ATOM 3256 C C . LYS A 1 424 ? 22.346 8.436 -9.809 1.00 89.38 424 LYS A C 1
ATOM 3258 O O . LYS A 1 424 ? 23.437 8.474 -10.365 1.00 89.38 424 LYS A O 1
ATOM 3263 N N . ALA A 1 425 ? 21.203 8.293 -10.470 1.00 88.81 425 ALA A N 1
ATOM 3264 C CA . ALA A 1 425 ? 21.130 8.117 -11.914 1.00 88.81 425 ALA A CA 1
ATOM 3265 C C . ALA A 1 425 ? 21.618 9.348 -12.696 1.00 88.81 425 ALA A C 1
ATOM 3267 O O . ALA A 1 425 ? 22.245 9.207 -13.738 1.00 88.81 425 ALA A O 1
ATOM 3268 N N . ARG A 1 426 ? 21.372 10.566 -12.197 1.00 87.75 426 ARG A N 1
ATOM 3269 C CA . ARG A 1 426 ? 21.897 11.800 -12.807 1.00 87.75 426 ARG A CA 1
ATOM 3270 C C . ARG A 1 426 ? 23.403 11.968 -12.604 1.00 87.75 426 ARG A C 1
ATOM 3272 O O . ARG A 1 426 ? 24.049 12.595 -13.438 1.00 87.75 426 ARG A O 1
ATOM 3279 N N . ALA A 1 427 ? 23.950 11.450 -11.508 1.00 90.69 427 ALA A N 1
ATOM 3280 C CA . ALA A 1 427 ? 25.385 11.500 -11.246 1.00 90.69 427 ALA A CA 1
ATOM 3281 C C . ALA A 1 427 ? 26.184 10.552 -12.158 1.00 90.69 427 ALA A C 1
ATOM 3283 O O . ALA A 1 427 ? 27.374 10.777 -12.371 1.00 90.69 427 ALA A O 1
ATOM 3284 N N . ASP A 1 428 ? 25.543 9.517 -12.704 1.00 92.00 428 ASP A N 1
ATOM 3285 C CA . ASP A 1 428 ? 26.171 8.578 -13.625 1.00 92.00 428 ASP A CA 1
ATOM 3286 C C . ASP A 1 428 ? 26.090 9.076 -15.086 1.00 92.00 428 ASP A C 1
ATOM 3288 O O . ASP A 1 428 ? 25.004 9.118 -15.674 1.00 92.00 428 ASP A O 1
ATOM 3292 N N . PRO A 1 429 ? 27.228 9.418 -15.725 1.00 90.75 429 PRO A N 1
ATOM 3293 C CA . PRO A 1 429 ? 27.247 9.886 -17.108 1.00 90.75 429 PRO A CA 1
ATOM 3294 C C . PRO A 1 429 ? 26.877 8.800 -18.128 1.00 90.75 429 PRO A C 1
ATOM 3296 O O . PRO A 1 429 ? 26.688 9.125 -19.302 1.00 90.75 429 PRO A O 1
ATOM 3299 N N . LEU A 1 430 ? 26.789 7.531 -17.726 1.00 94.19 430 LEU A N 1
ATOM 3300 C CA . LEU A 1 430 ? 26.408 6.412 -18.589 1.00 94.19 430 LEU A CA 1
ATOM 3301 C C . LEU A 1 430 ? 24.914 6.077 -18.488 1.00 94.19 430 LEU A C 1
ATOM 3303 O O . LEU A 1 430 ? 24.424 5.236 -19.249 1.00 94.19 430 LEU A O 1
ATOM 3307 N N . THR A 1 431 ? 24.180 6.765 -17.608 1.00 94.25 431 THR A N 1
ATOM 3308 C CA . THR A 1 431 ? 22.748 6.558 -17.400 1.00 94.25 431 THR A CA 1
ATOM 3309 C C . THR A 1 431 ? 21.898 7.555 -18.197 1.00 94.25 431 THR A C 1
ATOM 3311 O O . THR A 1 431 ? 22.114 8.770 -18.175 1.00 94.25 431 THR A O 1
ATOM 3314 N N . VAL A 1 432 ? 20.883 7.037 -18.891 1.00 95.00 432 VAL A N 1
ATOM 3315 C CA . VAL A 1 432 ? 19.798 7.808 -19.508 1.00 95.00 432 VAL A CA 1
ATOM 3316 C C . VAL A 1 432 ? 18.521 7.584 -18.711 1.00 95.00 432 VAL A C 1
ATOM 3318 O O . VAL A 1 432 ? 18.051 6.460 -18.544 1.00 95.00 432 VAL A O 1
ATOM 3321 N N . LEU A 1 433 ? 17.936 8.680 -18.246 1.00 94.00 433 LEU A N 1
ATOM 3322 C CA . LEU A 1 433 ? 16.659 8.705 -17.545 1.00 94.00 433 LEU A CA 1
ATOM 3323 C C . LEU A 1 433 ? 15.541 8.940 -18.557 1.00 94.00 433 LEU A C 1
ATOM 3325 O O . LEU A 1 433 ? 15.645 9.837 -19.388 1.00 94.00 433 LEU A O 1
ATOM 3329 N N . ALA A 1 434 ? 14.454 8.192 -18.454 1.00 92.69 434 ALA A N 1
ATOM 3330 C CA . ALA A 1 434 ? 13.285 8.305 -19.308 1.00 92.69 434 ALA A CA 1
ATOM 3331 C C . ALA A 1 434 ? 12.024 8.417 -18.450 1.00 92.69 434 ALA A C 1
ATOM 3333 O O . ALA A 1 434 ? 11.774 7.553 -17.624 1.00 92.69 434 ALA A O 1
ATOM 3334 N N . ALA A 1 435 ? 11.210 9.445 -18.659 1.00 91.62 435 ALA A N 1
ATOM 3335 C CA . ALA A 1 435 ? 9.885 9.577 -18.057 1.00 91.62 435 ALA A CA 1
ATOM 3336 C C . ALA A 1 435 ? 8.816 9.389 -19.133 1.00 91.62 435 ALA A C 1
ATOM 3338 O O . ALA A 1 435 ? 8.925 9.974 -20.216 1.00 91.62 435 ALA A O 1
ATOM 3339 N N . THR A 1 436 ? 7.801 8.573 -18.849 1.00 91.06 436 THR A N 1
ATOM 3340 C CA . THR A 1 436 ? 6.794 8.171 -19.841 1.00 91.06 436 THR A CA 1
ATOM 3341 C C . THR A 1 436 ? 5.387 8.257 -19.285 1.00 91.06 436 THR A C 1
ATOM 3343 O O . THR A 1 436 ? 5.170 7.879 -18.133 1.00 91.06 436 THR A O 1
ATOM 3346 N N . ASP A 1 437 ? 4.447 8.682 -20.124 1.00 89.25 437 ASP A N 1
ATOM 3347 C CA . ASP A 1 437 ? 3.023 8.691 -19.796 1.00 89.25 437 ASP A CA 1
ATOM 3348 C C . ASP A 1 437 ? 2.161 8.463 -21.043 1.00 89.25 437 ASP A C 1
ATOM 3350 O O . ASP A 1 437 ? 2.462 8.982 -22.131 1.00 89.25 437 ASP A O 1
ATOM 3354 N N . GLY A 1 438 ? 1.083 7.699 -20.889 1.00 88.00 438 GLY A N 1
ATOM 3355 C CA . GLY A 1 438 ? 0.112 7.415 -21.938 1.00 88.00 438 GLY A CA 1
ATOM 3356 C C . GLY A 1 438 ? -1.305 7.731 -21.479 1.00 88.00 438 GLY A C 1
ATOM 3357 O O . GLY A 1 438 ? -1.824 7.126 -20.554 1.00 88.00 438 GLY A O 1
ATOM 3358 N N . SER A 1 439 ? -2.010 8.617 -22.180 1.00 84.81 439 SER A N 1
ATOM 3359 C CA . SER A 1 439 ? -3.401 8.920 -21.842 1.00 84.81 439 SER A CA 1
ATOM 3360 C C . SER A 1 439 ? -4.377 8.482 -22.925 1.00 84.81 439 SER A C 1
ATOM 3362 O O . SER A 1 439 ? -4.101 8.519 -24.131 1.00 84.81 439 SER A O 1
ATOM 3364 N N . VAL A 1 440 ? -5.575 8.114 -22.473 1.00 83.81 440 VAL A N 1
ATOM 3365 C CA . VAL A 1 440 ? -6.723 7.849 -23.334 1.00 83.81 440 VAL A CA 1
ATOM 3366 C C . VAL A 1 440 ? -7.887 8.752 -22.916 1.00 83.81 440 VAL A C 1
ATOM 3368 O O . VAL A 1 440 ? -8.287 8.744 -21.751 1.00 83.81 440 VAL A O 1
ATOM 3371 N N . PRO A 1 441 ? -8.465 9.530 -23.848 1.00 81.12 441 PRO A N 1
ATOM 3372 C CA . PRO A 1 441 ? -9.641 10.350 -23.579 1.00 81.12 441 PRO A CA 1
ATOM 3373 C C . PRO A 1 441 ? -10.864 9.513 -23.209 1.00 81.12 441 PRO A C 1
ATOM 3375 O O . PRO A 1 441 ? -11.151 8.500 -23.837 1.00 81.12 441 PRO A O 1
ATOM 3378 N N . GLN A 1 442 ? -11.678 10.025 -22.282 1.00 78.56 442 GLN A N 1
ATOM 3379 C CA . GLN A 1 442 ? -13.005 9.460 -21.994 1.00 78.56 442 GLN A CA 1
ATOM 3380 C C . GLN A 1 442 ? -13.983 9.617 -23.172 1.00 78.56 442 GLN A C 1
ATOM 3382 O O . GLN A 1 442 ? -14.938 8.857 -23.307 1.00 78.56 442 GLN A O 1
ATOM 3387 N N . SER A 1 443 ? -13.761 10.622 -24.024 1.00 79.12 443 SER A N 1
ATOM 3388 C CA . SER A 1 443 ? -14.581 10.874 -25.206 1.00 79.12 443 SER A CA 1
ATOM 3389 C C . SER A 1 443 ? -13.981 10.213 -26.445 1.00 79.12 443 SER A C 1
ATOM 3391 O O . SER A 1 443 ? -12.857 10.514 -26.846 1.00 79.12 443 SER A O 1
ATOM 3393 N N . ASN A 1 444 ? -14.797 9.415 -27.138 1.00 73.44 444 ASN A N 1
ATOM 3394 C CA . ASN A 1 444 ? -14.445 8.743 -28.397 1.00 73.44 444 ASN A CA 1
ATOM 3395 C C . ASN A 1 444 ? -14.158 9.701 -29.576 1.00 73.44 444 ASN A C 1
ATOM 3397 O O . ASN A 1 444 ? -13.844 9.249 -30.686 1.00 73.44 444 ASN A O 1
ATOM 3401 N N . GLN A 1 445 ? -14.309 11.013 -29.370 1.00 74.94 445 GLN A N 1
ATOM 3402 C CA . GLN A 1 445 ? -13.988 12.050 -30.354 1.00 74.94 445 GLN A CA 1
ATOM 3403 C C . GLN A 1 445 ? -12.488 12.357 -30.437 1.00 74.94 445 GLN A C 1
ATOM 3405 O O . GLN A 1 445 ? -12.041 12.893 -31.453 1.00 74.94 445 GLN A O 1
ATOM 3410 N N . TYR A 1 446 ? -11.727 12.008 -29.401 1.00 75.44 446 TYR A N 1
ATOM 3411 C CA . TYR A 1 446 ? -10.294 12.263 -29.302 1.00 75.44 446 TYR A CA 1
ATOM 3412 C C . TYR A 1 446 ? -9.508 10.951 -29.418 1.00 75.44 446 TYR A C 1
ATOM 3414 O O . TYR A 1 446 ? -10.063 9.858 -29.289 1.00 75.44 446 TYR A O 1
ATOM 3422 N N . GLN A 1 447 ? -8.217 11.060 -29.716 1.00 83.50 447 GLN A N 1
ATOM 3423 C CA . GLN A 1 447 ? -7.309 9.918 -29.828 1.00 83.50 447 GLN A CA 1
ATOM 3424 C C . GLN A 1 447 ? -6.400 9.850 -28.601 1.00 83.50 447 GLN A C 1
ATOM 3426 O O . GLN A 1 447 ? -6.173 10.862 -27.938 1.00 83.50 447 GLN A O 1
ATOM 3431 N N . ALA A 1 448 ? -5.896 8.655 -28.311 1.00 85.38 448 ALA A N 1
ATOM 3432 C CA . ALA A 1 448 ? -4.899 8.450 -27.278 1.00 85.38 448 ALA A CA 1
ATOM 3433 C C . ALA A 1 448 ? -3.628 9.237 -27.605 1.00 85.38 448 ALA A C 1
ATOM 3435 O O . ALA A 1 448 ? -3.247 9.362 -28.777 1.00 85.38 448 ALA A O 1
ATOM 3436 N N . ALA A 1 449 ? -2.960 9.729 -26.573 1.00 85.62 449 ALA A N 1
ATOM 3437 C CA . ALA A 1 449 ? -1.691 10.420 -26.698 1.00 85.62 449 ALA A CA 1
ATOM 3438 C C . ALA A 1 449 ? -0.654 9.743 -25.811 1.00 85.62 449 ALA A C 1
ATOM 3440 O O . ALA A 1 449 ? -0.965 9.272 -24.723 1.00 85.62 449 ALA A O 1
ATOM 3441 N N . LEU A 1 450 ? 0.578 9.725 -26.293 1.00 89.00 450 LEU A N 1
ATOM 3442 C CA . LEU A 1 450 ? 1.737 9.347 -25.504 1.00 89.00 450 LEU A CA 1
ATOM 3443 C C . LEU A 1 450 ? 2.658 10.543 -25.377 1.00 89.00 450 LEU A C 1
ATOM 3445 O O . LEU A 1 450 ? 2.701 11.407 -26.268 1.00 89.00 450 LEU A O 1
ATOM 3449 N N . ALA A 1 451 ? 3.446 10.541 -24.317 1.00 87.69 451 ALA A N 1
ATOM 3450 C CA . ALA A 1 451 ? 4.566 11.436 -24.199 1.00 87.69 451 ALA A CA 1
ATOM 3451 C C . ALA A 1 451 ? 5.747 10.755 -23.497 1.00 87.69 451 ALA A C 1
ATOM 3453 O O . ALA A 1 451 ? 5.586 9.909 -22.617 1.00 87.69 451 ALA A O 1
ATOM 3454 N N . ALA A 1 452 ? 6.945 11.114 -23.946 1.00 88.94 452 ALA A N 1
ATOM 3455 C CA . ALA A 1 452 ? 8.205 10.622 -23.417 1.00 88.94 452 ALA A CA 1
ATOM 3456 C C . ALA A 1 452 ? 9.198 11.780 -23.321 1.00 88.94 452 ALA A C 1
ATOM 3458 O O . ALA A 1 452 ? 9.280 12.619 -24.225 1.00 88.94 452 ALA A O 1
ATOM 3459 N N . ILE A 1 453 ? 9.956 11.828 -22.231 1.00 90.12 453 ILE A N 1
ATOM 3460 C CA . ILE A 1 453 ? 11.051 12.782 -22.045 1.00 90.12 453 ILE A CA 1
ATOM 3461 C C . ILE A 1 453 ? 12.277 12.004 -21.594 1.00 90.12 453 ILE A C 1
ATOM 3463 O O . ILE A 1 453 ? 12.177 11.195 -20.674 1.00 90.12 453 ILE A O 1
ATOM 3467 N N . ILE A 1 454 ? 13.423 12.263 -22.222 1.00 92.06 454 ILE A N 1
ATOM 3468 C CA . ILE A 1 454 ? 14.699 11.655 -21.842 1.00 92.06 454 ILE A CA 1
ATOM 3469 C C . ILE A 1 454 ? 15.706 12.700 -21.353 1.00 92.06 454 ILE A C 1
ATOM 3471 O O . ILE A 1 454 ? 15.778 13.816 -21.876 1.00 92.06 454 ILE A O 1
ATOM 3475 N N . TYR A 1 455 ? 16.497 12.322 -20.352 1.00 90.31 455 TYR A N 1
ATOM 3476 C CA . TYR A 1 455 ? 17.546 13.132 -19.739 1.00 90.31 455 TYR A CA 1
ATOM 3477 C C . TYR A 1 455 ? 18.856 12.346 -19.663 1.00 90.31 455 TYR A C 1
ATOM 3479 O O . TYR A 1 455 ? 18.846 11.126 -19.496 1.00 90.31 455 TYR A O 1
ATOM 3487 N N . LYS A 1 456 ? 19.980 13.063 -19.710 1.00 89.50 456 LYS A N 1
ATOM 3488 C CA . LYS A 1 456 ? 21.312 12.546 -19.380 1.00 89.50 456 LYS A CA 1
ATOM 3489 C C . LYS A 1 456 ? 21.987 13.522 -18.425 1.00 89.50 456 LYS A C 1
ATOM 3491 O O . LYS A 1 456 ? 22.132 14.706 -18.736 1.00 89.50 456 LYS A O 1
ATOM 3496 N N . GLY A 1 457 ? 22.317 13.046 -17.228 1.00 85.50 457 GLY A N 1
ATOM 3497 C CA . GLY A 1 457 ? 22.617 13.930 -16.105 1.00 85.50 457 GLY A CA 1
ATOM 3498 C C . GLY A 1 457 ? 21.495 14.948 -15.875 1.00 85.50 457 GLY A C 1
ATOM 3499 O O . GLY A 1 457 ? 20.320 14.589 -15.772 1.00 85.50 457 GLY A O 1
ATOM 3500 N N . HIS A 1 458 ? 21.843 16.233 -15.840 1.00 82.06 458 HIS A N 1
ATOM 3501 C CA . HIS A 1 458 ? 20.877 17.328 -15.691 1.00 82.06 458 HIS A CA 1
ATOM 3502 C C . HIS A 1 458 ? 20.331 17.861 -17.024 1.00 82.06 458 HIS A C 1
ATOM 3504 O O . HIS A 1 458 ? 19.444 18.714 -17.027 1.00 82.06 458 HIS A O 1
ATOM 3510 N N . HIS A 1 459 ? 20.817 17.352 -18.158 1.00 83.31 459 HIS A N 1
ATOM 3511 C CA . HIS A 1 459 ? 20.450 17.853 -19.476 1.00 83.31 459 HIS A CA 1
ATOM 3512 C C . HIS A 1 459 ? 19.270 17.073 -20.046 1.00 83.31 459 HIS A C 1
ATOM 3514 O O . HIS A 1 459 ? 19.313 15.850 -20.195 1.00 83.31 459 HIS A O 1
ATOM 3520 N N . LYS A 1 460 ? 18.205 17.797 -20.394 1.00 83.69 460 LYS A N 1
ATOM 3521 C CA . LYS A 1 460 ? 17.082 17.251 -21.154 1.00 83.69 460 LYS A CA 1
ATOM 3522 C C . LYS A 1 460 ? 17.523 17.051 -22.601 1.00 83.69 460 LYS A C 1
ATOM 3524 O O . LYS A 1 460 ? 17.869 18.020 -23.267 1.00 83.69 460 LYS A O 1
ATOM 3529 N N . LEU A 1 461 ? 17.494 15.808 -23.068 1.00 81.94 461 LEU A N 1
ATOM 3530 C CA . LEU A 1 461 ? 17.943 15.455 -24.412 1.00 81.94 461 LEU A CA 1
ATOM 3531 C C . LEU A 1 461 ? 16.819 15.616 -25.433 1.00 81.94 461 LEU A C 1
ATOM 3533 O O . LEU A 1 461 ? 16.982 16.285 -26.447 1.00 81.94 461 LEU A O 1
ATOM 3537 N N . GLU A 1 462 ? 15.657 15.028 -25.151 1.00 82.38 462 GLU A N 1
ATOM 3538 C CA . GLU A 1 462 ? 14.537 15.015 -26.087 1.00 82.38 462 GLU A CA 1
ATOM 3539 C C . GLU A 1 462 ? 13.203 14.979 -25.340 1.00 82.38 462 GLU A C 1
ATOM 3541 O O . GLU A 1 462 ? 13.083 14.404 -24.254 1.00 82.38 462 GLU A O 1
ATOM 3546 N N . ARG A 1 463 ? 12.187 15.618 -25.925 1.00 83.25 463 ARG A N 1
ATOM 3547 C CA . ARG A 1 463 ? 10.791 15.533 -25.491 1.00 83.25 463 ARG A CA 1
ATOM 3548 C C . ARG A 1 463 ? 9.919 15.274 -26.698 1.00 83.25 463 ARG A C 1
ATOM 3550 O O . ARG A 1 463 ? 9.906 16.069 -27.635 1.00 83.25 463 ARG A O 1
ATOM 3557 N N . THR A 1 464 ? 9.115 14.230 -26.593 1.00 81.88 464 THR A N 1
ATOM 3558 C CA . THR A 1 464 ? 8.352 13.711 -27.718 1.00 81.88 464 THR A CA 1
ATOM 3559 C C . THR A 1 464 ? 6.909 13.472 -27.306 1.00 81.88 464 THR A C 1
ATOM 3561 O O . THR A 1 464 ? 6.631 12.983 -26.212 1.00 81.88 464 THR A O 1
ATOM 3564 N N . ARG A 1 465 ? 5.977 13.855 -28.184 1.00 81.50 465 ARG A N 1
ATOM 3565 C CA . ARG A 1 465 ? 4.533 13.662 -28.018 1.00 81.50 465 ARG A CA 1
ATOM 3566 C C . ARG A 1 465 ? 3.965 13.143 -29.327 1.00 81.50 465 ARG A C 1
ATOM 3568 O O . ARG A 1 465 ? 4.140 13.783 -30.363 1.00 81.50 465 ARG A O 1
ATOM 3575 N N . TYR A 1 466 ? 3.245 12.028 -29.269 1.00 79.56 466 TYR A N 1
ATOM 3576 C CA . TYR A 1 466 ? 2.595 11.452 -30.442 1.00 79.56 466 TYR A CA 1
ATOM 3577 C C . TYR A 1 466 ? 1.149 11.075 -30.160 1.00 79.56 466 TYR A C 1
ATOM 3579 O O . TYR A 1 466 ? 0.749 10.798 -29.030 1.00 79.56 466 TYR A O 1
ATOM 3587 N N . VAL A 1 467 ? 0.365 11.053 -31.233 1.00 82.62 467 VAL A N 1
ATOM 3588 C CA . VAL A 1 467 ? -0.987 10.507 -31.225 1.00 82.62 467 VAL A CA 1
ATOM 3589 C C . VAL A 1 467 ? -0.887 9.012 -31.506 1.00 82.62 467 VAL A C 1
ATOM 3591 O O . VAL A 1 467 ? -0.340 8.612 -32.530 1.00 82.62 467 VAL A O 1
ATOM 3594 N N . SER A 1 468 ? -1.419 8.194 -30.601 1.00 80.50 468 SER A N 1
ATOM 3595 C CA . SER A 1 468 ? -1.359 6.726 -30.668 1.00 80.50 468 SER A CA 1
ATOM 3596 C C . SER A 1 468 ? -2.609 6.110 -31.319 1.00 80.50 468 SER A C 1
ATOM 3598 O O . SER A 1 468 ? -2.770 4.896 -31.378 1.00 80.50 468 SER A O 1
ATOM 3600 N N . GLY A 1 469 ? -3.532 6.936 -31.820 1.00 84.12 469 GLY A N 1
ATOM 3601 C CA . GLY A 1 469 ? -4.782 6.462 -32.408 1.00 84.12 469 GLY A CA 1
ATOM 3602 C C . GLY A 1 469 ? -5.812 6.047 -31.358 1.00 84.12 469 GLY A C 1
ATOM 3603 O O . GLY A 1 469 ? -5.852 6.578 -30.249 1.00 84.12 469 GLY A O 1
ATOM 3604 N N . ARG A 1 470 ? -6.701 5.117 -31.720 1.00 86.06 470 ARG A N 1
ATOM 3605 C CA . ARG A 1 470 ? -7.687 4.532 -30.799 1.00 86.06 470 ARG A CA 1
ATOM 3606 C C . ARG A 1 470 ? -7.121 3.253 -30.201 1.00 86.06 470 ARG A C 1
ATOM 3608 O O . ARG A 1 470 ? -7.375 2.167 -30.710 1.00 86.06 470 ARG A O 1
ATOM 3615 N N . VAL A 1 471 ? -6.345 3.416 -29.142 1.00 86.69 471 VAL A N 1
ATOM 3616 C CA . VAL A 1 471 ? -5.737 2.318 -28.389 1.00 86.69 471 VAL A CA 1
ATOM 3617 C C . VAL A 1 471 ? -6.264 2.298 -26.959 1.00 86.69 471 VAL A C 1
ATOM 3619 O O . VAL A 1 471 ? -6.897 3.252 -26.502 1.00 86.69 471 VAL A O 1
ATOM 3622 N N . THR A 1 472 ? -6.037 1.191 -26.261 1.00 89.06 472 THR A N 1
ATOM 3623 C CA . THR A 1 472 ? -6.429 1.051 -24.857 1.00 89.06 472 THR A CA 1
ATOM 3624 C C . THR A 1 472 ? -5.493 1.838 -23.927 1.00 89.06 472 THR A C 1
ATOM 3626 O O . THR A 1 472 ? -4.356 2.123 -24.299 1.00 89.06 472 THR A O 1
ATOM 3629 N N . ALA A 1 473 ? -5.967 2.132 -22.703 1.00 88.38 473 ALA A N 1
ATOM 3630 C CA . ALA A 1 473 ? -5.170 2.512 -21.519 1.00 88.38 473 ALA A CA 1
ATOM 3631 C C . ALA A 1 473 ? -3.747 1.936 -21.548 1.00 88.38 473 ALA A C 1
ATOM 3633 O O . ALA A 1 473 ? -2.756 2.637 -21.760 1.00 88.38 473 ALA A O 1
ATOM 3634 N N . PRO A 1 474 ? -3.664 0.606 -21.414 1.00 89.56 474 PRO A N 1
ATOM 3635 C CA . PRO A 1 474 ? -2.380 -0.049 -21.278 1.00 89.56 474 PRO A CA 1
ATOM 3636 C C . PRO A 1 474 ? -1.546 -0.059 -22.577 1.00 89.56 474 PRO A C 1
ATOM 3638 O O . PRO A 1 474 ? -0.336 -0.245 -22.505 1.00 89.56 474 PRO A O 1
ATOM 3641 N N . ASP A 1 475 ? -2.147 0.104 -23.759 1.00 91.38 475 ASP A N 1
ATOM 3642 C CA . ASP A 1 475 ? -1.408 0.184 -25.032 1.00 91.38 475 ASP A CA 1
ATOM 3643 C C . ASP A 1 475 ? -0.826 1.587 -25.284 1.00 91.38 475 ASP A C 1
ATOM 3645 O O . ASP A 1 475 ? 0.234 1.710 -25.896 1.00 91.38 475 ASP A O 1
ATOM 3649 N N . ALA A 1 476 ? -1.491 2.646 -24.807 1.00 91.00 476 ALA A N 1
ATOM 3650 C CA . ALA A 1 476 ? -0.961 4.010 -24.849 1.00 91.00 476 ALA A CA 1
ATOM 3651 C C . ALA A 1 476 ? 0.302 4.136 -23.983 1.00 91.00 476 ALA A C 1
ATOM 3653 O O . ALA A 1 476 ? 1.316 4.649 -24.455 1.00 91.00 476 ALA A O 1
ATOM 3654 N N . GLU A 1 477 ? 0.258 3.588 -22.767 1.00 92.81 477 GLU A N 1
ATOM 3655 C CA . GLU A 1 477 ? 1.407 3.510 -21.854 1.00 92.81 477 GLU A CA 1
ATOM 3656 C C . GLU A 1 477 ? 2.562 2.699 -22.447 1.00 92.81 477 GLU A C 1
ATOM 3658 O O . GLU A 1 477 ? 3.715 3.127 -22.454 1.00 92.81 477 GLU A O 1
ATOM 3663 N N . LEU A 1 478 ? 2.250 1.535 -23.019 1.00 94.50 478 LEU A N 1
ATOM 3664 C CA . LEU A 1 478 ? 3.239 0.694 -23.686 1.00 94.50 478 LEU A CA 1
ATOM 3665 C C . LEU A 1 478 ? 3.905 1.419 -24.867 1.00 94.50 478 LEU A C 1
ATOM 3667 O O . LEU A 1 478 ? 5.117 1.308 -25.055 1.00 94.50 478 LEU A O 1
ATOM 3671 N N . ASN A 1 479 ? 3.147 2.195 -25.646 1.00 93.38 479 ASN A N 1
ATOM 3672 C CA . ASN A 1 479 ? 3.716 2.992 -26.730 1.00 93.38 479 ASN A CA 1
ATOM 3673 C C . ASN A 1 479 ? 4.601 4.137 -26.197 1.00 93.38 479 ASN A C 1
ATOM 3675 O O . ASN A 1 479 ? 5.651 4.418 -26.774 1.00 93.38 479 ASN A O 1
ATOM 3679 N N . ALA A 1 480 ? 4.238 4.764 -25.071 1.00 93.00 480 ALA A N 1
ATOM 3680 C CA . ALA A 1 480 ? 5.082 5.766 -24.412 1.00 93.00 480 ALA A CA 1
ATOM 3681 C C . ALA A 1 480 ? 6.442 5.176 -23.996 1.00 93.00 480 ALA A C 1
ATOM 3683 O O . ALA A 1 480 ? 7.490 5.745 -24.316 1.00 93.00 480 ALA A O 1
ATOM 3684 N N . ILE A 1 481 ? 6.425 3.991 -23.376 1.00 94.81 481 ILE A N 1
ATOM 3685 C CA . ILE A 1 481 ? 7.628 3.226 -23.016 1.00 94.81 481 ILE A CA 1
ATOM 3686 C C . ILE A 1 481 ? 8.441 2.868 -24.263 1.00 94.81 481 ILE A C 1
ATOM 3688 O O . ILE A 1 481 ? 9.646 3.119 -24.307 1.00 94.81 481 ILE A O 1
ATOM 3692 N N . SER A 1 482 ? 7.785 2.350 -25.304 1.00 94.88 482 SER A N 1
ATOM 3693 C CA . SER A 1 482 ? 8.436 1.992 -26.569 1.00 94.88 482 SER A CA 1
ATOM 3694 C C . SER A 1 482 ? 9.142 3.183 -27.214 1.00 94.88 482 SER A C 1
ATOM 3696 O O . SER A 1 482 ? 10.300 3.081 -27.626 1.00 94.88 482 SER A O 1
ATOM 3698 N N . CYS A 1 483 ? 8.483 4.343 -27.233 1.00 93.56 483 CYS A N 1
ATOM 3699 C CA . CYS A 1 483 ? 9.069 5.585 -27.715 1.00 93.56 483 CYS A CA 1
ATOM 3700 C C . CYS A 1 483 ? 10.312 5.962 -26.902 1.00 93.56 483 CYS A C 1
ATOM 3702 O O . CYS A 1 483 ? 11.361 6.232 -27.484 1.00 93.56 483 CYS A O 1
ATOM 3704 N N . ALA A 1 484 ? 10.220 5.951 -25.574 1.00 93.88 484 ALA A N 1
ATOM 3705 C CA . ALA A 1 484 ? 11.322 6.357 -24.713 1.00 93.88 484 ALA A CA 1
ATOM 3706 C C . ALA A 1 484 ? 12.551 5.449 -24.847 1.00 93.88 484 ALA A C 1
ATOM 3708 O O . ALA A 1 484 ? 13.662 5.951 -25.007 1.00 93.88 484 ALA A O 1
ATOM 3709 N N . VAL A 1 485 ? 12.356 4.126 -24.869 1.00 95.50 485 VAL A N 1
ATOM 3710 C CA . VAL A 1 485 ? 13.452 3.161 -25.051 1.00 95.50 485 VAL A CA 1
ATOM 3711 C C . VAL A 1 485 ? 14.135 3.369 -26.401 1.00 95.50 485 VAL A C 1
ATOM 3713 O O . VAL A 1 485 ? 15.357 3.471 -26.462 1.00 95.50 485 VAL A O 1
ATOM 3716 N N . ARG A 1 486 ? 13.364 3.532 -27.484 1.00 94.12 486 ARG A N 1
ATOM 3717 C CA . ARG A 1 486 ? 13.913 3.783 -28.829 1.00 94.12 486 ARG A CA 1
ATOM 3718 C C . ARG A 1 486 ? 14.711 5.083 -28.935 1.00 94.12 486 ARG A C 1
ATOM 3720 O O . ARG A 1 486 ? 15.589 5.177 -29.793 1.00 94.12 486 ARG A O 1
ATOM 3727 N N . LEU A 1 487 ? 14.379 6.094 -28.135 1.00 93.25 487 LEU A N 1
ATOM 3728 C CA . LEU A 1 487 ? 15.148 7.339 -28.057 1.00 93.25 487 LEU A CA 1
ATOM 3729 C C . LEU A 1 487 ? 16.405 7.165 -27.199 1.00 93.25 487 LEU A C 1
ATOM 3731 O O . LEU A 1 487 ? 17.458 7.695 -27.551 1.00 93.25 487 LEU A O 1
ATOM 3735 N N . ALA A 1 488 ? 16.310 6.397 -26.113 1.00 94.25 488 ALA A N 1
ATOM 3736 C CA . ALA A 1 488 ? 17.407 6.154 -25.185 1.00 94.25 488 ALA A CA 1
ATOM 3737 C C . ALA A 1 488 ? 18.532 5.300 -25.799 1.00 94.25 488 ALA A C 1
ATOM 3739 O O . ALA A 1 488 ? 19.694 5.680 -25.692 1.00 94.25 488 ALA A O 1
ATOM 3740 N N . VAL A 1 489 ? 18.212 4.220 -26.525 1.00 94.62 489 VAL A N 1
ATOM 3741 C CA . VAL A 1 489 ? 19.233 3.342 -27.150 1.00 94.62 489 VAL A CA 1
ATOM 3742 C C . VAL A 1 489 ? 20.081 4.048 -28.214 1.00 94.62 489 VAL A C 1
ATOM 3744 O O . VAL A 1 489 ? 21.175 3.598 -28.538 1.00 94.62 489 VAL A O 1
ATOM 3747 N N . LYS A 1 490 ? 19.590 5.166 -28.764 1.00 92.44 490 LYS A N 1
ATOM 3748 C CA . LYS A 1 490 ? 20.315 5.985 -29.748 1.00 92.44 490 LYS A CA 1
ATOM 3749 C C . LYS A 1 490 ? 21.307 6.952 -29.109 1.00 92.44 490 LYS A C 1
ATOM 3751 O O . LYS A 1 490 ? 22.073 7.590 -29.829 1.00 92.44 490 LYS A O 1
ATOM 3756 N N . GLN A 1 491 ? 21.274 7.111 -27.787 1.00 92.19 491 GLN A N 1
ATOM 3757 C CA . GLN A 1 491 ? 22.157 8.041 -27.101 1.00 92.19 491 GLN A CA 1
ATOM 3758 C C . GLN A 1 491 ? 23.572 7.474 -27.039 1.00 92.19 491 GLN A C 1
ATOM 3760 O O . GLN A 1 491 ? 23.796 6.351 -26.587 1.00 92.19 491 GLN A O 1
ATOM 3765 N N . ALA A 1 492 ? 24.545 8.280 -27.465 1.00 87.06 492 ALA A N 1
ATOM 3766 C CA . ALA A 1 492 ? 25.950 7.918 -27.366 1.00 87.06 492 ALA A CA 1
ATOM 3767 C C . ALA A 1 492 ? 26.352 7.716 -25.896 1.00 87.06 492 ALA A C 1
ATOM 3769 O O . ALA A 1 492 ? 25.906 8.456 -25.010 1.00 87.06 492 ALA A O 1
ATOM 3770 N N . ASN A 1 493 ? 27.233 6.744 -25.646 1.00 88.69 493 ASN A N 1
ATOM 3771 C CA . ASN A 1 493 ? 27.765 6.421 -24.319 1.00 88.69 493 ASN A CA 1
ATOM 3772 C C . ASN A 1 493 ? 26.653 6.210 -23.275 1.00 88.69 493 ASN A C 1
ATOM 3774 O O . ASN A 1 493 ? 26.656 6.855 -22.225 1.00 88.69 493 ASN A O 1
ATOM 3778 N N . CYS A 1 494 ? 25.658 5.385 -23.607 1.00 92.38 494 CYS A N 1
ATOM 3779 C CA . CYS A 1 494 ? 24.608 4.943 -22.693 1.00 92.38 494 CYS A CA 1
ATOM 3780 C C . CYS A 1 494 ? 24.824 3.460 -22.369 1.00 92.38 494 CYS A C 1
ATOM 3782 O O . CYS A 1 494 ? 24.781 2.627 -23.275 1.00 92.38 494 CYS A O 1
ATOM 3784 N N . GLN A 1 495 ? 25.062 3.154 -21.091 1.00 94.31 495 GLN A N 1
ATOM 3785 C CA . GLN A 1 495 ? 25.122 1.785 -20.563 1.00 94.31 495 GLN A CA 1
ATOM 3786 C C . GLN A 1 495 ? 23.904 1.441 -19.703 1.00 94.31 495 GLN A C 1
ATOM 3788 O O . GLN A 1 495 ? 23.552 0.275 -19.570 1.00 94.31 495 GLN A O 1
ATOM 3793 N N . HIS A 1 496 ? 23.208 2.433 -19.149 1.00 95.31 496 HIS A N 1
ATOM 3794 C CA . HIS A 1 496 ? 22.033 2.191 -18.317 1.00 95.31 496 HIS A CA 1
ATOM 3795 C C . HIS A 1 496 ? 20.852 3.038 -18.782 1.00 95.31 496 HIS A C 1
ATOM 3797 O O . HIS A 1 496 ? 20.971 4.250 -18.935 1.00 95.31 496 HIS A O 1
ATOM 3803 N N . ILE A 1 497 ? 19.700 2.408 -19.006 1.00 95.38 497 ILE A N 1
ATOM 3804 C CA . ILE A 1 497 ? 18.437 3.100 -19.285 1.00 95.38 497 ILE A CA 1
ATOM 3805 C C . ILE A 1 497 ? 17.520 2.933 -18.074 1.00 95.38 497 ILE A C 1
ATOM 3807 O O . ILE A 1 497 ? 17.225 1.812 -17.673 1.00 95.38 497 ILE A O 1
ATOM 3811 N N . MET A 1 498 ? 17.029 4.031 -17.506 1.00 95.25 498 MET A N 1
ATOM 3812 C CA . MET A 1 498 ? 16.080 4.016 -16.390 1.00 95.25 498 MET A CA 1
ATOM 3813 C C . MET A 1 498 ? 14.745 4.616 -16.817 1.00 95.25 498 MET A C 1
ATOM 3815 O O . MET A 1 498 ? 14.651 5.822 -17.033 1.00 95.25 498 MET A O 1
ATOM 3819 N N . VAL A 1 499 ? 13.711 3.784 -16.926 1.00 94.19 499 VAL A N 1
ATOM 3820 C CA . VAL A 1 499 ? 12.374 4.176 -17.387 1.00 94.19 499 VAL A CA 1
ATOM 3821 C C . VAL A 1 499 ? 11.423 4.323 -16.205 1.00 94.19 499 VAL A C 1
ATOM 3823 O O . VAL A 1 499 ? 11.105 3.350 -15.529 1.00 94.19 499 VAL A O 1
ATOM 3826 N N . PHE A 1 500 ? 10.925 5.532 -15.991 1.00 92.00 500 PHE A N 1
ATOM 3827 C CA . PHE A 1 500 ? 9.952 5.891 -14.974 1.00 92.00 500 PHE A CA 1
ATOM 3828 C C . PHE A 1 500 ? 8.546 5.925 -15.578 1.00 92.00 500 PHE A C 1
ATOM 3830 O O . PHE A 1 500 ? 8.272 6.694 -16.503 1.00 92.00 500 PHE A O 1
ATOM 3837 N N . THR A 1 501 ? 7.654 5.095 -15.041 1.00 90.00 501 THR A N 1
ATOM 3838 C CA . THR A 1 501 ? 6.276 4.925 -15.529 1.00 90.00 501 THR A CA 1
ATOM 3839 C C . THR A 1 501 ? 5.328 4.629 -14.371 1.00 90.00 501 THR A C 1
ATOM 3841 O O . THR A 1 501 ? 5.719 4.010 -13.382 1.00 90.00 501 THR A O 1
ATOM 3844 N N . ASP A 1 502 ? 4.061 5.020 -14.484 1.00 87.44 502 ASP A N 1
ATOM 3845 C CA . ASP A 1 502 ? 3.005 4.601 -13.551 1.00 87.44 502 ASP A CA 1
ATOM 3846 C C . ASP A 1 502 ? 2.312 3.297 -13.976 1.00 87.44 502 ASP A C 1
ATOM 3848 O O . ASP A 1 502 ? 1.354 2.846 -13.345 1.00 87.44 502 ASP A O 1
ATOM 3852 N N . SER A 1 503 ? 2.817 2.644 -15.023 1.00 88.88 503 SER A N 1
ATOM 3853 C CA . SER A 1 503 ? 2.206 1.455 -15.597 1.00 88.88 503 SER A CA 1
ATOM 3854 C C . SER A 1 503 ? 3.191 0.292 -15.652 1.00 88.88 503 SER A C 1
ATOM 3856 O O . SER A 1 503 ? 3.680 -0.093 -16.715 1.00 88.88 503 SER A O 1
ATOM 3858 N N . MET A 1 504 ? 3.434 -0.356 -14.505 1.00 88.44 504 MET A N 1
ATOM 3859 C CA . MET A 1 504 ? 4.287 -1.557 -14.468 1.00 88.44 504 MET A CA 1
ATOM 3860 C C . MET A 1 504 ? 3.753 -2.692 -15.344 1.00 88.44 504 MET A C 1
ATOM 3862 O O . MET A 1 504 ? 4.530 -3.416 -15.953 1.00 88.44 504 MET A O 1
ATOM 3866 N N . GLY A 1 505 ? 2.431 -2.823 -15.491 1.00 88.81 505 GLY A N 1
ATOM 3867 C CA . GLY A 1 505 ? 1.849 -3.785 -16.433 1.00 88.81 505 GLY A CA 1
ATOM 3868 C C . GLY A 1 505 ? 2.211 -3.499 -17.897 1.00 88.81 505 GLY A C 1
ATOM 3869 O O . GLY A 1 505 ? 2.236 -4.414 -18.716 1.00 88.81 505 GLY A O 1
ATOM 3870 N N . SER A 1 506 ? 2.497 -2.245 -18.247 1.00 92.06 506 SER A N 1
ATOM 3871 C CA . SER A 1 506 ? 2.998 -1.862 -19.572 1.00 92.06 506 SER A CA 1
ATOM 3872 C C . SER A 1 506 ? 4.509 -2.024 -19.671 1.00 92.06 506 SER A C 1
ATOM 3874 O O . SER A 1 506 ? 4.976 -2.482 -20.705 1.00 92.06 506 SER A O 1
ATOM 3876 N N . ALA A 1 507 ? 5.255 -1.759 -18.594 1.00 91.44 507 ALA A N 1
ATOM 3877 C CA . ALA A 1 507 ? 6.687 -2.055 -18.516 1.00 91.44 507 ALA A CA 1
ATOM 3878 C C . ALA A 1 507 ? 6.978 -3.550 -18.707 1.00 91.44 507 ALA A C 1
ATOM 3880 O O . ALA A 1 507 ? 7.802 -3.908 -19.540 1.00 91.44 507 ALA A O 1
ATOM 3881 N N . HIS A 1 508 ? 6.239 -4.426 -18.017 1.00 90.00 508 HIS A N 1
ATOM 3882 C CA . HIS A 1 508 ? 6.334 -5.874 -18.222 1.00 90.00 508 HIS A CA 1
ATOM 3883 C C . HIS A 1 508 ? 6.028 -6.258 -19.671 1.00 90.00 508 HIS A C 1
ATOM 3885 O O . HIS A 1 508 ? 6.785 -7.004 -20.279 1.00 90.00 508 HIS A O 1
ATOM 3891 N N . ARG A 1 509 ? 4.946 -5.713 -20.244 1.00 92.88 509 ARG A N 1
ATOM 3892 C CA . ARG A 1 509 ? 4.587 -5.990 -21.641 1.00 92.88 509 ARG A CA 1
ATOM 3893 C C . ARG A 1 509 ? 5.612 -5.455 -22.634 1.00 92.88 509 ARG A C 1
ATOM 3895 O O . ARG A 1 509 ? 5.754 -6.048 -23.690 1.00 92.88 509 ARG A O 1
ATOM 3902 N N . ALA A 1 510 ? 6.337 -4.382 -22.318 1.00 93.94 510 ALA A N 1
ATOM 3903 C CA . ALA A 1 510 ? 7.327 -3.790 -23.219 1.00 93.94 510 ALA A CA 1
ATOM 3904 C C . ALA A 1 510 ? 8.462 -4.748 -23.583 1.00 93.94 510 ALA A C 1
ATOM 3906 O O . ALA A 1 510 ? 9.022 -4.627 -24.666 1.00 93.94 510 ALA A O 1
ATOM 3907 N N . VAL A 1 511 ? 8.767 -5.700 -22.706 1.00 92.12 511 VAL A N 1
ATOM 3908 C CA . VAL A 1 511 ? 9.817 -6.708 -22.900 1.00 92.12 511 VAL A CA 1
ATOM 3909 C C . VAL A 1 511 ? 9.256 -8.116 -23.110 1.00 92.12 511 VAL A C 1
ATOM 3911 O O . VAL A 1 511 ? 10.012 -9.081 -23.124 1.00 92.12 511 VAL A O 1
ATOM 3914 N N . ASP A 1 512 ? 7.939 -8.238 -23.281 1.00 89.44 512 ASP A N 1
ATOM 3915 C CA . ASP A 1 512 ? 7.260 -9.498 -23.566 1.00 89.44 512 ASP A CA 1
ATOM 3916 C C . ASP A 1 512 ? 6.964 -9.599 -25.075 1.00 89.44 512 ASP A C 1
ATOM 3918 O O . ASP A 1 512 ? 6.160 -8.820 -25.594 1.00 89.44 512 ASP A O 1
ATOM 3922 N N . PRO A 1 513 ? 7.600 -10.528 -25.814 1.00 89.12 513 PRO A N 1
ATOM 3923 C CA . PRO A 1 513 ? 7.336 -10.714 -27.239 1.00 89.12 513 PRO A CA 1
ATOM 3924 C C . PRO A 1 513 ? 6.034 -11.488 -27.526 1.00 89.12 513 PRO A C 1
ATOM 3926 O O . PRO A 1 513 ? 5.669 -11.644 -28.699 1.00 89.12 513 PRO A O 1
ATOM 3929 N N . SER A 1 514 ? 5.335 -11.991 -26.499 1.00 89.94 514 SER A N 1
ATOM 3930 C CA . SER A 1 514 ? 4.122 -12.798 -26.657 1.00 89.94 514 SER A CA 1
ATOM 3931 C C . SER A 1 514 ? 2.957 -12.031 -27.305 1.00 89.94 514 SER A C 1
ATOM 3933 O O . SER A 1 514 ? 2.966 -10.809 -27.471 1.00 89.94 514 SER A O 1
ATOM 3935 N N . VAL A 1 515 ? 1.933 -12.764 -27.748 1.00 90.56 515 VAL A N 1
ATOM 3936 C CA . VAL A 1 515 ? 0.792 -12.178 -28.464 1.00 90.56 515 VAL A CA 1
ATOM 3937 C C . VAL A 1 515 ? -0.090 -11.376 -27.507 1.00 90.56 515 VAL A C 1
ATOM 3939 O O . VAL A 1 515 ? -0.731 -11.928 -26.615 1.00 90.56 515 VAL A O 1
ATOM 3942 N N . HIS A 1 516 ? -0.196 -10.069 -27.749 1.00 89.50 516 HIS A N 1
ATOM 3943 C CA . HIS A 1 516 ? -1.099 -9.165 -27.037 1.00 89.50 516 HIS A CA 1
ATOM 3944 C C . HIS A 1 516 ? -1.451 -7.924 -27.884 1.00 89.50 516 HIS A C 1
ATOM 3946 O O . HIS A 1 516 ? -0.861 -7.676 -28.934 1.00 89.50 516 HIS A O 1
ATOM 3952 N N . SER A 1 517 ? -2.401 -7.098 -27.429 1.00 87.88 517 SER A N 1
ATOM 3953 C CA . SER A 1 517 ? -2.947 -5.952 -28.189 1.00 87.88 517 SER A CA 1
ATOM 3954 C C . SER A 1 517 ? -1.896 -4.944 -28.676 1.00 87.88 517 SER A C 1
ATOM 3956 O O . SER A 1 517 ? -1.976 -4.466 -29.803 1.00 87.88 517 SER A O 1
ATOM 3958 N N . GLY A 1 518 ? -0.894 -4.642 -27.850 1.00 87.12 518 GLY A N 1
ATOM 3959 C CA . GLY A 1 518 ? 0.211 -3.744 -28.199 1.00 87.12 518 GLY A CA 1
ATOM 3960 C C . GLY A 1 518 ? 1.496 -4.417 -28.698 1.00 87.12 518 GLY A C 1
ATOM 3961 O O . GLY A 1 518 ? 2.551 -3.795 -28.603 1.00 87.12 518 GLY A O 1
ATOM 3962 N N . GLN A 1 519 ? 1.453 -5.663 -29.192 1.00 92.81 519 GLN A N 1
ATOM 3963 C CA . GLN A 1 519 ? 2.656 -6.464 -29.504 1.00 92.81 519 GLN A CA 1
ATOM 3964 C C . GLN A 1 519 ? 3.639 -5.751 -30.445 1.00 92.81 519 GLN A C 1
ATOM 3966 O O . GLN A 1 519 ? 4.849 -5.868 -30.280 1.00 92.81 519 GLN A O 1
ATOM 3971 N N . ALA A 1 520 ? 3.149 -4.953 -31.398 1.00 91.56 520 ALA A N 1
ATOM 3972 C CA . ALA A 1 520 ? 4.011 -4.186 -32.298 1.00 91.56 520 ALA A CA 1
ATOM 3973 C C . ALA A 1 520 ? 4.979 -3.246 -31.548 1.00 91.56 520 ALA A C 1
ATOM 3975 O O . ALA A 1 520 ? 6.127 -3.078 -31.966 1.00 91.56 520 ALA A O 1
ATOM 3976 N N . PHE A 1 521 ? 4.540 -2.657 -30.430 1.00 93.44 521 PHE A N 1
ATOM 3977 C CA . PHE A 1 521 ? 5.373 -1.787 -29.599 1.00 93.44 521 PHE A CA 1
ATOM 3978 C C . PHE A 1 521 ? 6.402 -2.584 -28.797 1.00 93.44 521 PHE A C 1
ATOM 3980 O O . PHE A 1 521 ? 7.556 -2.159 -28.734 1.00 93.44 521 PHE A O 1
ATOM 3987 N N . SER A 1 522 ? 6.014 -3.744 -28.261 1.00 92.62 522 SER A N 1
ATOM 3988 C CA . SER A 1 522 ? 6.907 -4.658 -27.538 1.00 92.62 522 SER A CA 1
ATOM 3989 C C . SER A 1 522 ? 7.978 -5.240 -28.448 1.00 92.62 522 SER A C 1
ATOM 3991 O O . SER A 1 522 ? 9.159 -5.107 -28.161 1.00 92.62 522 SER A O 1
ATOM 3993 N N . LEU A 1 523 ? 7.608 -5.752 -29.625 1.00 93.31 523 LEU A N 1
ATOM 3994 C CA . LEU A 1 523 ? 8.575 -6.231 -30.617 1.00 93.31 523 LEU A CA 1
ATOM 3995 C C . LEU A 1 523 ? 9.537 -5.123 -31.054 1.00 93.31 523 LEU A C 1
ATOM 3997 O O . LEU A 1 523 ? 10.716 -5.381 -31.287 1.00 93.31 523 LEU A O 1
ATOM 4001 N N . SER A 1 524 ? 9.059 -3.877 -31.145 1.00 93.50 524 SER A N 1
ATOM 4002 C CA . SER A 1 524 ? 9.943 -2.749 -31.428 1.00 93.50 524 SER A CA 1
ATOM 4003 C C . SER A 1 524 ? 10.914 -2.447 -30.285 1.00 93.50 524 SER A C 1
ATOM 4005 O O . SER A 1 524 ? 12.008 -1.967 -30.576 1.00 93.50 524 SER A O 1
ATOM 4007 N N . VAL A 1 525 ? 10.524 -2.666 -29.028 1.00 94.25 525 VAL A N 1
ATOM 4008 C CA . VAL A 1 525 ? 11.411 -2.533 -27.864 1.00 94.25 525 VAL A CA 1
ATOM 4009 C C . VAL A 1 525 ? 12.412 -3.677 -27.843 1.00 94.25 525 VAL A C 1
ATOM 4011 O O . VAL A 1 525 ? 13.605 -3.407 -27.796 1.00 94.25 525 VAL A O 1
ATOM 4014 N N . CYS A 1 526 ? 11.954 -4.925 -27.963 1.00 93.94 526 CYS A N 1
ATOM 4015 C CA . CYS A 1 526 ? 12.808 -6.110 -27.969 1.00 93.94 526 CYS A CA 1
ATOM 4016 C C . CYS A 1 526 ? 13.892 -6.020 -29.047 1.00 93.94 526 CYS A C 1
ATOM 4018 O O . CYS A 1 526 ? 15.055 -6.226 -28.733 1.00 93.94 526 CYS A O 1
ATOM 4020 N N . ARG A 1 527 ? 13.546 -5.623 -30.281 1.00 94.25 527 ARG A N 1
ATOM 4021 C CA . ARG A 1 527 ? 14.537 -5.435 -31.359 1.00 94.25 527 ARG A CA 1
ATOM 4022 C C . ARG A 1 527 ? 15.559 -4.346 -31.038 1.00 94.25 527 ARG A C 1
ATOM 4024 O O . ARG A 1 527 ? 16.750 -4.552 -31.212 1.00 94.25 527 ARG A O 1
ATOM 4031 N N . ALA A 1 528 ? 15.092 -3.197 -30.547 1.00 94.19 528 ALA A N 1
ATOM 4032 C CA . ALA A 1 528 ? 15.971 -2.084 -30.197 1.00 94.19 528 ALA A CA 1
ATOM 4033 C C . ALA A 1 528 ? 16.913 -2.436 -29.034 1.00 94.19 528 ALA A C 1
ATOM 4035 O O . ALA A 1 528 ? 18.077 -2.047 -29.044 1.00 94.19 528 ALA A O 1
ATOM 4036 N N . LEU A 1 529 ? 16.410 -3.168 -28.037 1.00 94.06 529 LEU A N 1
ATOM 4037 C CA . LEU A 1 529 ? 17.199 -3.628 -26.900 1.00 94.06 529 LEU A CA 1
ATOM 4038 C C . LEU A 1 529 ? 18.152 -4.758 -27.279 1.00 94.06 529 LEU A C 1
ATOM 4040 O O . LEU A 1 529 ? 19.262 -4.760 -26.774 1.00 94.06 529 LEU A O 1
ATOM 4044 N N . GLN A 1 530 ? 17.764 -5.670 -28.172 1.00 93.00 530 GLN A N 1
ATOM 4045 C CA . GLN A 1 530 ? 18.632 -6.745 -28.655 1.00 93.00 530 GLN A CA 1
ATOM 4046 C C . GLN A 1 530 ? 19.901 -6.177 -29.298 1.00 93.00 530 GLN A C 1
ATOM 4048 O O . GLN A 1 530 ? 20.996 -6.439 -28.809 1.00 93.00 530 GLN A O 1
ATOM 4053 N N . GLU A 1 531 ? 19.752 -5.308 -30.304 1.00 91.69 531 GLU A N 1
ATOM 4054 C CA . GLU A 1 531 ? 20.888 -4.637 -30.957 1.00 91.69 531 GLU A CA 1
ATOM 4055 C C . GLU A 1 531 ? 21.730 -3.830 -29.953 1.00 91.69 531 GLU A C 1
ATOM 4057 O O . GLU A 1 531 ? 22.956 -3.745 -30.054 1.00 91.69 531 GLU A O 1
ATOM 4062 N N . TRP A 1 532 ? 21.073 -3.221 -28.962 1.00 94.38 532 TRP A N 1
ATOM 4063 C CA . TRP A 1 532 ? 21.749 -2.447 -27.932 1.00 94.38 532 TRP A CA 1
ATOM 4064 C C . TRP A 1 532 ? 22.535 -3.342 -26.968 1.00 94.38 532 TRP A C 1
ATOM 4066 O O . TRP A 1 532 ? 23.680 -3.025 -26.674 1.00 94.38 532 TRP A O 1
ATOM 4076 N N . PHE A 1 533 ? 21.986 -4.458 -26.503 1.00 93.38 533 PHE A N 1
ATOM 4077 C CA . PHE A 1 533 ? 22.669 -5.368 -25.588 1.00 93.38 533 PHE A CA 1
ATOM 4078 C C . PHE A 1 533 ? 23.803 -6.141 -26.263 1.00 93.38 533 PHE A C 1
ATOM 4080 O O . PHE A 1 533 ? 24.850 -6.321 -25.652 1.00 93.38 533 PHE A O 1
ATOM 4087 N N . GLU A 1 534 ? 23.646 -6.547 -27.526 1.00 91.69 534 GLU A N 1
ATOM 4088 C CA . GLU A 1 534 ? 24.692 -7.262 -28.278 1.00 91.69 534 GLU A CA 1
ATOM 4089 C C . GLU A 1 534 ? 25.992 -6.453 -28.418 1.00 91.69 534 GLU A C 1
ATOM 4091 O O . GLU A 1 534 ? 27.069 -7.022 -28.587 1.00 91.69 534 GLU A O 1
ATOM 4096 N N . ALA A 1 535 ? 25.906 -5.125 -28.337 1.00 90.31 535 ALA A N 1
ATOM 4097 C CA . ALA A 1 535 ? 27.054 -4.243 -28.494 1.00 90.31 535 ALA A CA 1
ATOM 4098 C C . ALA A 1 535 ? 27.888 -4.034 -27.212 1.00 90.31 535 ALA A C 1
ATOM 4100 O O . ALA A 1 535 ? 29.020 -3.567 -27.332 1.00 90.31 535 ALA A O 1
ATOM 4101 N N . ASP A 1 536 ? 27.359 -4.311 -26.014 1.00 89.75 536 ASP A N 1
ATOM 4102 C CA . ASP A 1 536 ? 28.079 -4.174 -24.732 1.00 89.75 536 ASP A CA 1
ATOM 4103 C C . ASP A 1 536 ? 27.338 -4.960 -23.634 1.00 89.75 536 ASP A C 1
ATOM 4105 O O . ASP A 1 536 ? 26.159 -4.713 -23.367 1.00 89.75 536 ASP A O 1
ATOM 4109 N N . ASP A 1 537 ? 28.031 -5.893 -22.985 1.00 88.31 537 ASP A N 1
ATOM 4110 C CA . ASP A 1 537 ? 27.493 -6.794 -21.960 1.00 88.31 537 ASP A CA 1
ATOM 4111 C C . ASP A 1 537 ? 27.224 -6.102 -20.614 1.00 88.31 537 ASP A C 1
ATOM 4113 O O . ASP A 1 537 ? 26.459 -6.621 -19.795 1.00 88.31 537 ASP A O 1
ATOM 4117 N N . LEU A 1 538 ? 27.780 -4.905 -20.402 1.00 89.62 538 LEU A N 1
ATOM 4118 C CA . LEU A 1 538 ? 27.503 -4.066 -19.234 1.00 89.62 538 LEU A CA 1
ATOM 4119 C C . LEU A 1 538 ? 26.185 -3.291 -19.356 1.00 89.62 538 LEU A C 1
ATOM 4121 O O . LEU A 1 538 ? 25.764 -2.626 -18.402 1.00 89.62 538 LEU A O 1
ATOM 4125 N N . ARG A 1 539 ? 25.527 -3.347 -20.520 1.00 93.56 539 ARG A N 1
ATOM 4126 C CA . ARG A 1 539 ? 24.274 -2.632 -20.748 1.00 93.56 539 ARG A CA 1
ATOM 4127 C C . ARG A 1 539 ? 23.127 -3.238 -19.955 1.00 93.56 539 ARG A C 1
ATOM 4129 O O . ARG A 1 539 ? 22.939 -4.453 -19.908 1.00 93.56 539 ARG A O 1
ATOM 4136 N N . ARG A 1 540 ? 22.305 -2.364 -19.376 1.00 94.56 540 ARG A N 1
ATOM 4137 C CA . ARG A 1 540 ? 21.134 -2.745 -18.574 1.00 94.56 540 ARG A CA 1
ATOM 4138 C C . ARG A 1 540 ? 19.990 -1.748 -18.704 1.00 94.56 540 ARG A C 1
ATOM 4140 O O . ARG A 1 540 ? 20.205 -0.547 -18.871 1.00 94.56 540 ARG A O 1
ATOM 4147 N N . ILE A 1 541 ? 18.760 -2.231 -18.575 1.00 95.06 541 ILE A N 1
ATOM 4148 C CA . ILE A 1 541 ? 17.563 -1.385 -18.473 1.00 95.06 541 ILE A CA 1
ATOM 4149 C C . ILE A 1 541 ? 16.862 -1.633 -17.141 1.00 95.06 541 ILE A C 1
ATOM 4151 O O . ILE A 1 541 ? 16.748 -2.775 -16.703 1.00 95.06 541 ILE A O 1
ATOM 4155 N N . THR A 1 542 ? 16.383 -0.564 -16.506 1.00 93.88 542 THR A N 1
ATOM 4156 C CA . THR A 1 542 ? 15.610 -0.619 -15.266 1.00 93.88 542 THR A CA 1
ATOM 4157 C C . THR A 1 542 ? 14.275 0.091 -15.431 1.00 93.88 542 THR A C 1
ATOM 4159 O O . THR A 1 542 ? 14.235 1.262 -15.803 1.00 93.88 542 THR A O 1
ATOM 4162 N N . PHE A 1 543 ? 13.181 -0.585 -15.093 1.00 93.00 543 PHE A N 1
ATOM 4163 C CA . PHE A 1 543 ? 11.858 0.030 -14.987 1.00 93.00 543 PHE A CA 1
ATOM 4164 C C . PHE A 1 543 ? 11.573 0.417 -13.538 1.00 93.00 543 PHE A C 1
ATOM 4166 O O . PHE A 1 543 ? 11.745 -0.398 -12.631 1.00 93.00 543 PHE A O 1
ATOM 4173 N N . VAL A 1 544 ? 11.130 1.655 -13.332 1.00 90.81 544 VAL A N 1
ATOM 4174 C CA . VAL A 1 544 ? 10.846 2.247 -12.025 1.00 90.81 544 VAL A CA 1
ATOM 4175 C C . VAL A 1 544 ? 9.384 2.673 -11.971 1.00 90.81 544 VAL A C 1
ATOM 4177 O O . VAL A 1 544 ? 8.938 3.533 -12.735 1.00 90.81 544 VAL A O 1
ATOM 4180 N N . TYR A 1 545 ? 8.634 2.099 -11.032 1.00 87.56 545 TYR A N 1
ATOM 4181 C CA . TYR A 1 545 ? 7.230 2.456 -10.839 1.00 87.56 545 TYR A CA 1
ATOM 4182 C C . TYR A 1 545 ? 7.064 3.827 -10.162 1.00 87.56 545 TYR A C 1
ATOM 4184 O O . TYR A 1 545 ? 7.629 4.074 -9.094 1.00 87.56 545 TYR A O 1
ATOM 4192 N N . ILE A 1 546 ? 6.218 4.698 -10.707 1.00 84.06 546 ILE A N 1
ATOM 4193 C CA . ILE A 1 546 ? 5.783 5.938 -10.054 1.00 84.06 546 ILE A CA 1
ATOM 4194 C C . ILE A 1 546 ? 4.264 5.898 -9.886 1.00 84.06 546 ILE A C 1
ATOM 4196 O O . ILE A 1 546 ? 3.551 6.011 -10.872 1.00 84.06 546 ILE A O 1
ATOM 4200 N N . PRO A 1 547 ? 3.728 5.780 -8.663 1.00 72.06 547 PRO A N 1
ATOM 4201 C CA . PRO A 1 547 ? 2.294 5.914 -8.434 1.00 72.06 547 PRO A CA 1
ATOM 4202 C C . PRO A 1 547 ? 1.745 7.224 -9.015 1.00 72.06 547 PRO A C 1
ATOM 4204 O O . PRO A 1 547 ? 2.265 8.288 -8.695 1.00 72.06 547 PRO A O 1
ATOM 4207 N N . SER A 1 548 ? 0.636 7.180 -9.759 1.00 68.75 548 SER A N 1
ATOM 4208 C CA . SER A 1 548 ? 0.013 8.393 -10.320 1.00 68.75 548 SER A CA 1
ATOM 4209 C C . SER A 1 548 ? -0.413 9.406 -9.242 1.00 68.75 548 SER A C 1
ATOM 4211 O O . SER A 1 548 ? -0.561 10.578 -9.532 1.00 68.75 548 SER A O 1
ATOM 4213 N N . ALA A 1 549 ? -0.581 8.971 -7.985 1.00 64.50 549 ALA A N 1
ATOM 4214 C CA . ALA A 1 549 ? -0.866 9.835 -6.831 1.00 64.50 549 ALA A CA 1
ATOM 4215 C C . ALA A 1 549 ? 0.369 10.560 -6.255 1.00 64.50 549 ALA A C 1
ATOM 4217 O O . ALA A 1 549 ? 0.245 11.257 -5.248 1.00 64.50 549 ALA A O 1
ATOM 4218 N N . LEU A 1 550 ? 1.557 10.290 -6.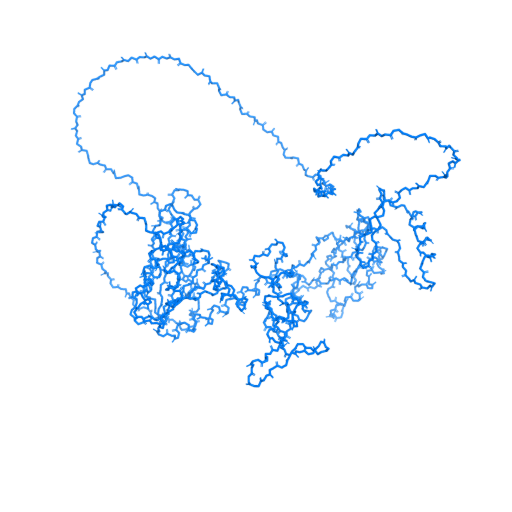800 1.00 60.84 550 LEU A N 1
ATOM 4219 C CA . LEU A 1 550 ? 2.782 11.030 -6.509 1.00 60.84 550 LEU A CA 1
ATOM 4220 C C . LEU A 1 550 ? 3.123 12.057 -7.581 1.00 60.84 550 LEU A C 1
ATOM 4222 O O . LEU A 1 550 ? 4.019 12.841 -7.303 1.00 60.84 550 LEU A O 1
ATOM 4226 N N . ARG A 1 551 ? 2.455 12.008 -8.743 1.00 52.16 551 ARG A N 1
ATOM 4227 C CA . ARG A 1 551 ? 2.480 13.093 -9.725 1.00 52.16 551 ARG A CA 1
ATOM 4228 C C . ARG A 1 551 ? 1.850 14.314 -9.063 1.00 52.16 551 ARG A C 1
ATOM 4230 O O . ARG A 1 551 ? 0.679 14.175 -8.623 1.00 52.16 551 ARG A O 1
#

InterPro domains:
  IPR012337 Ribonuclease H-like superfamily [SSF53098] (433-506)
  IPR036397 Ribonuclease H superfamily [G3DSA:3.30.420.10] (415-512)

pLDDT: mean 70.35, std 26.08, range [24.2, 96.12]

Organism: Cyclocybe aegerita (NCBI:txid1973307)

Solvent-accessible surface area (backbone atoms only — not comparable to full-atom values): 34106 Å² total; per-residue (Å²): 136,84,88,79,67,93,71,65,82,67,62,84,56,54,88,77,72,49,88,49,56,50,78,52,42,45,78,68,52,59,64,54,63,75,73,61,89,72,90,78,90,84,79,93,76,88,89,80,83,82,81,84,86,80,87,86,78,91,82,86,91,75,91,78,77,91,86,58,69,68,53,53,58,47,48,47,48,44,47,33,56,63,63,17,46,47,93,81,49,75,67,82,75,83,81,83,78,84,91,76,91,79,86,91,82,82,91,83,87,84,89,84,88,89,80,89,85,83,83,84,83,88,89,78,88,81,83,86,81,81,89,76,88,81,83,88,77,80,91,79,82,92,75,84,90,76,85,83,84,84,92,80,91,83,85,88,84,93,74,87,82,76,78,91,76,75,84,77,70,81,62,75,46,88,47,92,100,41,80,42,81,70,63,101,60,86,77,49,75,69,52,38,50,52,50,43,56,52,51,59,73,75,45,66,91,87,69,87,82,86,69,77,77,85,63,32,77,40,40,34,28,31,39,64,35,63,38,45,45,102,85,71,46,72,58,50,60,67,59,52,50,52,44,43,50,72,31,100,51,18,85,46,46,67,35,50,71,50,85,55,44,80,42,70,76,42,97,86,51,64,34,16,39,36,40,36,40,25,60,18,47,83,80,36,60,49,52,60,73,47,48,78,38,77,43,72,43,96,93,38,80,20,47,32,37,82,36,74,85,77,79,44,46,34,67,12,78,38,64,38,40,73,72,38,50,53,93,71,58,82,67,93,58,49,30,14,41,45,70,44,43,84,41,50,68,90,43,35,57,74,69,34,80,70,20,41,37,35,80,86,42,90,74,60,37,72,52,61,55,96,89,54,76,72,80,54,72,22,35,12,80,75,78,71,43,79,35,35,44,82,36,79,86,35,74,64,53,75,40,30,72,38,58,65,59,52,54,50,47,54,52,50,57,48,48,56,52,50,50,53,51,50,52,56,42,34,70,33,79,36,25,32,40,29,43,35,40,34,31,56,53,93,49,90,71,37,42,16,17,19,21,25,38,34,28,46,40,92,44,76,74,50,76,49,74,50,77,65,41,93,53,52,60,61,39,22,33,22,42,9,46,28,53,37,51,62,57,51,72,69,44,81,72,57,38,34,40,39,40,38,29,66,46,59,77,21,58,56,43,31,72,37,79,59,96,54,98,50,31,73,36,9,47,52,31,44,54,52,48,48,63,50,25,77,73,39,78,83,27,37,41,34,43,36,62,42,63,73,88,75,89

Foldseek 3Di:
DDDDDPPPLCPVCCFPVCVFKDKDFPVNLVVVVVVDDDDDDDDDDDDDDDDDDDDDDDDDDDDDDDPCQLVVVVVVLVVQVVQLDFPPFFDDDDDDDDDDDDDDDDDDDDDDDDDDDDDDDDDDDDDDDDDDDDDDDDDDDDDDDDDDDDDDDDDDDDDDDDDDDDPQPDDWDDDPNDTDRDDPDFDDPVSQVVVVVVVCVVDPPPDDDHRDTDWDKFKKKKWFAFQAAPVRHGDDLVLQLVLCCVKPLVVLSVFFPDRWDWACPDPPDRGTMIMTIGGHHPVRVSLVVQAQPWIAHNNDTIHMHGDDPLVFFDQDQFQRATHDHVVPDPDPAGADQFARGRDYVVCCLCPPPQAVWACPDVVGGDGHDPPDDRPQQGQQPQPRDRGGSPDCPDPCVVCRSPNPCSVVSVLVVVSVVVSVVVQVQLVDQQEKEKEKDKDDDPDPSGFIKIWMWIDGNSDTDDIDMDGPGHDDRLLRRLLRVLVHLLVQLPDPNHQEYEYEDQCVVSVVQLCDCDDDDNNVSNVSNVVSVNVSSVVDRSHMYMYGHDNPVSD

Radius of gyration: 35.43 Å; Cα contacts (8 Å, |Δi|>4): 759; chains: 1; bounding box: 80×86×109 Å

Mean predicted aligned error: 19.91 Å

Sequence (551 aa):
MNNGTMEQWVQEWDVTGQGDLAEISLASMLEAEMSSREEPTIHPVPVFRPPPPAAHGPLDEGVIDVGALPDILMQALDDLGCLASPSCIPTSKKRKGVDRPVPPLPQKKSKVAYSRPGLPPPINRATKPKPHPTTWAGIACQAALMPPPPPGLGLQRRGPSPPPSFPMGHLHHPAYDGLLLVTPTVASPSDLDILHNFIRKSLPTGTLFEVALPSSTSFIKILDVPYFDPKGLKITQEALEKALRTSVHAEVFAYLSTKPRIDHNSEHSTSCTMYCNIWDSQQGTRAKKALGQPIFLAGQSCAIRPAARHTGVLLCQHCWKWGHPTVACKAKQLSCPICSGPHEQKEHRQHAGCCKGNAKAKPPVLPTPC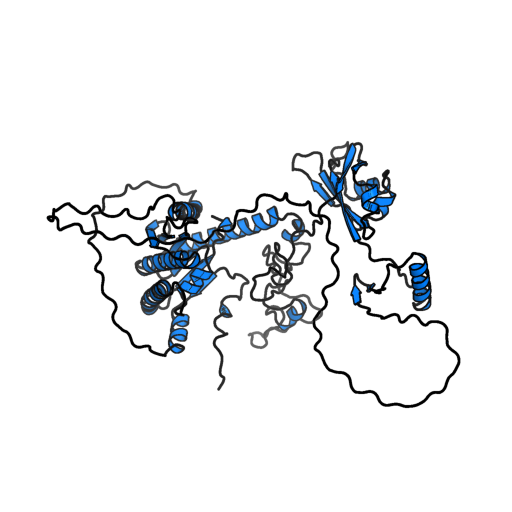DQPCPRKGCCVNCHNDHAANSASCKFWAHRYDREWIMNKYRQDRRLYLDELIAKARADPLTVLAATDGSVPQSNQYQAALAAIIYKGHHKLERTRYVSGRVTAPDAELNAISCAVRLAVKQANCQHIMVFTDSMGSAHRAVDPSVHSGQAFSLSVCRALQEWFEADDLRRITFVYIPSALR